Protein AF-0000000074608277 (afdb_homodimer)

Organism: Saponaria officinalis (NCBI:txid3572)

Secondary structure (DSSP, 8-state):
----------------------S----------------SS-----HHHHHT--SEEEEE---HHHHHHHTT-----HHHHHHHHHHHHHHHHTT--EEEEEEEEHHHHHHS-HHHHHHHHHHHHHHHHHTHHHHHHHTEEEEEEE-GGGS-HHHHHHHHHHHHHHTT--SEEEEEEEEE-HHHHHHHHHHHHHHHHHTTSS-GGG--HHHHHHHSSSTTSPPPSEEEE-TT--S-TTTTTTGGGG-EEEE-SS-GGG--HHHHHHHHHHHHHHHHHTT-/----------------------TT---------------SS--PPPHHHHHT--SEEEEE---HHHHHHHTT-----HHHHHHHHHHHHHHHHTT--EEEEEEEEHHHHHHS-HHHHHHHHHHHHHHHHHTHHHHHHTTEEEEEEE-GGGS-HHHHHHHHHHHHHHTT--SEEEEEEEEE-HHHHHHHHHHHHHHHHHTTSS-GGG--HHHHHHHSSSTTSPPPSEEEE-TT--S-TTTTTTGGGG-EEEE-SS-GGG--HHHHHHHHHHHHHHHHHTT-

InterPro domains:
  IPR001441 Decaprenyl diphosphate synthase-like [PF01255] (61-279)
  IPR001441 Decaprenyl diphosphate synthase-like [PTHR10291] (41-280)
  IPR001441 Decaprenyl diphosphate synthase-like [TIGR00055] (53-279)
  IPR001441 Decaprenyl diphosphate synthase-like [cd00475] (56-271)
  IPR036424 Decaprenyl diphosphate synthase-like superfamily [G3DSA:3.40.1180.10] (16-274)
  IPR036424 Decaprenyl diphosphate synthase-like superfamily [SSF64005] (49-272)

Radius of gyration: 26.89 Å; Cα contacts (8 Å, |Δi|>4): 845; chains: 2; bounding box: 104×68×68 Å

pLDDT: mean 82.02, std 25.39, range [19.72, 98.5]

Foldseek 3Di:
DPPPVPDPPPPVPDPDPPPPPPPPPVPPCPCPVQLDPVPDDDPDDDPVLLVVFWQEEEEEQACQCVVCVVVPHDRDCVLLLVLVVQVVVLCLVSQRAEYEYEQAELCCVVPPDPVVVVVSLVVVLVSLVVCLVVCLVSLEQEAEDAPCVVDDPSSVVSRVVSNVSNVPGGRHYYYYYHNDFLVVQLVQLVVVVVVCVVVVVDPPVPDDLLSSLCSGRCNPDDQTAEYEYEQQDDDPRRPNVPSPPHHHYHYGNHHSSRDHDSVVSSRSVVSSVVCVVVVD/DPPPVPPPPPPVPPPDPPPPPPPPPVPPCPCPVFLDPCDDDDLDDDPVLLVVFWQEEEEEQACQCVVCVVVPHDRDCVLLLVLVVQVVVLCLVSQHAEYEYEQAELCCVVPPDPVVVVVSLVVVLVSLQVCLVVCLVSLEQEAEDAPCVVDDPSSVVSRVVSNVSNVPGGRHYYYYYHNDFLVVQLVQLVVVVVVCVVVVVDPPVPDDLLSSLCSGRCNPDDQTQEYEYEQQDDDPRRPNVPSPPHHHYHYGNHHSSRDHDSVVSSRSVVSSVVCVVVVD

Structure (mmCIF, N/CA/C/O backbone):
data_AF-0000000074608277-model_v1
#
loop_
_entity.id
_entity.type
_entity.pdbx_description
1 polymer 'Alkyl transferase'
#
loop_
_atom_site.group_PDB
_atom_site.id
_atom_site.type_symbol
_atom_site.label_atom_id
_atom_site.label_alt_id
_atom_site.label_comp_id
_atom_site.label_asym_id
_atom_site.label_entity_id
_atom_site.label_seq_id
_atom_site.pdbx_PDB_ins_code
_atom_site.Cartn_x
_atom_site.Cartn_y
_atom_site.Cartn_z
_atom_site.occupancy
_atom_site.B_iso_or_equiv
_atom_site.auth_seq_id
_atom_site.auth_comp_id
_atom_site.auth_asym_id
_atom_site.auth_atom_id
_atom_site.pdbx_PDB_model_num
ATOM 1 N N . MET A 1 1 ? -42.337 -36.143 34.704 1 20.53 1 MET A N 1
ATOM 2 C CA . MET A 1 1 ? -42.827 -36.403 33.354 1 20.53 1 MET A CA 1
ATOM 3 C C . MET A 1 1 ? -43.555 -35.184 32.796 1 20.53 1 MET A C 1
ATOM 5 O O . MET A 1 1 ? -44.3 -35.294 31.821 1 20.53 1 MET A O 1
ATOM 9 N N . ALA A 1 2 ? -43.805 -34.119 33.683 1 24.61 2 ALA A N 1
ATOM 10 C CA . ALA A 1 2 ? -44.648 -32.985 33.311 1 24.61 2 ALA A CA 1
ATOM 11 C C . ALA A 1 2 ? -44.171 -32.351 32.008 1 24.61 2 ALA A C 1
ATOM 13 O O . ALA A 1 2 ? -42.983 -32.058 31.852 1 24.61 2 ALA A O 1
ATOM 14 N N . THR A 1 3 ? -44.953 -32.537 30.835 1 21.9 3 THR A N 1
ATOM 15 C CA . THR A 1 3 ? -44.918 -32.357 29.387 1 21.9 3 THR A CA 1
ATOM 16 C C . THR A 1 3 ? -44.964 -30.876 29.025 1 21.9 3 THR A C 1
ATOM 18 O O . THR A 1 3 ? -45.952 -30.193 29.304 1 21.9 3 THR A O 1
ATOM 21 N N . ILE A 1 4 ? -43.953 -30.031 29.395 1 23.68 4 ILE A N 1
ATOM 22 C CA . ILE A 1 4 ? -43.826 -28.593 29.186 1 23.68 4 ILE A CA 1
ATOM 23 C C . ILE A 1 4 ? -44.114 -28.256 27.725 1 23.68 4 ILE A C 1
ATOM 25 O O . ILE A 1 4 ? -43.37 -28.663 26.829 1 23.68 4 ILE A O 1
ATOM 29 N N . SER A 1 5 ? -45.414 -28.371 27.291 1 21.38 5 SER A N 1
ATOM 30 C CA . SER A 1 5 ? -46.019 -28.096 25.992 1 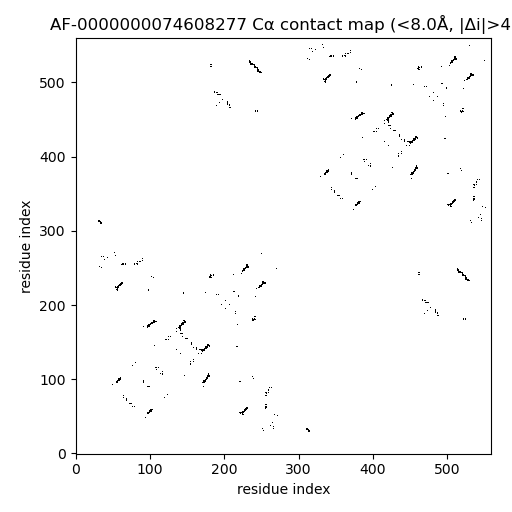21.38 5 SER A CA 1
ATOM 31 C C . SER A 1 5 ? -45.693 -26.684 25.517 1 21.38 5 SER A C 1
ATOM 33 O O . SER A 1 5 ? -46.2 -25.705 26.069 1 21.38 5 SER A O 1
ATOM 35 N N . LEU A 1 6 ? -44.396 -26.31 25.436 1 23.07 6 LEU A N 1
ATOM 36 C CA . LEU A 1 6 ? -43.928 -24.973 25.083 1 23.07 6 LEU A CA 1
ATOM 37 C C . LEU A 1 6 ? -44.537 -24.515 23.762 1 23.07 6 LEU A C 1
ATOM 39 O O . LEU A 1 6 ? -44.505 -25.249 22.772 1 23.07 6 LEU A O 1
ATOM 43 N N . PHE A 1 7 ? -45.589 -23.665 23.806 1 21.96 7 PHE A N 1
ATOM 44 C CA . PHE A 1 7 ? -46.431 -22.979 22.833 1 21.96 7 PHE A CA 1
ATOM 45 C C . PHE A 1 7 ? -45.588 -22.392 21.707 1 21.96 7 PHE A C 1
ATOM 47 O O . PHE A 1 7 ? -44.679 -21.598 21.955 1 21.96 7 PHE A O 1
ATOM 54 N N . ARG A 1 8 ? -45.415 -23.039 20.441 1 20.64 8 ARG A N 1
ATOM 55 C CA . ARG A 1 8 ? -44.862 -22.852 19.103 1 20.64 8 ARG A CA 1
ATOM 56 C C . ARG A 1 8 ? -45.544 -21.692 18.386 1 20.64 8 ARG A C 1
ATOM 58 O O . ARG A 1 8 ? -46.539 -21.888 17.685 1 20.64 8 ARG A O 1
ATOM 65 N N . ARG A 1 9 ? -46.024 -20.619 19.144 1 20.16 9 ARG A N 1
ATOM 66 C CA . ARG A 1 9 ? -46.784 -19.716 18.287 1 20.16 9 ARG A CA 1
ATOM 67 C C . ARG A 1 9 ? -46.002 -19.372 17.024 1 20.16 9 ARG A C 1
ATOM 69 O O . ARG A 1 9 ? -44.812 -19.056 17.091 1 20.16 9 ARG A O 1
ATOM 76 N N . GLN A 1 10 ? -46.471 -19.793 15.801 1 20.85 10 GLN A N 1
ATOM 77 C CA . GLN A 1 10 ? -46.241 -19.734 14.361 1 20.85 10 GLN A CA 1
ATOM 78 C C . GLN A 1 10 ? -46.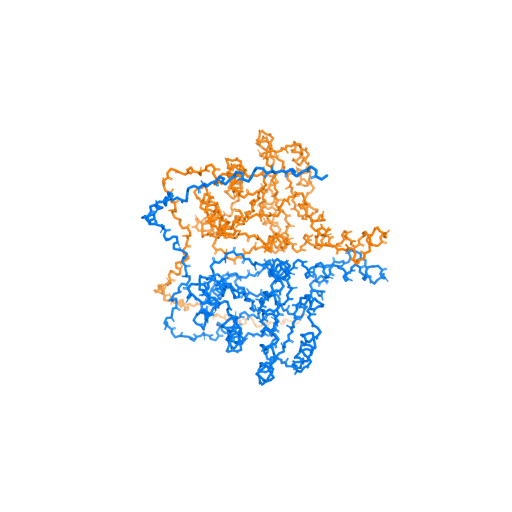27 -18.294 13.858 1 20.85 10 GLN A C 1
ATOM 80 O O . GLN A 1 10 ? -47.341 -17.696 13.732 1 20.85 10 GLN A O 1
ATOM 85 N N . LEU A 1 11 ? -45.629 -17.271 14.525 1 21.14 11 LEU A N 1
ATOM 86 C CA . LEU A 1 11 ? -45.808 -15.955 13.921 1 21.14 11 LEU A CA 1
ATOM 87 C C . LEU A 1 11 ? -45.547 -16.006 12.42 1 21.14 11 LEU A C 1
ATOM 89 O O . LEU A 1 11 ? -44.45 -16.37 11.988 1 21.14 11 LEU A O 1
ATOM 93 N N . VAL A 1 12 ? -46.532 -16.305 11.612 1 21.81 12 VAL A N 1
ATOM 94 C CA . VAL A 1 12 ? -46.642 -16.29 10.157 1 21.81 12 VAL A CA 1
ATOM 95 C C . VAL A 1 12 ? -46.289 -14.902 9.626 1 21.81 12 VAL A C 1
ATOM 97 O O . VAL A 1 12 ? -47.016 -13.935 9.865 1 21.81 12 VAL A O 1
ATOM 100 N N . PHE A 1 13 ? -45.147 -14.293 9.949 1 22.43 13 PHE A N 1
ATOM 101 C CA . PHE A 1 13 ? -44.858 -12.995 9.351 1 22.43 13 PHE A CA 1
ATOM 102 C C . PHE A 1 13 ? -45.06 -13.037 7.841 1 22.43 13 PHE A C 1
ATOM 104 O O . PHE A 1 13 ? -44.546 -13.931 7.165 1 22.43 13 PHE A O 1
ATOM 111 N N . SER A 1 14 ? -46.221 -12.592 7.373 1 21.67 14 SER A N 1
ATOM 112 C CA . SER A 1 14 ? -46.646 -12.386 5.992 1 21.67 14 SER A CA 1
ATOM 113 C C . SER A 1 14 ? -45.558 -11.697 5.175 1 21.67 14 SER A C 1
ATOM 115 O O . SER A 1 14 ? -44.95 -10.728 5.634 1 21.67 14 SER A O 1
ATOM 117 N N . SER A 1 15 ? -44.996 -12.322 4.134 1 22.03 15 SER A N 1
ATOM 118 C CA . SER A 1 15 ? -43.913 -12.264 3.158 1 22.03 15 SER A CA 1
ATOM 119 C C . SER A 1 15 ? -44.045 -11.041 2.257 1 22.03 15 SER A C 1
ATOM 121 O O . SER A 1 15 ? -43.07 -10.614 1.635 1 22.03 15 SER A O 1
ATOM 123 N N . ASN A 1 16 ? -45.281 -10.558 1.953 1 20.9 16 ASN A N 1
ATOM 124 C CA . ASN A 1 16 ? -45.432 -10.22 0.541 1 20.9 16 ASN A CA 1
ATOM 125 C C . ASN A 1 16 ? -44.795 -8.873 0.216 1 20.9 16 ASN A C 1
ATOM 127 O O . ASN A 1 16 ? -44.797 -8.443 -0.939 1 20.9 16 ASN A O 1
ATOM 131 N N . ASN A 1 17 ? -44.992 -7.899 1.082 1 22.54 17 ASN A N 1
ATOM 132 C CA . ASN A 1 17 ? -45.011 -6.611 0.397 1 22.54 17 ASN A CA 1
ATOM 133 C C . ASN A 1 17 ? -43.697 -6.344 -0.331 1 22.54 17 ASN A C 1
ATOM 135 O O . ASN A 1 17 ? -42.65 -6.195 0.303 1 22.54 17 ASN A O 1
ATOM 139 N N . LEU A 1 18 ? -43.555 -6.872 -1.561 1 22.46 18 LEU A N 1
ATOM 140 C CA . LEU A 1 18 ? -42.539 -6.695 -2.592 1 22.46 18 LEU A CA 1
ATOM 141 C C . LEU A 1 18 ? -42.234 -5.216 -2.806 1 22.46 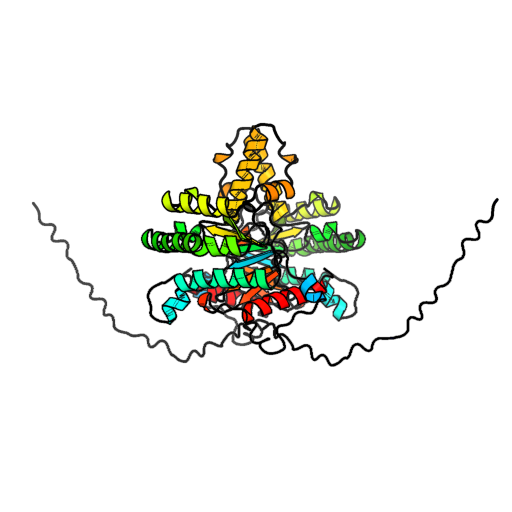18 LEU A C 1
ATOM 143 O O . LEU A 1 18 ? -43.096 -4.459 -3.26 1 22.46 18 LEU A O 1
ATOM 147 N N . LEU A 1 19 ? -41.736 -4.57 -1.775 1 24.28 19 LEU A N 1
ATOM 148 C CA . LEU A 1 19 ? -41.364 -3.176 -1.995 1 24.28 19 LEU A CA 1
ATOM 149 C C . LEU A 1 19 ? -40.697 -3 -3.356 1 24.28 19 LEU A C 1
ATOM 151 O O . LEU A 1 19 ? -39.725 -3.691 -3.669 1 24.28 19 LEU A O 1
ATOM 155 N N . THR A 1 20 ? -41.479 -2.675 -4.368 1 22.79 20 THR A N 1
ATOM 156 C CA . THR A 1 20 ? -41.119 -2.277 -5.724 1 22.79 20 THR A CA 1
ATOM 157 C C . THR A 1 20 ? -39.977 -1.265 -5.706 1 22.79 20 THR A C 1
ATOM 159 O O . THR A 1 20 ? -40.119 -0.171 -5.155 1 22.79 20 THR A O 1
ATOM 162 N N . CYS A 1 21 ? -38.882 -1.718 -5.381 1 23.66 21 CYS A N 1
ATOM 163 C CA . CYS A 1 21 ? -37.697 -0.871 -5.457 1 23.66 21 CYS A CA 1
ATOM 164 C C . CYS A 1 21 ? -37.669 -0.088 -6.764 1 23.66 21 CYS A C 1
ATOM 166 O O . CYS A 1 21 ? -37.775 -0.671 -7.844 1 23.66 21 CYS A O 1
ATOM 168 N N . PRO A 1 22 ? -38.218 1.123 -6.687 1 24.96 22 PRO A N 1
ATOM 169 C CA . PRO A 1 22 ? -38.295 1.857 -7.953 1 24.96 22 PRO A CA 1
ATOM 170 C C . PRO A 1 22 ? -37.048 1.677 -8.815 1 24.96 22 PRO A C 1
ATOM 172 O O . PRO A 1 22 ? -35.934 1.605 -8.289 1 24.96 22 PRO A O 1
ATOM 175 N N . LYS A 1 23 ? -37.19 1.094 -9.994 1 27.45 23 LYS A N 1
ATOM 176 C CA . LYS A 1 23 ? -36.333 0.748 -11.124 1 27.45 23 LYS A CA 1
ATOM 177 C C . LYS A 1 23 ? -35.401 1.902 -11.481 1 27.45 23 LYS A C 1
ATOM 179 O O . LYS A 1 23 ? -34.317 1.686 -12.027 1 27.45 23 LYS A O 1
ATOM 184 N N . ASN A 1 24 ? -35.993 3.061 -11.522 1 23.14 24 ASN A N 1
ATOM 185 C CA . ASN A 1 24 ? -35.418 4.088 -12.385 1 23.14 24 ASN A CA 1
ATOM 186 C C . ASN A 1 24 ? -34.186 4.728 -11.75 1 23.14 24 ASN A C 1
ATOM 188 O O . ASN A 1 24 ? -33.832 5.862 -12.077 1 23.14 24 ASN A O 1
ATOM 192 N N . LEU A 1 25 ? -33.926 4.291 -10.557 1 25.29 25 LEU A N 1
ATOM 193 C CA . LEU A 1 25 ? -32.784 5.087 -10.12 1 25.29 25 LEU A CA 1
ATOM 194 C C . LEU A 1 25 ? -31.609 4.923 -11.077 1 25.29 25 LEU A C 1
ATOM 196 O O . LEU A 1 25 ? -31.023 3.842 -11.169 1 25.29 25 LEU A O 1
ATOM 200 N N . SER A 1 26 ? -31.767 5.524 -12.231 1 23.22 26 SER A N 1
ATOM 201 C CA . SER A 1 26 ? -30.684 5.716 -13.189 1 23.22 26 SER A CA 1
ATOM 202 C C . SER A 1 26 ? -29.354 5.949 -12.481 1 23.22 26 SER A C 1
ATOM 204 O O . SER A 1 26 ? -29.186 6.947 -11.777 1 23.22 26 SER A O 1
ATOM 206 N N . LEU A 1 27 ? -28.938 4.996 -11.854 1 25.5 27 LEU A N 1
ATOM 207 C CA . LEU A 1 27 ? -27.606 4.902 -11.267 1 25.5 27 LEU A CA 1
ATOM 208 C C . LEU A 1 27 ? -26.58 5.631 -12.128 1 25.5 27 LEU A C 1
ATOM 210 O O . LEU A 1 27 ? -26.425 5.321 -13.312 1 25.5 27 LEU A O 1
ATOM 214 N N . THR A 1 28 ? -26.61 6.86 -11.913 1 25.7 28 THR A N 1
ATOM 215 C CA . THR A 1 28 ? -25.575 7.668 -12.548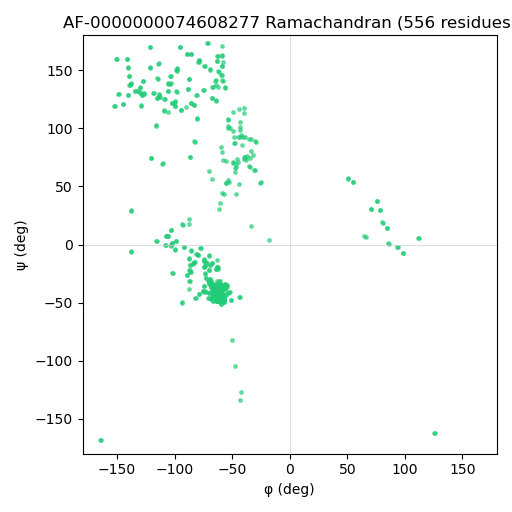 1 25.7 28 THR A CA 1
ATOM 216 C C . THR A 1 28 ? -24.254 6.906 -12.608 1 25.7 28 THR A C 1
ATOM 218 O O . THR A 1 28 ? -23.754 6.438 -11.582 1 25.7 28 THR A O 1
ATOM 221 N N . LYS A 1 29 ? -24.071 6.187 -13.726 1 26.4 29 LYS A N 1
ATOM 222 C CA . LYS A 1 29 ? -22.847 5.573 -14.232 1 26.4 29 LYS A CA 1
ATOM 223 C C . LYS A 1 29 ? -21.616 6.369 -13.808 1 26.4 29 LYS A C 1
ATOM 225 O O . LYS A 1 29 ? -21.384 7.474 -14.303 1 26.4 29 LYS A O 1
ATOM 230 N N . GLN A 1 30 ? -21.399 6.426 -12.676 1 23.85 30 GLN A N 1
ATOM 231 C CA . GLN A 1 30 ? -20.065 6.839 -12.254 1 23.85 30 GLN A CA 1
ATOM 232 C C . GLN A 1 30 ? -18.994 6.284 -13.189 1 23.85 30 GLN A C 1
ATOM 234 O O . GLN A 1 30 ? -18.798 5.07 -13.265 1 23.85 30 GLN A O 1
ATOM 239 N N . ARG A 1 31 ? -18.886 6.88 -14.326 1 26.25 31 ARG A N 1
ATOM 240 C CA . ARG A 1 31 ? -17.91 6.575 -15.367 1 26.25 31 ARG A CA 1
ATOM 241 C C . ARG A 1 31 ? -16.511 6.423 -14.778 1 26.25 31 ARG A C 1
ATOM 243 O O . ARG A 1 31 ? -15.895 7.407 -14.366 1 26.25 31 ARG A O 1
ATOM 250 N N . TRP A 1 32 ? -16.359 5.407 -13.999 1 26.6 32 TRP A N 1
ATOM 251 C CA . TRP A 1 32 ? -15.032 4.822 -13.841 1 26.6 32 TRP A CA 1
ATOM 252 C C . TRP A 1 32 ? -14.284 4.801 -15.17 1 26.6 32 TRP A C 1
ATOM 254 O O . TRP A 1 32 ? -14.773 4.242 -16.155 1 26.6 32 TRP A O 1
ATOM 264 N N . THR A 1 33 ? -13.822 5.933 -15.573 1 28.44 33 THR A N 1
ATOM 265 C CA . THR A 1 33 ? -13.066 5.827 -16.816 1 28.44 33 THR A CA 1
ATOM 266 C C . THR A 1 33 ? -12.202 4.569 -16.817 1 28.44 33 THR A C 1
ATOM 268 O O . THR A 1 33 ? -11.295 4.432 -15.994 1 28.44 33 THR A O 1
ATOM 271 N N . THR A 1 34 ? -12.841 3.39 -16.991 1 26.87 34 THR A N 1
ATOM 272 C CA . THR A 1 34 ? -12.097 2.279 -17.574 1 26.87 34 THR A CA 1
ATOM 273 C C . THR A 1 34 ? -11.009 2.791 -18.514 1 26.87 34 THR A C 1
ATOM 275 O O . THR A 1 34 ? -11.283 3.585 -19.416 1 26.87 34 THR A O 1
ATOM 278 N N . ILE A 1 35 ? -9.846 3.066 -18.015 1 29.96 35 ILE A N 1
ATOM 279 C CA . ILE A 1 35 ? -8.762 3.15 -18.988 1 29.96 35 ILE A CA 1
ATOM 280 C C . ILE A 1 35 ? -9.096 2.293 -20.208 1 29.96 35 ILE A C 1
ATOM 282 O O . ILE A 1 35 ? -9.02 1.064 -20.15 1 29.96 35 ILE A O 1
ATOM 286 N N . ARG A 1 36 ? -10.324 2.52 -20.831 1 28.78 36 ARG A N 1
ATOM 287 C CA . ARG A 1 36 ? -10.637 1.775 -22.046 1 28.78 36 ARG A CA 1
ATOM 288 C C . ARG A 1 36 ? -9.427 1.706 -22.973 1 28.78 36 ARG A C 1
ATOM 290 O O . ARG A 1 36 ? -8.418 2.372 -22.734 1 28.78 36 ARG A O 1
ATOM 297 N N . ASN A 1 37 ? -9.789 2.189 -24.331 1 27.53 37 ASN A N 1
ATOM 298 C CA . ASN A 1 37 ? -9.541 1.714 -25.688 1 27.53 37 ASN A CA 1
ATOM 299 C C . ASN A 1 37 ? -8.215 2.237 -26.232 1 27.53 37 ASN A C 1
ATOM 301 O O . ASN A 1 37 ? -8.188 3.22 -26.974 1 27.53 37 ASN A O 1
ATOM 305 N N . VAL A 1 38 ? -7.268 2.725 -25.414 1 33.41 38 VAL A N 1
ATOM 306 C CA . VAL A 1 38 ? -6.109 2.893 -26.284 1 33.41 38 VAL A CA 1
ATOM 307 C C . VAL A 1 38 ? -5.913 1.638 -27.132 1 33.41 38 VAL A C 1
ATOM 309 O O . VAL A 1 38 ? -5.276 0.678 -26.693 1 33.41 38 VAL A O 1
ATOM 312 N N . CYS A 1 39 ? -7.037 1.138 -27.646 1 31.42 39 CYS A N 1
ATOM 313 C CA . CYS A 1 39 ? -7.025 -0.07 -28.463 1 31.42 39 CYS A CA 1
ATOM 314 C C . CYS A 1 39 ? -5.976 0.027 -29.565 1 31.42 39 CYS A C 1
ATOM 316 O O . CYS A 1 39 ? -5.192 -0.902 -29.765 1 31.42 39 CYS A O 1
ATOM 318 N N . SER A 1 40 ? -6.362 0.743 -30.76 1 34.04 40 SER A N 1
ATOM 319 C CA . SER A 1 40 ? -6.092 0.187 -32.081 1 34.04 40 SER A CA 1
ATOM 320 C C . SER A 1 40 ? -4.633 0.387 -32.478 1 34.04 40 SER A C 1
ATOM 322 O O . SER A 1 40 ? -4.233 0.038 -33.591 1 34.04 40 SER A O 1
ATOM 324 N N . LYS A 1 41 ? -4.08 1.729 -32.164 1 38.23 41 LYS A N 1
ATOM 325 C CA . LYS A 1 41 ? -2.914 1.88 -33.03 1 38.23 41 LYS A CA 1
ATOM 326 C C . LYS A 1 41 ? -1.891 0.779 -32.77 1 38.23 41 LYS A C 1
ATOM 328 O O . LYS A 1 41 ? -1.843 0.214 -31.675 1 38.23 41 LYS A O 1
ATOM 333 N N . SER A 1 42 ? -0.869 0.663 -33.588 1 44.55 42 SER A N 1
ATOM 334 C CA . SER A 1 42 ? 0.163 -0.357 -33.745 1 44.55 42 SER A CA 1
ATOM 335 C C . SER A 1 42 ? 0.841 -0.668 -32.415 1 44.55 42 SER A C 1
ATOM 337 O O . SER A 1 42 ? 1.235 0.245 -31.686 1 44.55 42 SER A O 1
ATOM 339 N N . GLU A 1 43 ? 0.49 -1.818 -31.639 1 60.64 43 GLU A N 1
ATOM 340 C CA . GLU A 1 43 ? 0.958 -2.718 -30.589 1 60.64 43 GLU A CA 1
ATOM 341 C C . GLU A 1 43 ? 2.47 -2.619 -30.411 1 60.64 43 GLU A C 1
ATOM 343 O O . GLU A 1 43 ? 3.059 -3.372 -29.633 1 60.64 43 GLU A O 1
ATOM 348 N N . LYS A 1 44 ? 3.141 -1.711 -31.147 1 76.63 44 LYS A N 1
ATOM 349 C CA . LYS A 1 44 ? 4.59 -1.857 -31.049 1 76.63 44 LYS A CA 1
ATOM 350 C C . LYS A 1 44 ? 5.197 -0.758 -30.18 1 76.63 44 LYS A C 1
ATOM 352 O O . LYS A 1 44 ? 4.843 0.415 -30.318 1 76.63 44 LYS A O 1
ATOM 357 N N . PHE A 1 45 ? 5.752 -1.061 -29.064 1 88.46 45 PHE A N 1
ATOM 358 C CA . PHE A 1 45 ? 6.557 -0.166 -28.24 1 88.46 45 PHE A CA 1
ATOM 359 C C . PHE A 1 45 ? 7.828 0.247 -28.972 1 88.46 45 PHE A C 1
ATOM 361 O O . PHE A 1 45 ? 8.408 -0.547 -29.716 1 88.46 45 PHE A O 1
ATOM 368 N N . THR A 1 46 ? 8.173 1.49 -28.9 1 88.26 46 THR A N 1
ATOM 369 C CA . THR A 1 46 ? 9.456 1.947 -29.422 1 88.26 46 THR A CA 1
ATOM 370 C C . THR A 1 46 ? 10.61 1.297 -28.664 1 88.26 46 THR A C 1
ATOM 372 O O . THR A 1 46 ? 10.403 0.68 -27.617 1 88.26 46 THR A O 1
ATOM 375 N N . LYS A 1 47 ? 11.781 1.369 -29.306 1 87.74 47 LYS A N 1
ATOM 376 C CA . LYS A 1 47 ? 12.968 0.831 -28.647 1 87.74 47 LYS A CA 1
ATOM 377 C C . LYS A 1 47 ? 13.179 1.479 -27.281 1 87.74 47 LYS A C 1
ATOM 379 O O . LYS A 1 47 ? 13.526 0.799 -26.313 1 87.74 47 LYS A O 1
ATOM 384 N N . VAL A 1 48 ? 12.907 2.744 -27.204 1 86.11 48 VAL A N 1
ATOM 385 C CA . VAL A 1 48 ? 13.077 3.5 -25.968 1 86.11 48 VAL A CA 1
ATOM 386 C C . VAL A 1 48 ? 12.078 3.011 -24.922 1 86.11 48 VAL A C 1
ATOM 388 O O . VAL A 1 48 ? 12.425 2.85 -23.75 1 86.11 48 VAL A O 1
ATOM 391 N N . GLU A 1 49 ? 10.904 2.805 -25.331 1 87.6 49 GLU A N 1
ATOM 392 C CA . GLU A 1 49 ? 9.871 2.295 -24.435 1 87.6 49 GLU A CA 1
ATOM 393 C C . GLU A 1 49 ? 10.215 0.894 -23.937 1 87.6 49 GLU A C 1
ATOM 395 O O . GLU A 1 49 ? 9.985 0.57 -22.77 1 87.6 49 GLU A O 1
ATOM 400 N N . MET A 1 50 ? 10.738 0.099 -24.814 1 89.6 50 MET A N 1
ATOM 401 C CA . MET A 1 50 ? 11.114 -1.263 -24.442 1 89.6 50 MET A CA 1
ATOM 402 C C . MET A 1 50 ? 12.207 -1.255 -23.379 1 89.6 50 MET A C 1
ATOM 404 O O . MET A 1 50 ? 12.206 -2.092 -22.475 1 89.6 50 MET A O 1
ATOM 408 N N . GLU A 1 51 ? 13.074 -0.312 -23.457 1 89.64 51 GLU A N 1
ATOM 409 C CA . GLU A 1 51 ? 14.17 -0.194 -22.5 1 89.64 51 GLU A CA 1
ATOM 410 C C . GLU A 1 51 ? 13.674 0.322 -21.153 1 89.64 51 GLU A C 1
ATOM 412 O O . GLU A 1 51 ? 14.331 0.131 -20.128 1 89.64 51 GLU A O 1
ATOM 417 N N . ALA A 1 52 ? 12.479 0.943 -21.218 1 91.49 52 ALA A N 1
ATOM 418 C CA . ALA A 1 52 ? 11.941 1.569 -20.013 1 91.49 52 ALA A CA 1
ATOM 419 C C . ALA A 1 52 ? 10.845 0.71 -19.39 1 91.49 52 ALA A C 1
ATOM 421 O O . ALA A 1 52 ? 10.16 1.144 -18.461 1 91.49 52 ALA A O 1
ATOM 422 N N . MET A 1 53 ? 10.77 -0.482 -19.859 1 93.96 53 MET A N 1
ATOM 423 C CA . MET A 1 53 ? 9.754 -1.388 -19.331 1 93.96 53 MET A CA 1
ATOM 424 C C . MET A 1 53 ? 9.972 -1.642 -17.843 1 93.96 53 MET A C 1
ATOM 426 O O . MET A 1 53 ? 11.104 -1.587 -17.359 1 93.96 53 MET A O 1
ATOM 430 N N . PRO A 1 54 ? 8.836 -1.872 -17.144 1 95.12 54 PRO A N 1
ATOM 431 C CA . PRO A 1 54 ? 9.029 -2.251 -15.742 1 95.12 54 PRO A CA 1
ATOM 432 C C . PRO A 1 54 ? 9.85 -3.528 -15.584 1 95.12 54 PRO A C 1
ATOM 434 O O . PRO A 1 54 ? 9.732 -4.448 -16.398 1 95.12 54 PRO A O 1
ATOM 437 N N . LYS A 1 55 ? 10.609 -3.56 -14.54 1 94.69 55 LYS A N 1
ATOM 438 C CA . LYS A 1 55 ? 11.429 -4.737 -14.27 1 94.69 55 LYS A CA 1
ATOM 439 C C . LYS A 1 55 ? 10.64 -5.791 -13.497 1 94.69 55 LYS A C 1
ATOM 441 O O . LYS A 1 55 ? 10.973 -6.977 -13.539 1 94.69 55 LYS A O 1
ATOM 446 N N . HIS A 1 56 ? 9.644 -5.356 -12.825 1 95.6 56 HIS A N 1
ATOM 447 C CA . HIS A 1 56 ? 8.806 -6.235 -12.017 1 95.6 56 HIS A CA 1
ATOM 448 C C . HIS A 1 56 ? 7.349 -5.788 -12.048 1 95.6 56 HIS A C 1
ATOM 450 O O . HIS A 1 56 ? 7.036 -4.65 -11.69 1 95.6 56 HIS A O 1
ATOM 456 N N . VAL A 1 57 ? 6.505 -6.645 -12.483 1 96.31 57 VAL A N 1
ATOM 457 C CA . VAL A 1 57 ? 5.074 -6.362 -12.524 1 96.31 57 VAL A CA 1
ATOM 458 C C . VAL A 1 57 ? 4.333 -7.3 -11.574 1 96.31 57 VAL A C 1
ATOM 460 O O . VAL A 1 57 ? 4.543 -8.515 -11.602 1 96.31 57 VAL A O 1
ATOM 463 N N . ALA A 1 58 ? 3.569 -6.718 -10.698 1 95.33 58 ALA A N 1
ATOM 464 C CA . ALA A 1 58 ? 2.668 -7.484 -9.84 1 95.33 58 ALA A CA 1
ATOM 465 C C . ALA A 1 58 ? 1.225 -7.372 -10.321 1 95.33 58 ALA A C 1
ATOM 467 O O . ALA A 1 58 ? 0.803 -6.315 -10.798 1 95.33 58 ALA A O 1
ATOM 468 N N . ILE A 1 59 ? 0.456 -8.49 -10.169 1 96.48 59 ILE A N 1
ATOM 469 C CA . ILE A 1 59 ? -0.916 -8.462 -10.662 1 96.48 59 ILE A CA 1
ATOM 470 C C . ILE A 1 59 ? -1.843 -9.127 -9.647 1 96.48 59 ILE A C 1
ATOM 472 O O . ILE A 1 59 ? -1.452 -10.085 -8.975 1 96.48 59 ILE A O 1
ATOM 476 N N . CYS A 1 60 ? -2.955 -8.572 -9.438 1 95.12 60 CYS A N 1
ATOM 477 C CA . CYS A 1 60 ? -4.087 -9.157 -8.729 1 95.12 60 CYS A CA 1
ATOM 478 C C . CYS A 1 60 ? -5.283 -9.328 -9.657 1 95.12 60 CYS A C 1
ATOM 480 O O . CYS A 1 60 ? -5.957 -8.353 -9.994 1 95.12 60 CYS A O 1
ATOM 482 N N . LEU A 1 61 ? -5.525 -10.535 -10.107 1 96.25 61 LEU A N 1
ATOM 483 C CA . LEU A 1 61 ? -6.648 -10.845 -10.985 1 96.25 61 LEU A CA 1
ATOM 484 C C . LEU A 1 61 ? -7.925 -11.057 -10.179 1 96.25 61 LEU A C 1
ATOM 486 O O . LEU A 1 61 ? -8.252 -12.188 -9.812 1 96.25 61 LEU A O 1
ATOM 490 N N . ASP A 1 62 ? -8.565 -9.988 -9.992 1 93.71 62 ASP A N 1
ATOM 491 C CA . ASP A 1 62 ? -9.773 -9.974 -9.173 1 93.71 62 ASP A CA 1
ATOM 492 C C . ASP A 1 62 ? -11.027 -10.019 -10.042 1 93.71 62 ASP A C 1
ATOM 494 O O . ASP A 1 62 ? -10.992 -9.633 -11.212 1 93.71 62 ASP A O 1
ATOM 498 N N . GLY A 1 63 ? -12.051 -10.591 -9.496 1 94.35 63 GLY A N 1
ATOM 499 C CA . GLY A 1 63 ? -13.349 -10.499 -10.147 1 94.35 63 GLY A CA 1
ATOM 500 C C . GLY A 1 63 ? -13.835 -11.825 -10.699 1 94.35 63 GLY A C 1
ATOM 501 O O . GLY A 1 63 ? -14.88 -11.887 -11.349 1 94.35 63 GLY A O 1
ATOM 502 N N . ASN A 1 64 ? -13.1 -12.908 -10.428 1 94.9 64 ASN A N 1
ATOM 503 C CA . ASN A 1 64 ? -13.469 -14.198 -10.999 1 94.9 64 ASN A CA 1
ATOM 504 C C . ASN A 1 64 ? -14.836 -14.661 -10.502 1 94.9 64 ASN A C 1
ATOM 506 O O . ASN A 1 64 ? -15.673 -15.101 -11.292 1 94.9 64 ASN A O 1
ATOM 510 N N . ARG A 1 65 ? -15.105 -14.612 -9.211 1 91.18 65 ARG A N 1
ATOM 511 C CA . ARG A 1 65 ? -16.375 -15.055 -8.646 1 91.18 65 ARG A CA 1
ATOM 512 C C . ARG A 1 65 ? -17.535 -14.229 -9.193 1 91.18 65 ARG A C 1
ATOM 514 O O . ARG A 1 65 ? -18.559 -14.781 -9.6 1 91.18 65 ARG A O 1
ATOM 521 N N . ARG A 1 66 ? -17.348 -12.954 -9.158 1 93.22 66 ARG A N 1
ATOM 522 C CA . ARG A 1 66 ? -18.382 -12.068 -9.683 1 93.22 66 ARG A CA 1
ATOM 523 C C . ARG A 1 66 ? -18.655 -12.357 -11.155 1 93.22 66 ARG A C 1
ATOM 525 O O . ARG A 1 66 ? -19.802 -12.297 -11.603 1 93.22 66 ARG A O 1
ATOM 532 N N . TRP A 1 67 ? -17.573 -12.621 -11.88 1 94.63 67 TRP A N 1
ATOM 533 C CA . TRP A 1 67 ? -17.667 -12.964 -13.295 1 94.63 67 TRP A CA 1
ATOM 534 C C . TRP A 1 67 ? -18.496 -14.229 -13.495 1 94.63 67 TRP A C 1
ATOM 536 O O . TRP A 1 67 ? -19.368 -14.275 -14.365 1 94.63 67 TRP A O 1
ATOM 546 N N . CYS A 1 68 ? -18.225 -15.246 -12.695 1 94.2 68 CYS A N 1
ATOM 547 C CA . CYS A 1 68 ? -18.975 -16.495 -12.754 1 94.2 68 CYS A CA 1
ATOM 548 C C . CYS A 1 68 ? -20.443 -16.267 -12.41 1 94.2 68 CYS A C 1
ATOM 550 O O . CYS A 1 68 ? -21.332 -16.766 -13.102 1 94.2 68 CYS A O 1
ATOM 552 N N . GLU A 1 69 ? -20.647 -15.516 -11.366 1 92.27 69 GLU A N 1
ATOM 553 C CA . GLU A 1 69 ? -22.002 -15.227 -10.904 1 92.27 69 GLU A CA 1
ATOM 554 C C . GLU A 1 69 ? -22.809 -14.506 -11.98 1 92.27 69 GLU A C 1
ATOM 556 O O . GLU A 1 69 ? -23.974 -14.837 -12.215 1 92.27 69 GLU A O 1
ATOM 561 N N . ALA A 1 70 ? -22.233 -13.619 -12.591 1 92.2 70 ALA A N 1
ATOM 562 C CA . ALA A 1 70 ? -22.894 -12.835 -13.631 1 92.2 70 ALA A CA 1
ATOM 563 C C . ALA A 1 70 ? -23.311 -13.718 -14.803 1 92.2 70 ALA A C 1
ATOM 565 O O . ALA A 1 70 ? -24.241 -13.384 -15.541 1 92.2 70 ALA A O 1
ATOM 566 N N . ARG A 1 71 ? -22.75 -14.864 -14.949 1 92.47 71 ARG A N 1
ATOM 567 C CA . ARG A 1 71 ? -23.036 -15.748 -16.074 1 92.47 71 ARG A CA 1
ATOM 568 C C . ARG A 1 71 ? -23.862 -16.95 -15.63 1 92.47 71 ARG A C 1
ATOM 570 O O . ARG A 1 71 ? -24.182 -17.823 -16.439 1 92.47 71 ARG A O 1
ATOM 577 N N . GLY A 1 72 ? -24.143 -16.985 -14.372 1 89.53 72 GLY A N 1
ATOM 578 C CA . GLY A 1 72 ? -25.078 -17.962 -13.839 1 89.53 72 GLY A CA 1
ATOM 579 C C . GLY A 1 72 ? -24.454 -19.328 -13.62 1 89.53 72 GLY A C 1
ATOM 580 O O . GLY A 1 72 ? -25.147 -20.346 -13.66 1 89.53 72 GLY A O 1
ATOM 581 N N . HIS A 1 73 ? -23.229 -19.403 -13.56 1 83.71 73 HIS A N 1
ATOM 582 C CA . HIS A 1 73 ? -22.619 -20.705 -13.317 1 83.71 73 HIS A CA 1
ATOM 583 C C . HIS A 1 73 ? -21.913 -20.739 -11.965 1 83.71 73 HIS A C 1
ATOM 585 O O . HIS A 1 73 ? -21.674 -19.693 -11.358 1 83.71 73 HIS A O 1
ATOM 591 N N . GLY A 1 74 ? -21.785 -21.92 -11.475 1 88.96 74 GLY A N 1
ATOM 592 C CA . GLY A 1 74 ? -21.04 -22.095 -10.238 1 88.96 74 GLY A CA 1
ATOM 593 C C . GLY A 1 74 ? -19.609 -21.601 -10.327 1 88.96 74 GLY A C 1
ATOM 594 O O . GLY A 1 74 ? -19.097 -21.362 -11.423 1 88.96 74 GLY A O 1
ATOM 595 N N . ILE A 1 75 ? -19.031 -21.41 -9.267 1 90.16 75 ILE A N 1
ATOM 596 C CA . ILE A 1 75 ? -17.669 -20.89 -9.209 1 90.16 75 ILE A CA 1
ATOM 597 C C . ILE A 1 75 ? -16.709 -21.883 -9.86 1 90.16 75 ILE A C 1
ATOM 599 O O . ILE A 1 75 ? -16.744 -23.079 -9.559 1 90.16 75 ILE A O 1
ATOM 603 N N . ASP A 1 76 ? -16.008 -21.35 -10.823 1 92.14 76 ASP A N 1
ATOM 604 C CA . ASP A 1 76 ? -14.934 -22.067 -11.504 1 92.14 76 ASP A CA 1
ATOM 605 C C . ASP A 1 76 ? -13.672 -21.213 -11.591 1 92.14 76 ASP A C 1
ATOM 607 O O . ASP A 1 76 ? -13.74 -20.027 -11.923 1 92.14 76 ASP A O 1
ATOM 611 N N . TYR A 1 77 ? -12.52 -21.832 -11.223 1 94.44 77 TYR A N 1
ATOM 612 C CA . TYR A 1 77 ? -11.302 -21.031 -11.193 1 94.44 77 TYR A CA 1
ATOM 613 C C . TYR A 1 77 ? -10.44 -21.302 -12.421 1 94.44 77 TYR A C 1
ATOM 615 O O . TYR A 1 77 ? -9.367 -20.714 -12.576 1 94.44 77 TYR A O 1
ATOM 623 N N . LYS A 1 78 ? -10.864 -22.141 -13.334 1 93.69 78 LYS A N 1
ATOM 624 C CA . LYS A 1 78 ? -10.107 -22.436 -14.547 1 93.69 78 LYS A CA 1
ATOM 625 C C . LYS A 1 78 ? -9.825 -21.164 -15.342 1 93.69 78 LYS A C 1
ATOM 627 O O . LYS A 1 78 ? -8.692 -20.93 -15.768 1 93.69 78 LYS A O 1
ATOM 632 N N . PRO A 1 79 ? -10.821 -20.323 -15.553 1 94.86 79 PRO A N 1
ATOM 633 C CA . PRO A 1 79 ? -10.534 -19.077 -16.266 1 94.86 79 PRO A CA 1
ATOM 634 C C . PRO A 1 79 ? -9.505 -18.208 -15.547 1 94.86 79 PRO A C 1
ATOM 636 O O . PRO A 1 79 ? -8.657 -17.587 -16.192 1 94.86 79 PRO A O 1
ATOM 639 N N . PHE A 1 80 ? -9.615 -18.135 -14.268 1 96.05 80 PHE A N 1
ATOM 640 C CA . PHE A 1 80 ? -8.667 -17.388 -13.449 1 96.05 80 PHE A CA 1
ATOM 641 C C . PHE A 1 80 ? -7.248 -17.9 -13.662 1 96.05 80 PHE A C 1
ATOM 643 O O . PHE A 1 80 ? -6.329 -17.115 -13.906 1 96.05 80 PHE A O 1
ATOM 650 N N . PHE A 1 81 ? -7.025 -19.162 -13.597 1 97.36 81 PHE A N 1
ATOM 651 C CA . PHE A 1 81 ? -5.701 -19.757 -13.737 1 97.36 81 PHE A CA 1
ATOM 652 C C . PHE A 1 81 ? -5.187 -19.604 -15.163 1 97.36 81 PHE A C 1
ATOM 654 O O . PHE A 1 81 ? -3.991 -19.402 -15.379 1 97.36 81 PHE A O 1
ATOM 661 N N . HIS A 1 82 ? -6.089 -19.711 -16.146 1 96.87 82 HIS A N 1
ATOM 662 C CA . HIS A 1 82 ? -5.705 -19.477 -17.534 1 96.87 82 HIS A CA 1
ATOM 663 C C . HIS A 1 82 ? -5.155 -18.067 -17.723 1 96.87 82 HIS A C 1
ATOM 665 O O . HIS A 1 82 ? -4.16 -17.873 -18.424 1 96.87 82 HIS A O 1
ATOM 671 N N . LYS A 1 83 ? -5.747 -17.133 -17.062 1 97.86 83 LYS A N 1
ATOM 672 C CA . LYS A 1 83 ? -5.314 -15.748 -17.219 1 97.86 83 LYS A CA 1
ATOM 673 C C . LYS A 1 83 ? -3.986 -15.503 -16.509 1 97.86 83 LYS A C 1
ATOM 675 O O . LYS A 1 83 ? -3.229 -14.607 -16.888 1 97.86 83 LYS A O 1
ATOM 680 N N . ASN A 1 84 ? -3.69 -16.303 -15.508 1 97.65 84 ASN A N 1
ATOM 681 C CA . ASN A 1 84 ? -2.354 -16.234 -14.927 1 97.65 84 ASN A CA 1
ATOM 682 C C . ASN A 1 84 ? -1.289 -16.716 -15.908 1 97.65 84 ASN A C 1
ATOM 684 O O . ASN A 1 84 ? -0.18 -16.18 -15.94 1 97.65 84 ASN A O 1
ATOM 688 N N . VAL A 1 85 ? -1.635 -17.688 -16.735 1 98.04 85 VAL A N 1
ATOM 689 C CA . VAL A 1 85 ? -0.735 -18.132 -17.794 1 98.04 85 VAL A CA 1
ATOM 690 C C . VAL A 1 85 ? -0.561 -17.019 -18.824 1 98.04 85 VAL A C 1
ATOM 692 O O . VAL A 1 85 ? 0.562 -16.712 -19.232 1 98.04 85 VAL A O 1
ATOM 695 N N . VAL A 1 86 ? -1.642 -16.392 -19.197 1 98.13 86 VAL A N 1
ATOM 696 C CA . VAL A 1 86 ? -1.616 -15.3 -20.164 1 98.13 86 VAL A CA 1
ATOM 697 C C . VAL A 1 86 ? -0.737 -14.167 -19.641 1 98.13 86 VAL A C 1
ATOM 699 O O . VAL A 1 86 ? 0.11 -13.642 -20.368 1 98.13 86 VAL A O 1
ATOM 702 N N . PHE A 1 87 ? -0.917 -13.843 -18.395 1 98.46 87 PHE A N 1
ATOM 703 C CA . PHE A 1 87 ? -0.111 -12.81 -17.755 1 98.46 87 PHE A CA 1
ATOM 704 C C . PHE A 1 87 ? 1.372 -13.149 -17.843 1 98.46 87 PHE A C 1
ATOM 706 O O . PHE A 1 87 ? 2.188 -12.3 -18.206 1 98.46 87 PHE A O 1
ATOM 713 N N . THR A 1 88 ? 1.702 -14.39 -17.507 1 98.36 88 THR A N 1
ATOM 714 C CA . THR A 1 88 ? 3.084 -14.856 -17.54 1 98.36 88 THR A CA 1
ATOM 715 C C . THR A 1 88 ? 3.653 -14.762 -18.953 1 98.36 88 THR A C 1
ATOM 717 O O . THR A 1 88 ? 4.763 -14.264 -19.149 1 98.36 88 THR A O 1
ATOM 720 N N . GLN A 1 89 ? 2.867 -15.123 -19.912 1 98.48 89 GLN A N 1
ATOM 721 C CA . GLN A 1 89 ? 3.28 -15.069 -21.31 1 98.48 89 GLN A CA 1
ATOM 722 C C . GLN A 1 89 ? 3.504 -13.629 -21.763 1 98.48 89 GLN A C 1
ATOM 724 O O . GLN A 1 89 ? 4.428 -13.35 -22.53 1 98.48 89 GLN A O 1
ATOM 729 N N . LEU A 1 90 ? 2.673 -12.765 -21.335 1 98.06 90 LEU A N 1
ATOM 730 C CA . LEU A 1 90 ? 2.789 -11.36 -21.707 1 98.06 90 LEU A CA 1
ATOM 731 C C . LEU A 1 90 ? 4.038 -10.736 -21.093 1 98.06 90 LEU A C 1
ATOM 733 O O . LEU A 1 90 ? 4.697 -9.906 -21.723 1 98.06 90 LEU A O 1
ATOM 737 N N . CYS A 1 91 ? 4.353 -11.15 -19.847 1 98.11 91 CYS A N 1
ATOM 738 C CA . CYS A 1 91 ? 5.6 -10.69 -19.247 1 98.11 91 CYS A CA 1
ATOM 739 C C . CYS A 1 91 ? 6.801 -11.147 -20.067 1 98.11 91 CYS A C 1
ATOM 741 O O . CYS A 1 91 ? 7.714 -10.362 -20.328 1 98.11 91 CYS A O 1
ATOM 743 N N . LEU A 1 92 ? 6.767 -12.379 -20.517 1 97.66 92 LEU A N 1
ATOM 744 C CA . LEU A 1 92 ? 7.83 -12.909 -21.365 1 97.66 92 LEU A CA 1
ATOM 745 C C . LEU A 1 92 ? 7.906 -12.144 -22.682 1 97.66 92 LEU A C 1
ATOM 747 O O . LEU A 1 92 ? 8.991 -11.746 -23.112 1 97.66 92 LEU A O 1
ATOM 751 N N . LYS A 1 93 ? 6.779 -11.946 -23.248 1 96.3 93 LYS A N 1
ATOM 752 C CA . LYS A 1 93 ? 6.687 -11.298 -24.553 1 96.3 93 LYS A CA 1
ATOM 753 C C . LYS A 1 93 ? 7.315 -9.908 -24.522 1 96.3 93 LYS A C 1
ATOM 755 O O . LYS A 1 93 ? 7.989 -9.503 -25.471 1 96.3 93 LYS A O 1
ATOM 760 N N . TRP A 1 94 ? 7.141 -9.239 -23.394 1 95.86 94 TRP A N 1
ATOM 761 C CA . TRP A 1 94 ? 7.566 -7.844 -23.358 1 95.86 94 TRP A CA 1
ATOM 762 C C . TRP A 1 94 ? 8.848 -7.686 -22.548 1 95.86 94 TRP A C 1
ATOM 764 O O . TRP A 1 94 ? 9.228 -6.569 -22.187 1 95.86 94 TRP A O 1
ATOM 774 N N . GLY A 1 95 ? 9.424 -8.788 -22.166 1 95.46 95 GLY A N 1
ATOM 775 C CA . GLY A 1 95 ? 10.76 -8.788 -21.593 1 95.46 95 GLY A CA 1
ATOM 776 C C . GLY A 1 95 ? 10.785 -8.358 -20.138 1 95.46 95 GLY A C 1
ATOM 777 O O . GLY A 1 95 ? 11.733 -7.707 -19.694 1 95.46 95 GLY A O 1
ATOM 778 N N . ILE A 1 96 ? 9.776 -8.598 -19.426 1 96.62 96 ILE A N 1
ATOM 779 C CA . ILE A 1 96 ? 9.722 -8.304 -17.998 1 96.62 96 ILE A CA 1
ATOM 780 C C . ILE A 1 96 ? 10.324 -9.465 -17.21 1 96.62 96 ILE A C 1
ATOM 782 O O . ILE A 1 96 ? 9.798 -10.58 -17.235 1 96.62 96 ILE A O 1
ATOM 786 N N . PRO A 1 97 ? 11.325 -9.19 -16.453 1 96.76 97 PRO A N 1
ATOM 787 C CA . PRO A 1 97 ? 12.081 -10.31 -15.888 1 96.76 97 PRO A CA 1
ATOM 788 C C . PRO A 1 97 ? 11.491 -10.819 -14.575 1 96.76 97 PRO A C 1
ATOM 790 O O . PRO A 1 97 ? 11.852 -11.903 -14.11 1 96.76 97 PRO A O 1
ATOM 793 N N . HIS A 1 98 ? 10.638 -10.06 -13.895 1 96.56 98 HIS A N 1
ATOM 794 C CA . HIS A 1 98 ? 10.018 -10.472 -12.641 1 96.56 98 HIS A CA 1
ATOM 795 C C . HIS A 1 98 ? 8.508 -10.261 -12.677 1 96.56 98 HIS A C 1
ATOM 797 O O . HIS A 1 98 ? 8.033 -9.225 -13.149 1 96.56 98 HIS A O 1
ATOM 803 N N . ALA A 1 99 ? 7.845 -11.228 -12.223 1 97.02 99 ALA A N 1
ATOM 804 C CA . ALA A 1 99 ? 6.388 -11.164 -12.153 1 97.02 99 ALA A CA 1
ATOM 805 C C . ALA A 1 99 ? 5.875 -11.774 -10.851 1 97.02 99 ALA A C 1
ATOM 807 O O . ALA A 1 99 ? 6.394 -12.791 -10.387 1 97.02 99 ALA A O 1
ATOM 808 N N . THR A 1 100 ? 4.899 -11.115 -10.225 1 95.71 100 THR A N 1
ATOM 809 C CA . THR A 1 100 ? 4.249 -11.616 -9.02 1 95.71 100 THR A CA 1
ATOM 810 C C . THR A 1 100 ? 2.732 -11.61 -9.181 1 95.71 100 THR A C 1
ATOM 812 O O . THR A 1 100 ? 2.15 -10.604 -9.591 1 95.71 100 THR A O 1
ATOM 815 N N . SER A 1 101 ? 2.133 -12.7 -8.905 1 96.22 101 SER A N 1
ATOM 816 C CA . SER A 1 101 ? 0.679 -12.797 -8.99 1 96.22 101 SER A CA 1
ATOM 817 C C . SER A 1 101 ? 0.068 -13.138 -7.635 1 96.22 101 SER A C 1
ATOM 819 O O . SER A 1 101 ? 0.508 -14.077 -6.968 1 96.22 101 SER A O 1
ATOM 821 N N . LEU A 1 102 ? -0.915 -12.375 -7.277 1 92.77 102 LEU A N 1
ATOM 822 C CA . LEU A 1 102 ? -1.694 -12.708 -6.089 1 92.77 102 LEU A CA 1
ATOM 823 C C . LEU A 1 102 ? -2.728 -13.784 -6.401 1 92.77 102 LEU A C 1
ATOM 825 O O . LEU A 1 102 ? -3.758 -13.502 -7.017 1 92.77 102 LEU A O 1
ATOM 829 N N . MET A 1 103 ? -2.46 -14.943 -5.874 1 93.33 103 MET A N 1
ATOM 830 C CA . MET A 1 103 ? -3.322 -16.079 -6.19 1 93.33 103 MET A CA 1
ATOM 831 C C . MET A 1 103 ? -4.416 -16.239 -5.14 1 93.33 103 MET A C 1
ATOM 833 O O . MET A 1 103 ? -5.589 -16.404 -5.48 1 93.33 103 MET A O 1
ATOM 837 N N . TRP A 1 104 ? -3.934 -16.226 -3.914 1 92.41 104 TRP A N 1
ATOM 838 C CA . TRP A 1 104 ? -4.847 -16.513 -2.813 1 92.41 104 TRP A CA 1
ATOM 839 C C . TRP A 1 104 ? -4.386 -15.829 -1.53 1 92.41 104 TRP A C 1
ATOM 841 O O . TRP A 1 104 ? -3.332 -16.164 -0.985 1 92.41 104 TRP A O 1
ATOM 851 N N . GLY A 1 105 ? -5.25 -14.959 -1.028 1 90.63 105 GLY A N 1
ATOM 852 C CA . GLY A 1 105 ? -4.91 -14.257 0.2 1 90.63 105 GLY A CA 1
ATOM 853 C C . GLY A 1 105 ? -5.123 -15.096 1.445 1 90.63 105 GLY A C 1
ATOM 854 O O . GLY A 1 105 ? -5.933 -16.025 1.444 1 90.63 105 GLY A O 1
ATOM 855 N N . LEU A 1 106 ? -4.455 -14.708 2.485 1 89.06 106 LEU A N 1
ATOM 856 C CA . LEU A 1 106 ? -4.579 -15.412 3.757 1 89.06 106 LEU A CA 1
ATOM 857 C C . LEU A 1 106 ? -5.986 -15.261 4.326 1 89.06 106 LEU A C 1
ATOM 859 O O . LEU A 1 106 ? -6.521 -16.197 4.925 1 89.06 106 LEU A O 1
ATOM 863 N N . SER A 1 107 ? -6.582 -14.074 4.143 1 83.28 107 SER A N 1
ATOM 864 C CA . SER A 1 107 ? -7.936 -13.839 4.635 1 83.28 107 SER A CA 1
ATOM 865 C C . SER A 1 107 ? -8.934 -14.789 3.982 1 83.28 107 SER A C 1
ATOM 867 O O . SER A 1 107 ? -9.915 -15.194 4.608 1 83.28 107 SER A O 1
ATOM 869 N N . ASN A 1 108 ? -8.695 -15.105 2.72 1 82.37 108 ASN A N 1
ATOM 870 C CA . ASN A 1 108 ? -9.55 -16.073 2.042 1 82.37 108 ASN A CA 1
ATOM 871 C C . ASN A 1 108 ? -9.464 -17.451 2.693 1 82.37 108 ASN A C 1
ATOM 873 O O . ASN A 1 108 ? -10.466 -18.162 2.787 1 82.37 108 ASN A O 1
ATOM 877 N N . PHE A 1 109 ? -8.352 -17.771 3.086 1 81.47 109 PHE A N 1
ATOM 878 C CA . PHE A 1 109 ? -8.123 -19.059 3.73 1 81.47 109 PHE A CA 1
ATOM 879 C C . PHE A 1 109 ? -8.828 -19.124 5.079 1 81.47 109 PHE A C 1
ATOM 881 O O . PHE A 1 109 ? -9.401 -20.155 5.437 1 81.47 109 PHE A O 1
ATOM 888 N N . THR A 1 110 ? 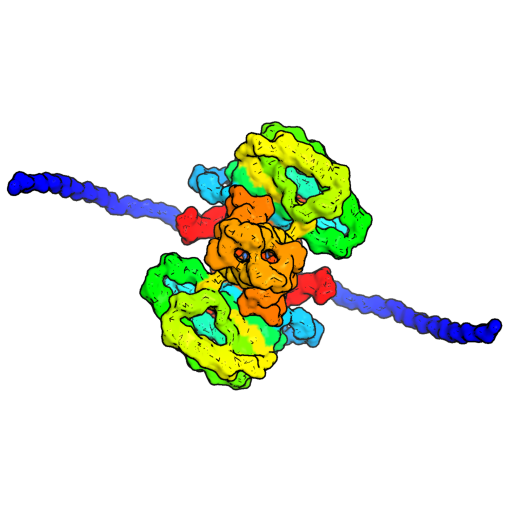-8.85 -18.001 5.774 1 81.21 110 THR A N 1
ATOM 889 C CA . THR A 1 110 ? -9.375 -17.997 7.135 1 81.21 110 THR A CA 1
ATOM 890 C C . THR A 1 110 ? -10.876 -17.72 7.134 1 81.21 110 THR A C 1
ATOM 892 O O . THR A 1 110 ? -11.596 -18.169 8.028 1 81.21 110 THR A O 1
ATOM 895 N N . LYS A 1 111 ? -11.391 -17.052 6.149 1 81.73 111 LYS A N 1
ATOM 896 C CA . LYS A 1 111 ? -12.773 -16.583 6.199 1 81.73 111 LYS A CA 1
ATOM 897 C C . LYS A 1 111 ? -13.685 -17.471 5.359 1 81.73 111 LYS A C 1
ATOM 899 O O . LYS A 1 111 ? -14.895 -17.524 5.591 1 81.73 111 LYS A O 1
ATOM 904 N N . ARG A 1 112 ? -13.134 -18.134 4.389 1 84.22 112 ARG A N 1
ATOM 905 C CA . ARG A 1 112 ? -13.962 -18.984 3.539 1 84.22 112 ARG A CA 1
ATOM 906 C C . ARG A 1 112 ? -14.135 -20.37 4.153 1 84.22 112 ARG A C 1
ATOM 908 O O . ARG A 1 112 ? -13.354 -20.774 5.017 1 84.22 112 ARG A O 1
ATOM 915 N N . THR A 1 113 ? -15.123 -21.056 3.625 1 84.76 113 THR A N 1
ATOM 916 C CA . THR A 1 113 ? -15.36 -22.414 4.1 1 84.76 113 THR A CA 1
ATOM 917 C C . THR A 1 113 ? -14.229 -23.343 3.67 1 84.76 113 THR A C 1
ATOM 919 O O . THR A 1 113 ? -13.592 -23.118 2.638 1 84.76 113 THR A O 1
ATOM 922 N N . PRO A 1 114 ? -14.042 -24.312 4.473 1 88.54 114 PRO A N 1
ATOM 923 C CA . PRO A 1 114 ? -13.017 -25.287 4.093 1 88.54 114 PRO A CA 1
ATOM 924 C C . PRO A 1 114 ? -13.254 -25.883 2.707 1 88.54 114 PRO A C 1
ATOM 926 O O . PRO A 1 114 ? -12.299 -26.127 1.965 1 88.54 114 PRO A O 1
ATOM 929 N N . GLU A 1 115 ? -14.491 -26.088 2.359 1 89.26 115 GLU A N 1
ATOM 930 C CA . GLU A 1 115 ? -14.828 -26.653 1.055 1 89.26 115 GLU A CA 1
ATOM 931 C C . GLU A 1 115 ? -14.391 -25.727 -0.077 1 89.26 115 GLU A C 1
ATOM 933 O O . GLU A 1 115 ? -13.796 -26.177 -1.059 1 89.26 115 GLU A O 1
ATOM 938 N N . ALA A 1 116 ? -14.643 -24.511 0.134 1 88.45 116 ALA A N 1
ATOM 939 C CA . ALA A 1 116 ? -14.279 -23.526 -0.881 1 88.45 116 ALA A CA 1
ATOM 940 C C . ALA A 1 116 ? -12.763 -23.393 -0.998 1 88.45 116 ALA A C 1
ATOM 942 O O . ALA A 1 116 ? -12.223 -23.328 -2.105 1 88.45 116 ALA A O 1
ATOM 943 N N . SER A 1 117 ? -12.142 -23.413 0.122 1 91.17 117 SER A N 1
ATOM 944 C CA . SER A 1 117 ? -10.687 -23.309 0.147 1 91.17 117 SER A CA 1
ATOM 945 C C . SER A 1 117 ? -10.035 -24.524 -0.506 1 91.17 117 SER A C 1
ATOM 947 O O . SER A 1 117 ? -9.118 -24.382 -1.318 1 91.17 117 SER A O 1
ATOM 949 N N . ASN A 1 118 ? -10.576 -25.657 -0.185 1 91.68 118 ASN A N 1
ATOM 950 C CA . ASN A 1 118 ? -10.034 -26.887 -0.754 1 91.68 118 ASN A CA 1
ATOM 951 C C . ASN A 1 118 ? -10.245 -26.947 -2.264 1 91.68 118 ASN A C 1
ATOM 953 O O . ASN A 1 118 ? -9.394 -27.458 -2.994 1 91.68 118 ASN A O 1
ATOM 957 N N . PHE A 1 119 ? -11.359 -26.474 -2.615 1 93.31 119 PHE A N 1
ATOM 958 C CA . PHE A 1 119 ? -11.659 -26.455 -4.042 1 93.31 119 PHE A CA 1
ATOM 959 C C . PHE A 1 119 ? -10.657 -25.588 -4.795 1 93.31 119 PHE A C 1
ATOM 961 O O . PHE A 1 119 ? -10.072 -26.025 -5.787 1 93.31 119 PHE A O 1
ATOM 968 N N . PHE A 1 120 ? -10.397 -24.445 -4.332 1 94.98 120 PHE A N 1
ATOM 969 C CA . PHE A 1 120 ? -9.439 -23.546 -4.964 1 94.98 120 PHE A CA 1
ATOM 970 C C . PHE A 1 120 ? -8.039 -24.148 -4.949 1 94.98 120 PHE A C 1
ATOM 972 O O . PHE A 1 120 ? -7.358 -24.174 -5.976 1 94.98 120 PHE A O 1
ATOM 979 N N . LEU A 1 121 ? -7.626 -24.612 -3.831 1 95.34 121 LEU A N 1
ATOM 980 C CA . LEU A 1 121 ? -6.266 -25.103 -3.637 1 95.34 121 LEU A CA 1
ATOM 981 C C . LEU A 1 121 ? -6.017 -26.356 -4.471 1 95.34 121 LEU A C 1
ATOM 983 O O . LEU A 1 121 ? -4.899 -26.582 -4.94 1 95.34 121 LEU A O 1
ATOM 987 N N . GLY A 1 122 ? -7.072 -27.142 -4.595 1 95.33 122 GLY A N 1
ATOM 988 C CA . GLY A 1 122 ? -6.965 -28.268 -5.509 1 95.33 122 GLY A CA 1
ATOM 989 C C . GLY A 1 122 ? -6.697 -27.85 -6.942 1 95.33 122 GLY A C 1
ATOM 990 O O . GLY A 1 122 ? -5.836 -28.425 -7.612 1 95.33 122 GLY A O 1
ATOM 991 N N . GLN A 1 123 ? -7.387 -26.875 -7.368 1 95.95 123 GLN A N 1
ATOM 992 C CA . GLN A 1 123 ? -7.188 -26.356 -8.717 1 95.95 123 GLN A CA 1
ATOM 993 C C . GLN A 1 123 ? -5.83 -25.671 -8.848 1 95.95 123 GLN A C 1
ATOM 995 O O . GLN A 1 123 ? -5.211 -25.709 -9.913 1 95.95 123 GLN A O 1
ATOM 1000 N N . PHE A 1 124 ? -5.413 -25.105 -7.77 1 97.16 124 PHE A N 1
ATOM 1001 C CA . PHE A 1 124 ? -4.089 -24.494 -7.745 1 97.16 124 PHE A CA 1
ATOM 1002 C C . PHE A 1 124 ? -3.004 -25.546 -7.946 1 97.16 124 PHE A C 1
ATOM 1004 O O . PHE A 1 124 ? -2.08 -25.348 -8.738 1 97.16 124 PHE A O 1
ATOM 1011 N N . GLN A 1 125 ? -3.124 -26.602 -7.246 1 97.42 125 GLN A N 1
ATOM 1012 C CA . GLN A 1 125 ? -2.174 -27.699 -7.398 1 97.42 125 GLN A CA 1
ATOM 1013 C C . GLN A 1 125 ? -2.138 -28.201 -8.839 1 97.42 125 GLN A C 1
ATOM 1015 O O . GLN A 1 125 ? -1.061 -28.392 -9.408 1 97.42 125 GLN A O 1
ATOM 1020 N N . GLU A 1 126 ? -3.307 -28.397 -9.385 1 97.06 126 GLU A N 1
ATOM 1021 C CA . GLU A 1 126 ? -3.416 -28.835 -10.774 1 97.06 126 GLU A CA 1
ATOM 1022 C C . GLU A 1 126 ? -2.762 -27.834 -11.721 1 97.06 126 GLU A C 1
ATOM 1024 O O . GLU A 1 126 ? -2.074 -28.224 -12.667 1 97.06 126 GLU A O 1
ATOM 1029 N N . PHE A 1 127 ? -2.981 -26.6 -11.448 1 97.34 127 PHE A N 1
ATOM 1030 C CA . PHE A 1 127 ? -2.463 -25.514 -12.273 1 97.34 127 PHE A CA 1
ATOM 1031 C C . PHE A 1 127 ? -0.941 -25.557 -12.331 1 97.34 127 PHE A C 1
ATOM 1033 O O . PHE A 1 127 ? -0.354 -25.498 -13.414 1 97.34 127 PHE A O 1
ATOM 1040 N N . ILE A 1 128 ? -0.245 -25.638 -11.13 1 97.36 128 ILE A N 1
ATOM 1041 C CA . ILE A 1 128 ? 1.213 -25.579 -11.135 1 97.36 128 ILE A CA 1
ATOM 1042 C C . ILE A 1 128 ? 1.781 -26.888 -11.678 1 97.36 128 ILE A C 1
ATOM 1044 O O . ILE A 1 128 ? 2.818 -26.893 -12.346 1 97.36 128 ILE A O 1
ATOM 1048 N N . GLU A 1 129 ? 1.055 -27.999 -11.504 1 97.06 129 GLU A N 1
ATOM 1049 C CA . GLU A 1 129 ? 1.479 -29.284 -12.05 1 97.06 129 GLU A CA 1
ATOM 1050 C C . GLU A 1 129 ? 1.355 -29.305 -13.571 1 97.06 129 GLU A C 1
ATOM 1052 O O . GLU A 1 129 ? 2.292 -29.699 -14.27 1 97.06 129 GLU A O 1
ATOM 1057 N N . ASP A 1 130 ? 0.298 -28.859 -14.042 1 97.3 130 ASP A N 1
ATOM 1058 C CA . ASP A 1 130 ? -0.013 -28.92 -15.466 1 97.3 130 ASP A CA 1
ATOM 1059 C C . ASP A 1 130 ? 0.877 -27.971 -16.265 1 97.3 130 ASP A C 1
ATOM 1061 O O . ASP A 1 130 ? 1.104 -28.18 -17.458 1 97.3 130 ASP A O 1
ATOM 1065 N N . ASN A 1 131 ? 1.407 -27 -15.618 1 97.85 131 ASN A N 1
ATOM 1066 C CA . ASN A 1 131 ? 2.167 -25.994 -16.352 1 97.85 131 ASN A CA 1
ATOM 1067 C C . ASN A 1 131 ? 3.666 -26.133 -16.103 1 97.85 131 ASN A C 1
ATOM 1069 O O . ASN A 1 131 ? 4.451 -25.279 -16.521 1 97.85 131 ASN A O 1
ATOM 1073 N N . LEU A 1 132 ? 4.062 -27.168 -15.43 1 98.15 132 LEU A N 1
ATOM 1074 C CA . LEU A 1 132 ? 5.473 -27.372 -15.12 1 98.15 132 LEU A CA 1
ATOM 1075 C C . LEU A 1 132 ? 6.31 -27.406 -16.394 1 98.15 132 LEU A C 1
ATOM 1077 O O . LEU A 1 132 ? 7.355 -26.755 -16.474 1 98.15 132 LEU A O 1
ATOM 1081 N N . GLU A 1 133 ? 5.864 -28.137 -17.388 1 97.95 133 GLU A N 1
ATOM 1082 C CA . GLU A 1 133 ? 6.622 -28.234 -18.632 1 97.95 133 GLU A CA 1
ATOM 1083 C C . GLU A 1 133 ? 6.691 -26.886 -19.344 1 97.95 133 GLU A C 1
ATOM 1085 O O . GLU A 1 133 ? 7.715 -26.543 -19.938 1 97.95 133 GLU A O 1
ATOM 1090 N N . PHE A 1 134 ? 5.621 -26.226 -19.33 1 97.71 134 PHE A N 1
ATOM 1091 C CA . PHE A 1 134 ? 5.587 -24.878 -19.885 1 97.71 134 PHE A CA 1
ATOM 1092 C C . PHE A 1 134 ? 6.602 -23.979 -19.188 1 97.71 134 PHE A C 1
ATOM 1094 O O . PHE A 1 134 ? 7.352 -23.255 -19.846 1 97.71 134 PHE A O 1
ATOM 1101 N N . PHE A 1 135 ? 6.674 -23.995 -17.797 1 98.41 135 PHE A N 1
ATOM 1102 C CA . PHE A 1 135 ? 7.63 -23.2 -17.035 1 98.41 135 PHE A CA 1
ATOM 1103 C C . PHE A 1 135 ? 9.06 -23.54 -17.437 1 98.41 135 PHE A C 1
ATOM 1105 O O . PHE A 1 135 ? 9.869 -22.645 -17.691 1 98.41 135 PHE A O 1
ATOM 1112 N N . LYS A 1 136 ? 9.323 -24.813 -17.617 1 98.3 136 LYS A N 1
ATOM 1113 C CA . LYS A 1 136 ? 10.662 -25.276 -17.969 1 98.3 136 LYS A CA 1
ATOM 1114 C C . LYS A 1 136 ? 11.045 -24.831 -19.377 1 98.3 136 LYS A C 1
ATOM 1116 O O . LYS A 1 136 ? 12.128 -24.282 -19.587 1 98.3 136 LYS A O 1
ATOM 1121 N N . ARG A 1 137 ? 10.169 -25.015 -20.259 1 97.9 137 ARG A N 1
ATOM 1122 C CA . ARG A 1 137 ? 10.423 -24.724 -21.666 1 97.9 137 ARG A CA 1
ATOM 1123 C C . ARG A 1 137 ? 10.658 -23.233 -21.882 1 97.9 137 ARG A C 1
ATOM 1125 O O . ARG A 1 137 ? 11.524 -22.843 -22.669 1 97.9 137 ARG A O 1
ATOM 1132 N N . GLU A 1 138 ? 9.938 -22.441 -21.117 1 98.11 138 GLU A N 1
ATOM 1133 C CA . GLU A 1 138 ? 9.999 -20.999 -21.334 1 98.11 138 GLU A CA 1
ATOM 1134 C C . GLU A 1 138 ? 11.065 -20.353 -20.454 1 98.11 138 GLU A C 1
ATOM 1136 O O . GLU A 1 138 ? 11.245 -19.133 -20.482 1 98.11 138 GLU A O 1
ATOM 1141 N N . GLY A 1 139 ? 11.724 -21.138 -19.623 1 98.28 139 GLY A N 1
ATOM 1142 C CA . GLY A 1 139 ? 12.802 -20.627 -18.791 1 98.28 139 GLY A CA 1
ATOM 1143 C C . GLY A 1 139 ? 12.308 -19.822 -17.604 1 98.28 139 GLY A C 1
ATOM 1144 O O . GLY A 1 139 ? 12.92 -18.819 -17.229 1 98.28 139 GLY A O 1
ATOM 1145 N N . ILE A 1 140 ? 11.191 -20.255 -17.016 1 98.4 140 ILE A N 1
ATOM 1146 C CA . ILE A 1 140 ? 10.553 -19.534 -15.921 1 98.4 140 ILE A CA 1
ATOM 1147 C C . ILE A 1 140 ? 10.936 -20.175 -14.589 1 98.4 140 ILE A C 1
ATOM 1149 O O . ILE A 1 140 ? 10.719 -21.371 -14.383 1 98.4 140 ILE A O 1
ATOM 1153 N N . LYS A 1 141 ? 11.559 -19.421 -13.751 1 97.89 141 LYS A N 1
ATOM 1154 C CA . LYS A 1 141 ? 11.776 -19.832 -12.367 1 97.89 141 LYS A CA 1
ATOM 1155 C C . LYS A 1 141 ? 10.55 -19.537 -11.508 1 97.89 141 LYS A C 1
ATOM 1157 O O . LYS A 1 141 ? 10.168 -18.377 -11.34 1 97.89 141 LYS A O 1
ATOM 1162 N N . VAL A 1 142 ? 9.948 -20.543 -10.907 1 97.86 142 VAL A N 1
ATOM 1163 C CA . VAL A 1 142 ? 8.702 -20.379 -10.165 1 97.86 142 VAL A CA 1
ATOM 1164 C C . VAL A 1 142 ? 8.981 -20.438 -8.665 1 97.86 142 VAL A C 1
ATOM 1166 O O . VAL A 1 142 ? 9.724 -21.305 -8.2 1 97.86 142 VAL A O 1
ATOM 1169 N N . ARG A 1 143 ? 8.429 -19.486 -7.971 1 96.38 143 ARG A N 1
ATOM 1170 C CA . ARG A 1 143 ? 8.453 -19.471 -6.512 1 96.38 143 ARG A CA 1
ATOM 1171 C C . ARG A 1 143 ? 7.047 -19.317 -5.943 1 96.38 143 ARG A C 1
ATOM 1173 O O . ARG A 1 143 ? 6.286 -18.45 -6.378 1 96.38 143 ARG A O 1
ATOM 1180 N N . ILE A 1 144 ? 6.728 -20.168 -5.039 1 96.96 144 ILE A N 1
ATOM 1181 C CA . ILE A 1 144 ? 5.456 -20.047 -4.335 1 96.96 144 ILE A CA 1
ATOM 1182 C C . ILE A 1 144 ? 5.688 -19.453 -2.948 1 96.96 144 ILE A C 1
ATOM 1184 O O . ILE A 1 144 ? 6.419 -20.024 -2.135 1 96.96 144 ILE A O 1
ATOM 1188 N N . ILE A 1 145 ? 5.004 -18.306 -2.707 1 94.14 145 ILE A N 1
ATOM 1189 C CA . ILE A 1 145 ? 5.289 -17.613 -1.455 1 94.14 145 ILE A CA 1
ATOM 1190 C C . ILE A 1 145 ? 4.008 -17.484 -0.634 1 94.14 145 ILE A C 1
ATOM 1192 O O . ILE A 1 145 ? 2.91 -17.42 -1.191 1 94.14 145 ILE A O 1
ATOM 1196 N N . GLY A 1 146 ? 4.18 -17.406 0.698 1 94.53 146 GLY A N 1
ATOM 1197 C CA . GLY A 1 146 ? 3.081 -17.361 1.649 1 94.53 146 GLY A CA 1
ATOM 1198 C C . GLY A 1 146 ? 3.171 -18.436 2.716 1 94.53 146 GLY A C 1
ATOM 1199 O O . GLY A 1 146 ? 4.246 -18.988 2.959 1 94.53 146 GLY A O 1
ATOM 1200 N N . GLU A 1 147 ? 2.062 -18.692 3.386 1 94.26 147 GLU A N 1
ATOM 1201 C CA . GLU A 1 147 ? 2.013 -19.711 4.43 1 94.26 147 GLU A CA 1
ATOM 1202 C C . GLU A 1 147 ? 1.723 -21.089 3.844 1 94.26 147 GLU A C 1
ATOM 1204 O O . GLU A 1 147 ? 0.67 -21.673 4.107 1 94.26 147 GLU A O 1
ATOM 1209 N N . THR A 1 148 ? 2.728 -21.649 3.227 1 95.32 148 THR A N 1
ATOM 1210 C CA . THR A 1 148 ? 2.549 -22.904 2.505 1 95.32 148 THR A CA 1
ATOM 1211 C C . THR A 1 148 ? 2.4 -24.07 3.478 1 95.32 148 THR A C 1
ATOM 1213 O O . THR A 1 148 ? 1.881 -25.128 3.113 1 95.32 148 THR A O 1
ATOM 1216 N N . THR A 1 149 ? 2.811 -23.868 4.714 1 94.04 149 THR A N 1
ATOM 1217 C CA . THR A 1 149 ? 2.709 -24.919 5.72 1 94.04 149 THR A CA 1
ATOM 1218 C C . THR A 1 149 ? 1.25 -25.184 6.079 1 94.04 149 THR A C 1
ATOM 1220 O O . THR A 1 149 ? 0.93 -26.21 6.684 1 94.04 149 THR A O 1
ATOM 1223 N N . LEU A 1 150 ? 0.38 -24.253 5.74 1 93.28 150 LEU A N 1
ATOM 1224 C CA . LEU A 1 150 ? -1.045 -24.402 6.017 1 93.28 150 LEU A CA 1
ATOM 1225 C C . LEU A 1 150 ? -1.708 -25.305 4.982 1 93.28 150 LEU A C 1
ATOM 1227 O O . LEU A 1 150 ? -2.845 -25.743 5.172 1 93.28 150 LEU A O 1
ATOM 1231 N N . LEU A 1 151 ? -1.007 -25.654 3.932 1 95.57 151 LEU A N 1
ATOM 1232 C CA . LEU A 1 151 ? -1.567 -26.431 2.832 1 95.57 151 LEU A CA 1
ATOM 1233 C C . LEU A 1 151 ? -1.415 -27.926 3.089 1 95.57 151 LEU A C 1
ATOM 1235 O O . LEU A 1 151 ? -0.666 -28.334 3.98 1 95.57 151 LEU A O 1
ATOM 1239 N N . SER A 1 152 ? -2.161 -28.73 2.331 1 95.52 152 SER A N 1
ATOM 1240 C CA . SER A 1 152 ? -2.038 -30.179 2.442 1 95.52 152 SER A CA 1
ATOM 1241 C C . SER A 1 152 ? -0.642 -30.648 2.045 1 95.52 152 SER A C 1
ATOM 1243 O O . SER A 1 152 ? 0.058 -29.965 1.295 1 95.52 152 SER A O 1
ATOM 1245 N N . LYS A 1 153 ? -0.24 -31.8 2.501 1 97.43 153 LYS A N 1
ATOM 1246 C CA . LYS A 1 153 ? 1.072 -32.357 2.186 1 97.43 153 LYS A CA 1
ATOM 1247 C C . LYS A 1 153 ? 1.24 -32.551 0.682 1 97.43 153 LYS A C 1
ATOM 1249 O O . LYS A 1 153 ? 2.325 -32.332 0.139 1 97.43 153 LYS A O 1
ATOM 1254 N N . SER A 1 154 ? 0.195 -32.953 0.066 1 97.68 154 SER A N 1
ATOM 1255 C CA . SER A 1 154 ? 0.239 -33.17 -1.376 1 97.68 154 SER A CA 1
ATOM 1256 C C . SER A 1 154 ? 0.586 -31.883 -2.118 1 97.68 154 SER A C 1
ATOM 1258 O O . SER A 1 154 ? 1.432 -31.887 -3.014 1 97.68 154 SER A O 1
ATOM 1260 N N . ILE A 1 155 ? 0.018 -30.803 -1.707 1 97.69 155 ILE A N 1
ATOM 1261 C CA . ILE A 1 155 ? 0.26 -29.513 -2.345 1 97.69 155 ILE A CA 1
ATOM 1262 C C . ILE A 1 155 ? 1.682 -29.046 -2.04 1 97.69 155 ILE A C 1
ATOM 1264 O O . ILE A 1 155 ? 2.382 -28.55 -2.926 1 97.69 155 ILE A O 1
ATOM 1268 N N . GLN A 1 156 ? 2.092 -29.236 -0.818 1 98.13 156 GLN A N 1
ATOM 1269 C CA . GLN A 1 156 ? 3.446 -28.858 -0.428 1 98.13 156 GLN A CA 1
ATOM 1270 C C . GLN A 1 156 ? 4.486 -29.604 -1.259 1 98.13 156 GLN A C 1
ATOM 1272 O O . GLN A 1 156 ? 5.483 -29.019 -1.686 1 98.13 156 GLN A O 1
ATOM 1277 N N . GLU A 1 157 ? 4.213 -30.851 -1.466 1 98.34 157 GLU A N 1
ATOM 1278 C CA . GLU A 1 157 ? 5.129 -31.663 -2.262 1 98.34 157 GLU A CA 1
ATOM 1279 C C . GLU A 1 157 ? 5.173 -31.186 -3.711 1 98.34 157 GLU A C 1
ATOM 1281 O O . GLU A 1 157 ? 6.245 -31.122 -4.316 1 98.34 157 GLU A O 1
ATOM 1286 N N . THR A 1 158 ? 4.037 -30.892 -4.252 1 98.3 158 THR A N 1
ATOM 1287 C CA . THR A 1 158 ? 3.967 -30.378 -5.615 1 98.3 158 THR A CA 1
ATOM 1288 C C . THR A 1 158 ? 4.722 -29.057 -5.735 1 98.3 158 THR A C 1
ATOM 1290 O O . THR A 1 158 ? 5.444 -28.835 -6.709 1 98.3 158 THR A O 1
ATOM 1293 N N . ILE A 1 159 ? 4.598 -28.191 -4.772 1 98.17 159 ILE A N 1
ATOM 1294 C CA . ILE A 1 159 ? 5.291 -26.908 -4.733 1 98.17 159 ILE A CA 1
ATOM 1295 C C . ILE A 1 159 ? 6.801 -27.136 -4.757 1 98.17 159 ILE A C 1
ATOM 1297 O O . ILE A 1 159 ? 7.514 -26.53 -5.561 1 98.17 159 ILE A O 1
ATOM 1301 N N . LYS A 1 160 ? 7.228 -28.001 -3.913 1 98.16 160 LYS A N 1
ATOM 1302 C CA . LYS A 1 160 ? 8.655 -28.303 -3.839 1 98.16 160 LYS A CA 1
ATOM 1303 C C . LYS A 1 160 ? 9.183 -28.797 -5.183 1 98.16 160 LYS A C 1
ATOM 1305 O O . LYS A 1 160 ? 10.263 -28.393 -5.618 1 98.16 160 LYS A O 1
ATOM 1310 N N . GLN A 1 161 ? 8.429 -29.644 -5.787 1 98.44 161 GLN A N 1
ATOM 1311 C CA . GLN A 1 161 ? 8.822 -30.195 -7.08 1 98.44 161 GLN A CA 1
ATOM 1312 C C . GLN A 1 161 ? 8.937 -29.098 -8.133 1 98.44 161 GLN A C 1
ATOM 1314 O O . GLN A 1 161 ? 9.945 -29.009 -8.838 1 98.44 161 GLN A O 1
ATOM 1319 N N . VAL A 1 162 ? 7.972 -28.26 -8.227 1 98.42 162 VAL A N 1
ATOM 1320 C CA . VAL A 1 162 ? 7.928 -27.208 -9.237 1 98.42 162 VAL A CA 1
ATOM 1321 C C . VAL A 1 162 ? 9.075 -26.226 -9.011 1 98.42 162 VAL A C 1
ATOM 1323 O O . VAL A 1 162 ? 9.759 -25.831 -9.959 1 98.42 162 VAL A O 1
ATOM 1326 N N . GLU A 1 163 ? 9.299 -25.842 -7.799 1 98.01 163 GLU A N 1
ATOM 1327 C CA . GLU A 1 163 ? 10.369 -24.903 -7.477 1 98.01 163 GLU A CA 1
ATOM 1328 C C . GLU A 1 163 ? 11.739 -25.5 -7.785 1 98.01 163 GLU A C 1
ATOM 1330 O O . GLU A 1 163 ? 12.609 -24.821 -8.336 1 98.01 163 GLU A O 1
ATOM 1335 N N . GLU A 1 164 ? 11.891 -26.754 -7.434 1 98.38 164 GLU A N 1
ATOM 1336 C CA . GLU A 1 164 ? 13.168 -27.421 -7.669 1 98.38 164 GLU A CA 1
ATOM 1337 C C . GLU A 1 164 ? 13.451 -27.561 -9.162 1 98.38 164 GLU A C 1
ATOM 1339 O O . GLU A 1 164 ? 14.564 -27.289 -9.616 1 98.38 164 GLU A O 1
ATOM 1344 N N . GLU A 1 165 ? 12.495 -27.924 -9.92 1 98.44 165 GLU A N 1
ATOM 1345 C CA . GLU A 1 165 ? 12.679 -28.21 -11.34 1 98.44 165 GLU A CA 1
ATOM 1346 C C . GLU A 1 165 ? 12.862 -26.924 -12.142 1 98.44 165 GLU A C 1
ATOM 1348 O O . GLU A 1 165 ? 13.321 -26.96 -13.286 1 98.44 165 GLU A O 1
ATOM 1353 N N . THR A 1 166 ? 12.532 -25.81 -11.516 1 98.19 166 THR A N 1
ATOM 1354 C CA . THR A 1 166 ? 12.61 -24.564 -12.271 1 98.19 166 THR A CA 1
ATOM 1355 C C . THR A 1 166 ? 13.668 -23.638 -11.677 1 98.19 166 THR A C 1
ATOM 1357 O O . THR A 1 166 ? 13.877 -22.529 -12.172 1 98.19 166 THR A O 1
ATOM 1360 N N . LYS A 1 167 ? 14.394 -24.04 -10.666 1 96.91 167 LYS A N 1
ATOM 1361 C CA . LYS A 1 167 ? 15.246 -23.194 -9.835 1 96.91 167 LYS A CA 1
ATOM 1362 C C . LYS A 1 167 ? 16.387 -22.593 -10.652 1 96.91 167 LYS A C 1
ATOM 1364 O O . LYS A 1 167 ? 16.916 -21.536 -10.303 1 96.91 167 LYS A O 1
ATOM 1369 N N . LYS A 1 168 ? 16.765 -23.141 -11.778 1 96.98 168 LYS A N 1
ATOM 1370 C CA . LYS A 1 168 ? 17.921 -22.692 -12.551 1 96.98 168 LYS A CA 1
ATOM 1371 C C . LYS A 1 168 ? 17.487 -21.871 -13.761 1 96.98 168 LYS A C 1
ATOM 1373 O O . LYS A 1 168 ? 18.327 -21.401 -14.532 1 96.98 168 LYS A O 1
ATOM 1378 N N . LYS A 1 169 ? 16.211 -21.717 -13.932 1 96.69 169 LYS A N 1
ATOM 1379 C CA . LYS A 1 169 ? 15.708 -20.935 -15.059 1 96.69 169 LYS A CA 1
ATOM 1380 C C . LYS A 1 169 ? 15.924 -19.442 -14.831 1 96.69 169 LYS A C 1
ATOM 1382 O O . LYS A 1 169 ? 15.945 -18.979 -13.689 1 96.69 169 LYS A O 1
ATOM 1387 N N . LYS A 1 170 ? 16.04 -18.658 -15.936 1 95.39 170 LYS A N 1
ATOM 1388 C CA . LYS A 1 170 ? 16.54 -17.301 -15.736 1 95.39 170 LYS A CA 1
ATOM 1389 C C . LYS A 1 170 ? 15.758 -16.298 -16.579 1 95.39 170 LYS A C 1
ATOM 1391 O O . LYS A 1 170 ? 15.954 -15.087 -16.453 1 95.39 170 LYS A O 1
ATOM 1396 N N . ARG A 1 171 ? 14.891 -16.738 -17.395 1 97.37 171 ARG A N 1
ATOM 1397 C CA . ARG A 1 171 ? 14.233 -15.817 -18.316 1 97.37 171 ARG A CA 1
ATOM 1398 C C . ARG A 1 171 ? 13.213 -14.949 -17.586 1 97.37 171 ARG A C 1
ATOM 1400 O O . ARG A 1 171 ? 13.073 -13.761 -17.886 1 97.37 171 ARG A O 1
ATOM 1407 N N . LEU A 1 172 ? 12.48 -15.547 -16.666 1 97.61 172 LEU A N 1
ATOM 1408 C CA . LEU A 1 172 ? 11.465 -14.875 -15.862 1 97.61 172 LEU A CA 1
ATOM 1409 C C . LEU A 1 172 ? 11.352 -15.514 -14.482 1 97.61 172 LEU A C 1
ATOM 1411 O O . LEU A 1 172 ? 11.312 -16.741 -14.363 1 97.61 172 LEU A O 1
ATOM 1415 N N . GLU A 1 173 ? 11.401 -14.711 -13.466 1 97.54 173 GLU A N 1
ATOM 1416 C CA . GLU A 1 173 ? 11.063 -15.182 -12.126 1 97.54 173 GLU A CA 1
ATOM 1417 C C . GLU A 1 173 ? 9.599 -14.906 -11.797 1 97.54 173 GLU A C 1
ATOM 1419 O O . GLU A 1 173 ? 9.173 -13.749 -11.759 1 97.54 173 GLU A O 1
ATOM 1424 N N . LEU A 1 174 ? 8.869 -15.933 -11.61 1 97.53 174 LEU A N 1
ATOM 1425 C CA . LEU A 1 174 ? 7.438 -15.848 -11.34 1 97.53 174 LEU A CA 1
ATOM 1426 C C . LEU A 1 174 ? 7.135 -16.216 -9.891 1 97.53 174 LEU A C 1
ATOM 1428 O O . LEU A 1 174 ? 7.379 -17.349 -9.471 1 97.53 174 LEU A O 1
ATOM 1432 N N . ALA A 1 175 ? 6.654 -15.247 -9.178 1 96.47 175 ALA A N 1
ATOM 1433 C CA . ALA A 1 175 ? 6.202 -15.503 -7.813 1 96.47 175 ALA A CA 1
ATOM 1434 C C . ALA A 1 175 ? 4.683 -15.646 -7.756 1 96.47 175 ALA A C 1
ATOM 1436 O O . ALA A 1 175 ? 3.953 -14.75 -8.187 1 96.47 175 ALA A O 1
ATOM 1437 N N . LEU A 1 176 ? 4.22 -16.758 -7.26 1 96.91 176 LEU A N 1
ATOM 1438 C CA . LEU A 1 176 ? 2.805 -17.012 -7.015 1 96.91 176 LEU A CA 1
ATOM 1439 C C . LEU A 1 176 ? 2.505 -17.022 -5.52 1 96.91 176 LEU A C 1
ATOM 1441 O O . LEU A 1 176 ? 3.137 -17.76 -4.761 1 96.91 176 LEU A O 1
ATOM 1445 N N . THR A 1 177 ? 1.56 -16.199 -5.13 1 95.3 177 THR A N 1
ATOM 1446 C CA . THR A 1 177 ? 1.302 -16.071 -3.7 1 95.3 177 THR A CA 1
ATOM 1447 C C . THR A 1 177 ? 0.119 -16.94 -3.285 1 95.3 177 THR A C 1
ATOM 1449 O O . THR A 1 177 ? -0.927 -16.928 -3.937 1 95.3 177 THR A O 1
ATOM 1452 N N . VAL A 1 178 ? 0.303 -17.716 -2.212 1 95 178 VAL A N 1
ATOM 1453 C CA . VAL A 1 178 ? -0.771 -18.531 -1.654 1 95 178 VAL A CA 1
ATOM 1454 C C . VAL A 1 178 ? -0.804 -18.375 -0.136 1 95 178 VAL A C 1
ATOM 1456 O O . VAL A 1 178 ? 0.234 -18.459 0.526 1 95 178 VAL A O 1
ATOM 1459 N N . CYS A 1 179 ? -2.022 -18.137 0.411 1 93.77 179 CYS A N 1
ATOM 1460 C CA . CYS A 1 179 ? -2.156 -17.856 1.837 1 93.77 179 CYS A CA 1
ATOM 1461 C C . CYS A 1 179 ? -1.186 -16.765 2.272 1 93.77 179 CYS A C 1
ATOM 1463 O O . CYS A 1 179 ? -0.413 -16.955 3.212 1 93.77 179 CYS A O 1
ATOM 1465 N N . TYR A 1 180 ? -1.374 -15.656 1.57 1 93.27 180 TYR A N 1
ATOM 1466 C CA . TYR A 1 180 ? -0.364 -14.612 1.697 1 93.27 180 TYR A CA 1
ATOM 1467 C C . TYR A 1 180 ? -1.005 -13.274 2.047 1 93.27 180 TYR A C 1
ATOM 1469 O O . TYR A 1 180 ? -2.074 -12.937 1.532 1 93.27 180 TYR A O 1
ATOM 1477 N N . THR A 1 181 ? -0.371 -12.541 2.901 1 91.6 181 THR A N 1
ATOM 1478 C CA . THR A 1 181 ? -0.575 -11.108 3.077 1 91.6 181 THR A CA 1
ATOM 1479 C C . THR A 1 181 ? 0.756 -10.396 3.303 1 91.6 181 THR A C 1
ATOM 1481 O O . THR A 1 181 ? 1.691 -10.977 3.857 1 91.6 181 THR A O 1
ATOM 1484 N N . GLY A 1 182 ? 0.815 -9.194 2.78 1 90.78 182 GLY A N 1
ATOM 1485 C CA . GLY A 1 182 ? 2.013 -8.406 3.022 1 90.78 182 GLY A CA 1
ATOM 1486 C C . GLY A 1 182 ? 2.337 -8.249 4.496 1 90.78 182 GLY A C 1
ATOM 1487 O O . GLY A 1 182 ? 3.507 -8.261 4.885 1 90.78 182 GLY A O 1
ATOM 1488 N N . GLN A 1 183 ? 1.351 -8.152 5.348 1 92.05 183 GLN A N 1
ATOM 1489 C CA . GLN A 1 183 ? 1.544 -7.991 6.785 1 92.05 183 GLN A CA 1
ATOM 1490 C C . GLN A 1 183 ? 2.166 -9.242 7.4 1 92.05 183 GLN A C 1
ATOM 1492 O O . GLN A 1 183 ? 3.066 -9.147 8.237 1 92.05 183 GLN A O 1
ATOM 1497 N N . ARG A 1 184 ? 1.635 -10.376 6.992 1 93.47 184 ARG A N 1
ATOM 1498 C CA . ARG A 1 184 ? 2.208 -11.625 7.482 1 93.47 184 ARG A CA 1
ATOM 1499 C C . ARG A 1 184 ? 3.654 -11.782 7.023 1 93.47 184 ARG A C 1
ATOM 1501 O O . ARG A 1 184 ? 4.501 -12.267 7.776 1 93.47 184 ARG A O 1
ATOM 1508 N N . ASP A 1 185 ? 3.905 -11.399 5.811 1 93.95 185 ASP A N 1
ATOM 1509 C CA . ASP A 1 185 ? 5.261 -11.455 5.273 1 93.95 185 ASP A CA 1
ATOM 1510 C C . ASP A 1 185 ? 6.217 -10.602 6.105 1 93.95 185 ASP A C 1
ATOM 1512 O O . ASP A 1 185 ? 7.308 -11.053 6.463 1 93.95 185 ASP A O 1
ATOM 1516 N N . ILE A 1 186 ? 5.811 -9.443 6.443 1 94.36 186 ILE A N 1
ATOM 1517 C CA . ILE A 1 186 ? 6.6 -8.543 7.276 1 94.36 186 ILE A CA 1
ATOM 1518 C C . ILE A 1 186 ? 6.77 -9.145 8.669 1 94.36 186 ILE A C 1
ATOM 1520 O O . ILE A 1 186 ? 7.849 -9.063 9.261 1 94.36 186 ILE A O 1
ATOM 1524 N N . THR A 1 187 ? 5.73 -9.692 9.185 1 96.53 187 THR A N 1
ATOM 1525 C CA . THR A 1 187 ? 5.776 -10.31 10.506 1 96.53 187 THR A CA 1
ATOM 1526 C C . THR A 1 187 ? 6.815 -11.428 10.545 1 96.53 187 THR A C 1
ATOM 1528 O O . THR A 1 187 ? 7.626 -11.496 11.47 1 96.53 187 THR A O 1
ATOM 1531 N N . ASN A 1 188 ? 6.755 -12.26 9.551 1 96.4 188 ASN A N 1
ATOM 1532 C CA . ASN A 1 188 ? 7.732 -13.341 9.47 1 96.4 188 ASN A CA 1
ATOM 1533 C C . ASN A 1 188 ? 9.155 -12.804 9.353 1 96.4 188 ASN A C 1
ATOM 1535 O O . ASN A 1 188 ? 10.078 -13.339 9.97 1 96.4 188 ASN A O 1
ATOM 1539 N N . ALA A 1 189 ? 9.332 -11.77 8.548 1 96.28 189 ALA A N 1
ATOM 1540 C CA . ALA A 1 189 ? 10.64 -11.133 8.423 1 96.28 189 ALA A CA 1
ATOM 1541 C C . ALA A 1 189 ? 11.114 -10.587 9.767 1 96.28 189 ALA A C 1
ATOM 1543 O O . ALA A 1 189 ? 12.286 -10.731 10.124 1 96.28 189 ALA A O 1
ATOM 1544 N N . THR A 1 190 ? 10.228 -9.994 10.471 1 97.82 190 THR A N 1
ATOM 1545 C CA . THR A 1 190 ? 10.534 -9.452 11.79 1 97.82 190 THR A CA 1
ATOM 1546 C C . THR A 1 190 ? 10.959 -10.562 12.746 1 97.82 190 THR A C 1
ATOM 1548 O O . THR A 1 190 ? 11.933 -10.411 13.487 1 97.82 190 THR A O 1
ATOM 1551 N N . ARG A 1 191 ? 10.255 -11.668 12.743 1 98.07 191 ARG A N 1
ATOM 1552 C CA . ARG A 1 191 ? 10.602 -12.806 13.589 1 98.07 191 ARG A CA 1
ATOM 1553 C C . ARG A 1 191 ? 12.019 -13.29 13.301 1 98.07 191 ARG A C 1
ATOM 1555 O O . ARG A 1 191 ? 12.789 -13.558 14.226 1 98.07 191 ARG A O 1
ATOM 1562 N N . LYS A 1 192 ? 12.327 -13.376 12.079 1 97.45 192 LYS A N 1
ATOM 1563 C CA . LYS A 1 192 ? 13.66 -13.825 11.687 1 97.45 192 LYS A CA 1
ATOM 1564 C C . LYS A 1 192 ? 14.736 -12.876 12.206 1 97.45 192 LYS A C 1
ATOM 1566 O O . LYS A 1 192 ? 15.779 -13.318 12.692 1 97.45 192 LYS A O 1
ATOM 1571 N N . LEU A 1 193 ? 14.497 -11.597 12.061 1 97.87 193 LEU A N 1
ATOM 1572 C CA . LEU A 1 193 ? 15.452 -10.608 12.548 1 97.87 193 LEU A CA 1
ATOM 1573 C C . LEU A 1 193 ? 15.573 -10.67 14.067 1 97.87 193 LEU A C 1
ATOM 1575 O O . LEU A 1 193 ? 16.672 -10.546 14.612 1 97.87 193 LEU A O 1
ATOM 1579 N N . CYS A 1 194 ? 14.452 -10.885 14.706 1 98.06 194 CYS A N 1
ATOM 1580 C CA . CYS A 1 194 ? 14.455 -11.029 16.158 1 98.06 194 CYS A CA 1
ATOM 1581 C C . CYS A 1 194 ? 15.271 -12.243 16.585 1 98.06 194 CYS A C 1
ATOM 1583 O O . CYS A 1 194 ? 15.95 -12.21 17.613 1 98.06 194 CYS A O 1
ATOM 1585 N N . GLU A 1 195 ? 15.153 -13.307 15.86 1 98 195 GLU A N 1
ATOM 1586 C CA . GLU A 1 195 ? 15.953 -14.495 16.139 1 98 195 GLU A CA 1
ATOM 1587 C C . GLU A 1 195 ? 17.446 -14.189 16.047 1 98 195 GLU A C 1
ATOM 1589 O O . GLU A 1 195 ? 18.226 -14.617 16.901 1 98 195 GLU A O 1
ATOM 1594 N N . LYS A 1 196 ? 17.815 -13.437 15.037 1 97.59 196 LYS A N 1
ATOM 1595 C CA . LYS A 1 196 ? 19.213 -13.054 14.865 1 97.59 196 LYS A CA 1
ATOM 1596 C C . LYS A 1 196 ? 19.695 -12.193 16.03 1 97.59 196 LYS A C 1
ATOM 1598 O O . LYS A 1 196 ? 20.849 -12.298 16.451 1 97.59 196 LYS A O 1
ATOM 1603 N N . VAL A 1 197 ? 18.86 -11.335 16.468 1 97.7 197 VAL A N 1
ATOM 1604 C CA . VAL A 1 197 ? 19.19 -10.486 17.608 1 97.7 197 VAL A CA 1
ATOM 1605 C C . VAL A 1 197 ? 19.35 -11.344 18.862 1 97.7 197 VAL A C 1
ATOM 1607 O O . VAL A 1 197 ? 20.301 -11.166 19.626 1 97.7 197 VAL A O 1
ATOM 1610 N N . LYS A 1 198 ? 18.42 -12.233 19.057 1 96.68 198 LYS A N 1
ATOM 1611 C CA . LYS A 1 198 ? 18.468 -13.128 20.21 1 96.68 198 LYS A CA 1
ATOM 1612 C C . LYS A 1 198 ? 19.757 -13.945 20.218 1 96.68 198 LYS A C 1
ATOM 1614 O O . LYS A 1 198 ? 20.349 -14.17 21.276 1 96.68 198 LYS A O 1
ATOM 1619 N N . GLU A 1 199 ? 20.196 -14.333 19.078 1 96.71 199 GLU A N 1
ATOM 1620 C CA . GLU A 1 199 ? 21.401 -15.145 18.933 1 96.71 199 GLU A CA 1
ATOM 1621 C C . GLU A 1 199 ? 22.659 -14.284 19.006 1 96.71 199 GLU A C 1
ATOM 1623 O O . GLU A 1 199 ? 23.776 -14.805 18.989 1 96.71 199 GLU A O 1
ATOM 1628 N N . GLY A 1 200 ? 22.52 -12.965 19.011 1 95.47 200 GLY A N 1
ATOM 1629 C CA . GLY A 1 200 ? 23.65 -12.059 19.141 1 95.47 200 GLY A CA 1
ATOM 1630 C C . GLY A 1 200 ? 24.343 -11.776 17.821 1 95.47 200 GLY A C 1
ATOM 1631 O O . GLY A 1 200 ? 25.464 -11.264 17.8 1 95.47 200 GLY A O 1
ATOM 1632 N N . VAL A 1 201 ? 23.68 -12.14 16.718 1 96.05 201 VAL A N 1
ATOM 1633 C CA . VAL A 1 201 ? 24.254 -11.949 15.39 1 96.05 201 VAL A CA 1
ATOM 1634 C C . VAL A 1 201 ? 24.206 -10.47 15.013 1 96.05 201 VAL A C 1
ATOM 1636 O O . VAL A 1 201 ? 25.117 -9.96 14.358 1 96.05 201 VAL A O 1
ATOM 1639 N N . ILE A 1 202 ? 23.153 -9.792 15.436 1 96.7 202 ILE A N 1
ATOM 1640 C CA . ILE A 1 202 ? 22.993 -8.37 15.155 1 96.7 202 ILE A CA 1
ATOM 1641 C C . ILE A 1 202 ? 22.388 -7.669 16.37 1 96.7 202 ILE A C 1
ATOM 1643 O O . ILE A 1 202 ? 21.836 -8.321 17.26 1 96.7 202 ILE A O 1
ATOM 1647 N N . GLU A 1 203 ? 22.614 -6.365 16.351 1 97.59 203 GLU A N 1
ATOM 1648 C CA . GLU A 1 203 ? 21.983 -5.537 17.375 1 97.59 203 GLU A CA 1
ATOM 1649 C C . GLU A 1 203 ? 20.707 -4.886 16.849 1 97.59 203 GLU A C 1
ATOM 1651 O O . GLU A 1 203 ? 20.58 -4.637 15.649 1 97.59 203 GLU A O 1
ATOM 1656 N N . PRO A 1 204 ? 19.793 -4.623 17.737 1 96.99 204 PRO A N 1
ATOM 1657 C CA . PRO A 1 204 ? 18.545 -3.989 17.306 1 96.99 204 PRO A CA 1
ATOM 1658 C C . PRO A 1 204 ? 18.779 -2.697 16.525 1 96.99 204 PRO A C 1
ATOM 1660 O O . PRO A 1 204 ? 18.113 -2.453 15.516 1 96.99 204 PRO A O 1
ATOM 1663 N N . TYR A 1 205 ? 19.665 -1.862 16.903 1 94.64 205 TYR A N 1
ATOM 1664 C CA . TYR A 1 205 ? 19.904 -0.567 16.277 1 94.64 205 TYR A CA 1
ATOM 1665 C C . TYR A 1 205 ? 20.529 -0.736 14.897 1 94.64 205 TYR A C 1
ATOM 1667 O O . TYR A 1 205 ? 20.584 0.215 14.113 1 94.64 205 TYR A O 1
ATOM 1675 N N . ASP A 1 206 ? 20.95 -2.009 14.537 1 94.77 206 ASP A N 1
ATOM 1676 C CA . ASP A 1 206 ? 21.561 -2.294 13.243 1 94.77 206 ASP A CA 1
ATOM 1677 C C . ASP A 1 206 ? 20.497 -2.5 12.167 1 94.77 206 ASP A C 1
ATOM 1679 O O . ASP A 1 206 ? 20.804 -2.485 10.973 1 94.77 206 ASP A O 1
ATOM 1683 N N . ILE A 1 207 ? 19.345 -2.688 12.653 1 97.19 207 ILE A N 1
ATOM 1684 C CA . ILE A 1 207 ? 18.295 -3.084 11.721 1 97.19 207 ILE A CA 1
ATOM 1685 C C . ILE A 1 207 ? 17.993 -1.932 10.765 1 97.19 207 ILE A C 1
ATOM 1687 O O . ILE A 1 207 ? 17.694 -0.818 11.2 1 97.19 207 ILE A O 1
ATOM 1691 N N . THR A 1 208 ? 18.068 -2.249 9.501 1 96.04 208 THR A N 1
ATOM 1692 C CA . THR A 1 208 ? 17.803 -1.276 8.447 1 96.04 208 THR A CA 1
ATOM 1693 C C . THR A 1 208 ? 16.657 -1.743 7.555 1 96.04 208 THR A C 1
ATOM 1695 O O . THR A 1 208 ? 16.21 -2.887 7.658 1 96.04 208 THR A O 1
ATOM 1698 N N . GLU A 1 209 ? 16.203 -0.86 6.717 1 93.37 209 GLU A N 1
ATOM 1699 C CA . GLU A 1 209 ? 15.179 -1.208 5.735 1 93.37 209 GLU A CA 1
ATOM 1700 C C . GLU A 1 209 ? 15.657 -2.326 4.813 1 93.37 209 GLU A C 1
ATOM 1702 O O . GLU A 1 209 ? 14.889 -3.23 4.476 1 93.37 209 GLU A O 1
ATOM 1707 N N . ASP A 1 210 ? 16.936 -2.309 4.493 1 93.45 210 ASP A N 1
ATOM 1708 C CA . ASP A 1 210 ? 17.5 -3.339 3.626 1 93.45 210 ASP A CA 1
ATOM 1709 C C . ASP A 1 210 ? 17.465 -4.707 4.303 1 93.45 210 ASP A C 1
ATOM 1711 O O . ASP A 1 210 ? 17.216 -5.723 3.651 1 93.45 210 ASP A O 1
ATOM 1715 N N . MET A 1 211 ? 17.734 -4.725 5.571 1 95.47 211 MET A N 1
ATOM 1716 C CA . MET A 1 211 ? 17.719 -5.982 6.314 1 95.47 211 MET A CA 1
ATOM 1717 C C . MET A 1 211 ? 16.322 -6.591 6.325 1 95.47 211 MET A C 1
ATOM 1719 O O . MET A 1 211 ? 16.168 -7.806 6.187 1 95.47 211 MET A O 1
ATOM 1723 N N . ILE A 1 212 ? 15.347 -5.729 6.481 1 94.82 212 ILE A N 1
ATOM 1724 C CA . ILE A 1 212 ? 13.971 -6.215 6.464 1 94.82 212 ILE A CA 1
ATOM 1725 C C . ILE A 1 212 ? 13.624 -6.732 5.07 1 94.82 212 ILE A C 1
ATOM 1727 O O . ILE A 1 212 ? 13.091 -7.835 4.925 1 94.82 212 ILE A O 1
ATOM 1731 N N . GLN A 1 213 ? 13.927 -5.941 4.091 1 92.29 213 GLN A N 1
ATOM 1732 C CA . GLN A 1 213 ? 13.667 -6.327 2.708 1 92.29 213 GLN A CA 1
ATOM 1733 C C . GLN A 1 213 ? 14.261 -7.698 2.398 1 92.29 213 GLN A C 1
ATOM 1735 O O . GLN A 1 213 ? 13.63 -8.517 1.727 1 92.29 213 GLN A O 1
ATOM 1740 N N . ASN A 1 214 ? 15.463 -7.969 2.894 1 93.79 214 ASN A N 1
ATOM 1741 C CA . ASN A 1 214 ? 16.194 -9.197 2.598 1 93.79 214 ASN A CA 1
ATOM 1742 C C . ASN A 1 214 ? 15.577 -10.401 3.303 1 93.79 214 ASN A C 1
ATOM 1744 O O . ASN A 1 214 ? 15.894 -11.546 2.977 1 93.79 214 ASN A O 1
ATOM 1748 N N . GLU A 1 215 ? 14.727 -10.131 4.28 1 94.58 215 GLU A N 1
ATOM 1749 C CA . GLU A 1 215 ? 14.118 -11.238 5.012 1 94.58 215 GLU A CA 1
ATOM 1750 C C . GLU A 1 215 ? 12.703 -11.516 4.513 1 94.58 215 GLU A C 1
ATOM 1752 O O . GLU A 1 215 ? 12.059 -12.468 4.959 1 94.58 215 GLU A O 1
ATOM 1757 N N . LEU A 1 216 ? 12.198 -10.707 3.585 1 93.42 216 LEU A N 1
ATOM 1758 C CA . LEU A 1 216 ? 10.871 -10.935 3.022 1 93.42 216 LEU A CA 1
ATOM 1759 C C . LEU A 1 216 ? 10.871 -12.154 2.107 1 93.42 216 LEU A C 1
ATOM 1761 O O . LEU A 1 216 ? 11.923 -12.745 1.852 1 93.42 216 LEU A O 1
ATOM 1765 N N . SER A 1 217 ? 9.674 -12.54 1.645 1 88.58 217 SER A N 1
ATOM 1766 C CA . SER A 1 217 ? 9.482 -13.789 0.916 1 88.58 217 SER A CA 1
ATOM 1767 C C . SER A 1 217 ? 10.144 -13.736 -0.456 1 88.58 217 SER A C 1
ATOM 1769 O O . SER A 1 217 ? 10.475 -14.774 -1.033 1 88.58 217 SER A O 1
ATOM 1771 N N . ILE A 1 218 ? 10.246 -12.561 -1.059 1 78.41 218 ILE A N 1
ATOM 1772 C CA . ILE A 1 218 ? 10.918 -12.45 -2.349 1 78.41 218 ILE A CA 1
ATOM 1773 C C . ILE A 1 218 ? 12.105 -11.496 -2.233 1 78.41 218 ILE A C 1
ATOM 1775 O O . ILE A 1 218 ? 12.108 -10.421 -2.837 1 78.41 218 ILE A O 1
ATOM 1779 N N . PRO A 1 219 ? 13.123 -11.935 -1.643 1 72.97 219 PRO A N 1
ATOM 1780 C CA . PRO A 1 219 ? 14.228 -11.022 -1.34 1 72.97 219 PRO A CA 1
ATOM 1781 C C . PRO A 1 219 ? 14.994 -10.588 -2.587 1 72.97 219 PRO A C 1
ATOM 1783 O O . PRO A 1 219 ? 15.533 -9.479 -2.63 1 72.97 219 PRO A O 1
ATOM 1786 N N . SER A 1 220 ? 15.034 -11.399 -3.468 1 69.79 220 SER A N 1
ATOM 1787 C CA . SER A 1 220 ? 15.881 -11.147 -4.63 1 69.79 220 SER A CA 1
ATOM 1788 C C . SER A 1 220 ? 15.134 -10.354 -5.697 1 69.79 220 SER A C 1
ATOM 1790 O O . SER A 1 220 ? 15.75 -9.791 -6.605 1 69.79 220 SER A O 1
ATOM 1792 N N . SER A 1 221 ? 13.916 -10.292 -5.47 1 73.76 221 SER A N 1
ATOM 1793 C CA . SER A 1 221 ? 13.162 -9.594 -6.506 1 73.76 221 SER A CA 1
ATOM 1794 C C . SER A 1 221 ? 13.095 -8.097 -6.228 1 73.76 221 SER A C 1
ATOM 1796 O O . SER A 1 221 ? 12.933 -7.68 -5.079 1 73.76 221 SER A O 1
ATOM 1798 N N . PRO A 1 222 ? 13.363 -7.416 -7.317 1 81.85 222 PRO A N 1
ATOM 1799 C CA . PRO A 1 222 ? 13.172 -5.976 -7.132 1 81.85 222 PRO A CA 1
ATOM 1800 C C . PRO A 1 222 ? 11.748 -5.62 -6.71 1 81.85 222 PRO A C 1
ATOM 1802 O O . PRO A 1 222 ? 10.824 -6.412 -6.911 1 81.85 222 PRO A O 1
ATOM 1805 N N . ILE A 1 223 ? 11.642 -4.569 -6.067 1 86.09 223 ILE A N 1
ATOM 1806 C CA . ILE A 1 223 ? 10.321 -4.03 -5.764 1 86.09 223 ILE A CA 1
ATOM 1807 C C . ILE A 1 223 ? 9.54 -3.819 -7.06 1 86.09 223 ILE A C 1
ATOM 1809 O O . ILE A 1 223 ? 10.092 -3.34 -8.053 1 86.09 223 ILE A O 1
ATOM 1813 N N . PRO A 1 224 ? 8.309 -4.2 -7.087 1 91.36 224 PRO A N 1
ATOM 1814 C CA . PRO A 1 224 ? 7.526 -4.007 -8.31 1 91.36 224 PRO A CA 1
ATOM 1815 C C . PRO A 1 224 ? 7.449 -2.543 -8.736 1 91.36 224 PRO A C 1
ATOM 1817 O O . PRO A 1 224 ? 7.335 -1.654 -7.888 1 91.36 224 PRO A O 1
ATOM 1820 N N . ASP A 1 225 ? 7.513 -2.395 -10.019 1 93.19 225 ASP A N 1
ATOM 1821 C CA . ASP A 1 225 ? 7.362 -1.073 -10.62 1 93.19 225 ASP A CA 1
ATOM 1822 C C . ASP A 1 225 ? 5.891 -0.751 -10.875 1 93.19 225 ASP A C 1
ATOM 1824 O O . ASP A 1 225 ? 5.488 0.413 -10.831 1 93.19 225 ASP A O 1
ATOM 1828 N N . LEU A 1 226 ? 5.196 -1.786 -11.136 1 94.83 226 LEU A N 1
ATOM 1829 C CA . LEU A 1 226 ? 3.814 -1.645 -11.581 1 94.83 226 LEU A CA 1
ATOM 1830 C C . LEU A 1 226 ? 2.926 -2.71 -10.945 1 94.83 226 LEU A C 1
ATOM 1832 O O . LEU A 1 226 ? 3.302 -3.883 -10.887 1 94.83 226 LEU A O 1
ATOM 1836 N N . PHE A 1 227 ? 1.869 -2.272 -10.384 1 94.48 227 PHE A N 1
ATOM 1837 C CA . PHE A 1 227 ? 0.833 -3.145 -9.844 1 94.48 227 PHE A CA 1
ATOM 1838 C C . PHE A 1 227 ? -0.457 -3.014 -10.645 1 94.48 227 PHE A C 1
ATOM 1840 O O . PHE A 1 227 ? -0.959 -1.906 -10.846 1 94.48 227 PHE A O 1
ATOM 1847 N N . ILE A 1 228 ? -0.986 -4.154 -11.105 1 96.46 228 ILE A N 1
ATOM 1848 C CA . ILE A 1 228 ? -2.22 -4.191 -11.883 1 96.46 228 ILE A CA 1
ATOM 1849 C C . ILE A 1 228 ? -3.309 -4.909 -11.089 1 96.46 228 ILE A C 1
ATOM 1851 O O . ILE A 1 228 ? -3.094 -6.016 -10.59 1 96.46 228 ILE A O 1
ATOM 1855 N N . ARG A 1 229 ? -4.424 -4.299 -10.984 1 95.22 229 ARG A N 1
ATOM 1856 C CA . ARG A 1 229 ? -5.557 -4.981 -10.368 1 95.22 229 ARG A CA 1
ATOM 1857 C C . ARG A 1 229 ? -6.8 -4.881 -11.246 1 95.22 229 ARG A C 1
ATOM 1859 O O . ARG A 1 229 ? -7.173 -3.79 -11.681 1 95.22 229 ARG A O 1
ATOM 1866 N N . THR A 1 230 ? -7.418 -6.011 -11.467 1 96.63 230 THR A N 1
ATOM 1867 C CA . THR A 1 230 ? -8.668 -6.079 -12.217 1 96.63 230 THR A CA 1
ATOM 1868 C C . THR A 1 230 ? -9.866 -6.072 -11.273 1 96.63 230 THR A C 1
ATOM 1870 O O . THR A 1 230 ? -9.701 -6.033 -10.052 1 96.63 230 THR A O 1
ATOM 1873 N N . GLY A 1 231 ? -11.065 -5.923 -11.835 1 94.03 231 GLY A N 1
ATOM 1874 C CA . GLY A 1 231 ? -12.281 -6.18 -11.079 1 94.03 231 GLY A CA 1
ATOM 1875 C C . GLY A 1 231 ? -12.922 -4.917 -10.534 1 94.03 231 GLY A C 1
ATOM 1876 O O . GLY A 1 231 ? -13.95 -4.98 -9.857 1 94.03 231 GLY A O 1
ATOM 1877 N N . GLY A 1 232 ? -12.231 -3.811 -10.675 1 90.55 232 GLY A N 1
ATOM 1878 C CA . GLY A 1 232 ? -12.891 -2.55 -10.38 1 90.55 232 GLY A CA 1
ATOM 1879 C C . GLY A 1 232 ? -12.67 -2.08 -8.954 1 90.55 232 GLY A C 1
ATOM 1880 O O . GLY A 1 232 ? -13.194 -1.041 -8.549 1 90.55 232 GLY A O 1
ATOM 1881 N N . GLU A 1 233 ? -12.013 -2.79 -8.196 1 88.32 233 GLU A N 1
ATOM 1882 C CA . GLU A 1 233 ? -11.732 -2.394 -6.82 1 88.32 233 GLU A CA 1
ATOM 1883 C C . GLU A 1 233 ? -10.465 -1.546 -6.738 1 88.32 233 GLU A C 1
ATOM 1885 O O . GLU A 1 233 ? -9.491 -1.807 -7.446 1 88.32 233 GLU A O 1
ATOM 1890 N N . PHE A 1 234 ? -10.525 -0.572 -5.858 1 89.65 234 PHE A N 1
ATOM 1891 C CA . PHE A 1 234 ? -9.386 0.322 -5.688 1 89.65 234 PHE A CA 1
ATOM 1892 C C . PHE A 1 234 ? -8.715 0.092 -4.339 1 89.65 234 PHE A C 1
ATOM 1894 O O . PHE A 1 234 ? -8.776 0.949 -3.455 1 89.65 234 PHE A O 1
ATOM 1901 N N . ARG A 1 235 ? -8.131 -0.968 -4.252 1 89.22 235 ARG A N 1
ATOM 1902 C CA . ARG A 1 235 ? -7.352 -1.355 -3.08 1 89.22 235 ARG A CA 1
ATOM 1903 C C . ARG A 1 235 ? -6.213 -2.293 -3.465 1 89.22 235 ARG A C 1
ATOM 1905 O O . ARG A 1 235 ? -6.257 -2.931 -4.519 1 89.22 235 ARG A O 1
ATOM 1912 N N . VAL A 1 236 ? -5.242 -2.398 -2.666 1 84.14 236 VAL A N 1
ATOM 1913 C CA . VAL A 1 236 ? -4.098 -3.25 -2.977 1 84.14 236 VAL A CA 1
ATOM 1914 C C . VAL A 1 236 ? -4.374 -4.677 -2.51 1 84.14 236 VAL A C 1
ATOM 1916 O O . VAL A 1 236 ? -3.768 -5.628 -3.008 1 84.14 236 VAL A O 1
ATOM 1919 N N . GLY A 1 237 ? -5.243 -4.904 -1.599 1 77.34 237 GLY A N 1
ATOM 1920 C CA . GLY A 1 237 ? -5.711 -6.221 -1.197 1 77.34 237 GLY A CA 1
ATOM 1921 C C . GLY A 1 237 ? -4.664 -7.025 -0.45 1 77.34 237 GLY A C 1
ATOM 1922 O O . GLY A 1 237 ? -4.55 -8.237 -0.642 1 77.34 237 GLY A O 1
ATOM 1923 N N . GLY A 1 238 ? -3.821 -6.342 0.247 1 77.14 238 GLY A N 1
ATOM 1924 C CA . GLY A 1 238 ? -2.878 -7.043 1.104 1 77.14 238 GLY A CA 1
ATOM 1925 C C . GLY A 1 238 ? -1.619 -7.476 0.377 1 77.14 238 GLY A C 1
ATOM 1926 O O . GLY A 1 238 ? -0.749 -8.124 0.963 1 77.14 238 GLY A O 1
ATOM 1927 N N . LEU A 1 239 ? -1.633 -7.125 -0.851 1 73.41 239 LEU A N 1
ATOM 1928 C CA . LEU A 1 239 ? -0.459 -7.552 -1.604 1 73.41 239 LEU A CA 1
ATOM 1929 C C . LEU A 1 239 ? 0.716 -6.61 -1.36 1 73.41 239 LEU A C 1
ATOM 1931 O O . LEU A 1 239 ? 0.566 -5.389 -1.445 1 73.41 239 LEU A O 1
ATOM 1935 N N . LEU A 1 240 ? 1.888 -7.163 -0.99 1 80.77 240 LEU A N 1
ATOM 1936 C CA . LEU A 1 240 ? 3.195 -6.516 -0.998 1 80.77 240 LEU A CA 1
ATOM 1937 C C . LEU A 1 240 ? 3.17 -5.228 -0.182 1 80.77 240 LEU A C 1
ATOM 1939 O O . LEU A 1 240 ? 3.58 -4.171 -0.668 1 80.77 240 LEU A O 1
ATOM 1943 N N . SER A 1 241 ? 2.74 -5.298 1.069 1 84.94 241 SER A N 1
ATOM 1944 C CA . SER A 1 241 ? 2.583 -4.146 1.951 1 84.94 241 SER A CA 1
ATOM 1945 C C . SER A 1 241 ? 3.889 -3.372 2.088 1 84.94 241 SER A C 1
ATOM 1947 O O . SER A 1 241 ? 3.882 -2.142 2.177 1 84.94 241 SER A O 1
ATOM 1949 N N . TRP A 1 242 ? 4.991 -4.046 2.057 1 87.57 242 TRP A N 1
ATOM 1950 C CA . TRP A 1 242 ? 6.294 -3.393 2.136 1 87.57 242 TRP A CA 1
ATOM 1951 C C . TRP A 1 242 ? 6.65 -2.725 0.813 1 87.57 242 TRP A C 1
ATOM 1953 O O . TRP A 1 242 ? 7.106 -1.579 0.792 1 87.57 242 TRP A O 1
ATOM 1963 N N . GLN A 1 243 ? 6.339 -3.38 -0.259 1 83.92 243 GLN A N 1
ATOM 1964 C CA . GLN A 1 243 ? 6.787 -2.955 -1.581 1 83.92 243 GLN A CA 1
ATOM 1965 C C . GLN A 1 243 ? 5.856 -1.895 -2.163 1 83.92 243 GLN A C 1
ATOM 1967 O O . GLN A 1 243 ? 6.234 -1.167 -3.083 1 83.92 243 GLN A O 1
ATOM 1972 N N . VAL A 1 244 ? 4.699 -1.727 -1.647 1 77.6 244 VAL A N 1
ATOM 1973 C CA . VAL A 1 244 ? 3.657 -0.919 -2.272 1 77.6 244 VAL A CA 1
ATOM 1974 C C . VAL A 1 244 ? 3.992 0.563 -2.121 1 77.6 244 VAL A C 1
ATOM 1976 O O . VAL A 1 244 ? 3.456 1.404 -2.847 1 77.6 244 VAL A O 1
ATOM 1979 N N . SER A 1 245 ? 4.896 0.981 -1.335 1 74.21 245 SER A N 1
ATOM 1980 C CA . SER A 1 245 ? 5.22 2.376 -1.057 1 74.21 245 SER A CA 1
ATOM 1981 C C . SER A 1 245 ? 5.692 3.095 -2.316 1 74.21 245 SER A C 1
ATOM 1983 O O . SER A 1 245 ? 5.523 4.31 -2.444 1 74.21 245 SER A O 1
ATOM 1985 N N . HIS A 1 246 ? 6.127 2.362 -3.327 1 73.65 246 HIS A N 1
ATOM 1986 C CA . HIS A 1 246 ? 6.713 3.059 -4.467 1 73.65 246 HIS A CA 1
ATOM 1987 C C . HIS A 1 246 ? 6.245 2.451 -5.784 1 73.65 246 HIS A C 1
ATOM 1989 O O . HIS A 1 246 ? 6.921 2.581 -6.808 1 73.65 246 HIS A O 1
ATOM 1995 N N . ILE A 1 247 ? 5.102 1.944 -5.676 1 85.95 247 ILE A N 1
ATOM 1996 C CA . ILE A 1 247 ? 4.643 1.219 -6.856 1 85.95 247 ILE A CA 1
ATOM 1997 C C . ILE A 1 247 ? 3.609 2.056 -7.606 1 85.95 247 ILE A C 1
ATOM 1999 O O . ILE A 1 247 ? 2.792 2.743 -6.989 1 85.95 247 ILE A O 1
ATOM 2003 N N . GLU A 1 248 ? 3.732 2.046 -8.954 1 92.26 248 GLU A N 1
ATOM 2004 C CA . GLU A 1 248 ? 2.659 2.597 -9.777 1 92.26 248 GLU A CA 1
ATOM 2005 C C . GLU A 1 248 ? 1.459 1.655 -9.823 1 92.26 248 GLU A C 1
ATOM 2007 O O . GLU A 1 248 ? 1.621 0.441 -9.963 1 92.26 248 GLU A O 1
ATOM 2012 N N . LEU A 1 249 ? 0.344 2.267 -9.618 1 92.73 249 LEU A N 1
ATOM 2013 C CA . LEU A 1 249 ? -0.861 1.448 -9.546 1 92.73 249 LEU A CA 1
ATOM 2014 C C . LEU A 1 249 ? -1.7 1.603 -10.81 1 92.73 249 LEU A C 1
ATOM 2016 O O . LEU A 1 249 ? -1.813 2.704 -11.354 1 92.73 249 LEU A O 1
ATOM 2020 N N . PHE A 1 250 ? -2.241 0.487 -11.301 1 95.27 250 PHE A N 1
ATOM 2021 C CA . PHE A 1 250 ? -3.162 0.447 -12.431 1 95.27 250 PHE A CA 1
ATOM 2022 C C . PHE A 1 250 ? -4.406 -0.363 -12.087 1 95.27 250 PHE A C 1
ATOM 2024 O O . PHE A 1 250 ? -4.311 -1.545 -11.751 1 95.27 250 PHE A O 1
ATOM 2031 N N . PHE A 1 251 ? -5.506 0.307 -12.161 1 94.5 251 PHE A N 1
ATOM 2032 C CA . PHE A 1 251 ? -6.777 -0.334 -11.847 1 94.5 251 PHE A CA 1
ATOM 2033 C C . PHE A 1 251 ? -7.671 -0.395 -13.08 1 94.5 251 PHE A C 1
ATOM 2035 O O . PHE A 1 251 ? -7.677 0.529 -13.896 1 94.5 251 PHE A O 1
ATOM 2042 N N . THR A 1 252 ? -8.405 -1.502 -13.194 1 95.48 252 THR A N 1
ATOM 2043 C CA . THR A 1 252 ? -9.352 -1.652 -14.294 1 95.48 252 THR A CA 1
ATOM 2044 C C . THR A 1 252 ? -10.632 -2.331 -13.816 1 95.48 252 THR A C 1
ATOM 2046 O O . THR A 1 252 ? -10.601 -3.145 -12.89 1 95.48 252 THR A O 1
ATOM 2049 N N . ASP A 1 253 ? -11.713 -2.03 -14.5 1 94.4 253 ASP A N 1
ATOM 2050 C CA . ASP A 1 253 ? -12.993 -2.638 -14.149 1 94.4 253 ASP A CA 1
ATOM 2051 C C . ASP A 1 253 ? -13.166 -3.99 -14.839 1 94.4 253 ASP A C 1
ATOM 2053 O O . ASP A 1 253 ? -14.135 -4.706 -14.579 1 94.4 253 ASP A O 1
ATOM 2057 N N . VAL A 1 254 ? -12.221 -4.297 -15.678 1 96.52 254 VAL A N 1
ATOM 2058 C CA . VAL A 1 254 ? -12.278 -5.581 -16.368 1 96.52 254 VAL A CA 1
ATOM 2059 C C . VAL A 1 254 ? -12.088 -6.716 -15.364 1 96.52 254 VAL A C 1
ATOM 2061 O O . VAL A 1 254 ? -11.226 -6.638 -14.485 1 96.52 254 VAL A O 1
ATOM 2064 N N . MET A 1 255 ? -12.936 -7.713 -15.547 1 96.87 255 MET A N 1
ATOM 2065 C CA . MET A 1 255 ? -12.852 -8.847 -14.63 1 96.87 255 MET A CA 1
ATOM 2066 C C . MET A 1 255 ? -11.704 -9.774 -15.016 1 96.87 255 MET A C 1
ATOM 2068 O O . MET A 1 255 ? -11.322 -9.842 -16.185 1 96.87 255 MET A O 1
ATOM 2072 N N . ALA A 1 256 ? -11.225 -10.53 -14.071 1 96.62 256 ALA A N 1
ATOM 2073 C CA . ALA A 1 256 ? -10.035 -11.364 -14.217 1 96.62 256 ALA A CA 1
ATOM 2074 C C . ALA A 1 256 ? -10.121 -12.229 -15.471 1 96.62 256 ALA A C 1
ATOM 2076 O O . ALA A 1 256 ? -9.196 -12.246 -16.286 1 96.62 256 ALA A O 1
ATOM 2077 N N . PRO A 1 257 ? -11.225 -12.922 -15.744 1 96.9 257 PRO A N 1
ATOM 2078 C CA . PRO A 1 257 ? -11.274 -13.81 -16.908 1 96.9 257 PRO A CA 1
ATOM 2079 C C . PRO A 1 257 ? -11.216 -13.051 -18.232 1 96.9 257 PRO A C 1
ATOM 2081 O O . PRO A 1 257 ? -10.971 -13.651 -19.281 1 96.9 257 PRO A O 1
ATOM 2084 N N . ASP A 1 258 ? -11.446 -11.776 -18.207 1 96.76 258 ASP A N 1
ATOM 2085 C CA . ASP A 1 258 ? -11.443 -10.97 -19.424 1 96.76 258 ASP A CA 1
ATOM 2086 C C . ASP A 1 258 ? -10.11 -10.246 -19.6 1 96.76 258 ASP A C 1
ATOM 2088 O O . ASP A 1 258 ? -9.944 -9.46 -20.535 1 96.76 258 ASP A O 1
ATOM 2092 N N . PHE A 1 259 ? -9.224 -10.493 -18.747 1 97.41 259 PHE A N 1
ATOM 2093 C CA . PHE A 1 259 ? -7.888 -9.919 -18.855 1 97.41 259 PHE A CA 1
ATOM 2094 C C . PHE A 1 259 ? -7.176 -10.435 -20.1 1 97.41 259 PHE A C 1
ATOM 2096 O O . PHE A 1 259 ? -7.268 -11.62 -20.428 1 97.41 259 PHE A O 1
ATOM 2103 N N . GLY A 1 260 ? -6.418 -9.562 -20.806 1 96.5 260 GLY A N 1
ATOM 2104 C CA . GLY A 1 260 ? -5.678 -9.949 -21.997 1 96.5 260 GLY A CA 1
ATOM 2105 C C . GLY A 1 260 ? -4.622 -8.936 -22.398 1 96.5 260 GLY A C 1
ATOM 2106 O O . GLY A 1 260 ? -4.278 -8.048 -21.616 1 96.5 260 GLY A O 1
ATOM 2107 N N . GLU A 1 261 ? -4.125 -9.123 -23.547 1 96.47 261 GLU A N 1
ATOM 2108 C CA . GLU A 1 261 ? -2.974 -8.366 -24.03 1 96.47 261 GLU A CA 1
ATOM 2109 C C . GLU A 1 261 ? -3.287 -6.875 -24.108 1 96.47 261 GLU A C 1
ATOM 2111 O O . GLU A 1 261 ? -2.456 -6.04 -23.741 1 96.47 261 GLU A O 1
ATOM 2116 N N . HIS A 1 262 ? -4.439 -6.546 -24.557 1 95.58 262 HIS A N 1
ATOM 2117 C CA . HIS A 1 262 ? -4.799 -5.14 -24.697 1 95.58 262 HIS A CA 1
ATOM 2118 C C . HIS A 1 262 ? -4.732 -4.418 -23.355 1 95.58 262 HIS A C 1
ATOM 2120 O O . HIS A 1 262 ? -4.205 -3.306 -23.269 1 95.58 262 HIS A O 1
ATOM 2126 N N . LEU A 1 263 ? -5.271 -5.085 -22.399 1 96.66 263 LEU A N 1
ATOM 2127 C CA . LEU A 1 263 ? -5.264 -4.484 -21.07 1 96.66 263 LEU A CA 1
ATOM 2128 C C . LEU A 1 263 ? -3.843 -4.378 -20.528 1 96.66 263 LEU A C 1
ATOM 2130 O O . LEU A 1 263 ? -3.484 -3.376 -19.905 1 96.66 263 LEU A O 1
ATOM 2134 N N . PHE A 1 264 ? -3.062 -5.371 -20.74 1 97.67 264 PHE A N 1
ATOM 2135 C CA . PHE A 1 264 ? -1.676 -5.363 -20.288 1 97.67 264 PHE A CA 1
ATOM 2136 C C . PHE A 1 264 ? -0.898 -4.231 -20.946 1 97.67 264 PHE A C 1
ATOM 2138 O O . PHE A 1 264 ? -0.122 -3.537 -20.286 1 97.67 264 PHE A O 1
ATOM 2145 N N . ILE A 1 265 ? -1.11 -4.032 -22.22 1 96.44 265 ILE A N 1
ATOM 2146 C CA . ILE A 1 265 ? -0.448 -2.96 -22.955 1 96.44 265 ILE A CA 1
ATOM 2147 C C . ILE A 1 265 ? -0.865 -1.607 -22.382 1 96.44 265 ILE A C 1
ATOM 2149 O O . ILE A 1 265 ? -0.031 -0.716 -22.208 1 96.44 265 ILE A O 1
ATOM 2153 N N . ASP A 1 266 ? -2.133 -1.485 -22.078 1 95.78 266 ASP A N 1
ATOM 2154 C CA . ASP A 1 266 ? -2.611 -0.252 -21.46 1 95.78 266 ASP A CA 1
ATOM 2155 C C . ASP A 1 266 ? -1.887 0.02 -20.143 1 95.78 266 ASP A C 1
ATOM 2157 O O . ASP A 1 266 ? -1.517 1.16 -19.856 1 95.78 266 ASP A O 1
ATOM 2161 N N . ALA A 1 267 ? -1.75 -1.009 -19.376 1 96.8 267 ALA A N 1
ATOM 2162 C CA . ALA A 1 267 ? -1.063 -0.872 -18.094 1 96.8 267 ALA A CA 1
ATOM 2163 C C . ALA A 1 267 ? 0.391 -0.454 -18.292 1 96.8 267 ALA A C 1
ATOM 2165 O O . ALA A 1 267 ? 0.89 0.431 -17.593 1 96.8 267 ALA A O 1
ATOM 2166 N N . LEU A 1 268 ? 1.07 -1.048 -19.235 1 96.56 268 LEU A N 1
ATOM 2167 C CA . LEU A 1 268 ? 2.461 -0.711 -19.519 1 96.56 268 LEU A CA 1
ATOM 2168 C C . LEU A 1 268 ? 2.586 0.735 -19.988 1 96.56 268 LEU A C 1
ATOM 2170 O O . LEU A 1 268 ? 3.496 1.452 -19.567 1 96.56 268 LEU A O 1
ATOM 2174 N N . ARG A 1 269 ? 1.706 1.151 -20.797 1 94 269 ARG A N 1
ATOM 2175 C CA . ARG A 1 269 ? 1.738 2.521 -21.299 1 94 269 ARG A CA 1
ATOM 2176 C C . ARG A 1 269 ? 1.518 3.523 -20.171 1 94 269 ARG A C 1
ATOM 2178 O O . ARG A 1 269 ? 2.172 4.567 -20.125 1 94 269 ARG A O 1
ATOM 2185 N N . SER A 1 270 ? 0.575 3.167 -19.374 1 92.64 270 SER A N 1
ATOM 2186 C CA . SER A 1 270 ? 0.333 4.029 -18.222 1 92.64 270 SER A CA 1
ATOM 2187 C C . SER A 1 270 ? 1.599 4.212 -17.393 1 92.64 270 SER A C 1
ATOM 2189 O O . SER A 1 270 ? 1.913 5.326 -16.968 1 92.64 270 SER A O 1
ATOM 2191 N N . TYR A 1 271 ? 2.287 3.173 -17.186 1 93.41 271 TYR A N 1
ATOM 2192 C CA . TYR A 1 271 ? 3.542 3.203 -16.444 1 93.41 271 TYR A CA 1
ATOM 2193 C C . TYR A 1 271 ? 4.585 4.043 -17.171 1 93.41 271 TYR A C 1
ATOM 2195 O O . TYR A 1 271 ? 5.25 4.883 -16.561 1 93.41 271 TYR A O 1
ATOM 2203 N N . LEU A 1 272 ? 4.734 3.801 -18.396 1 91.29 272 LEU A N 1
ATOM 2204 C CA . LEU A 1 272 ? 5.753 4.473 -19.194 1 91.29 272 LEU A CA 1
ATOM 2205 C C . LEU A 1 272 ? 5.486 5.973 -19.266 1 91.29 272 LEU A C 1
ATOM 2207 O O . LEU A 1 272 ? 6.422 6.774 -19.307 1 91.29 272 LEU A O 1
ATOM 2211 N N . LEU A 1 273 ? 4.275 6.384 -19.29 1 84.98 273 LEU A N 1
ATOM 2212 C CA . LEU A 1 273 ? 3.915 7.797 -19.334 1 84.98 273 LEU A CA 1
ATOM 2213 C C . LEU A 1 273 ? 4.256 8.486 -18.017 1 84.98 273 LEU A C 1
ATOM 2215 O O . LEU A 1 273 ? 4.635 9.659 -18.005 1 84.98 273 LEU A O 1
ATOM 2219 N N . ARG A 1 274 ? 4.17 7.823 -16.974 1 81.39 274 ARG A N 1
ATOM 2220 C CA . ARG A 1 274 ? 4.418 8.403 -15.658 1 81.39 274 ARG A CA 1
ATOM 2221 C C . ARG A 1 274 ? 5.911 8.458 -15.356 1 81.39 274 ARG A C 1
ATOM 2223 O O . ARG A 1 274 ? 6.383 9.388 -14.698 1 81.39 274 ARG A O 1
ATOM 2230 N N . SER A 1 275 ? 6.625 7.372 -15.608 1 66.02 275 SER A N 1
ATOM 2231 C CA . SER A 1 275 ? 8.065 7.328 -15.38 1 66.02 275 SER A CA 1
ATOM 2232 C C . SER A 1 275 ? 8.786 8.398 -16.193 1 66.02 275 SER A C 1
ATOM 2234 O O . SER A 1 275 ? 9.823 8.914 -15.77 1 66.02 275 SER A O 1
ATOM 2236 N N . ARG A 1 276 ? 8.363 8.688 -17.295 1 51.91 276 ARG A N 1
ATOM 2237 C CA . ARG A 1 276 ? 8.943 9.759 -18.099 1 51.91 276 ARG A CA 1
ATOM 2238 C C . ARG A 1 276 ? 8.836 11.1 -17.383 1 51.91 276 ARG A C 1
ATOM 2240 O O . ARG A 1 276 ? 9.725 11.946 -17.503 1 51.91 276 ARG A O 1
ATOM 2247 N N . LYS A 1 277 ? 7.827 11.231 -16.628 1 49.89 277 LYS A N 1
ATOM 2248 C CA . LYS A 1 277 ? 7.676 12.497 -15.916 1 49.89 277 LYS A CA 1
ATOM 2249 C C . LYS A 1 277 ? 8.732 12.643 -14.824 1 49.89 277 LYS A C 1
ATOM 2251 O O . LYS A 1 277 ? 9.145 13.757 -14.497 1 49.89 277 LYS A O 1
ATOM 2256 N N . PHE A 1 278 ? 9.055 11.505 -14.259 1 48.27 278 PHE A N 1
ATOM 2257 C CA . PHE A 1 278 ? 10.02 11.641 -13.175 1 48.27 278 PHE A CA 1
ATOM 2258 C C . PHE A 1 278 ? 11.443 11.455 -13.69 1 48.27 278 PHE A C 1
ATOM 2260 O O . PHE A 1 278 ? 12.4 11.496 -12.915 1 48.27 278 PHE A O 1
ATOM 2267 N N . GLY A 1 279 ? 11.619 11.547 -14.962 1 41.31 279 GLY A N 1
ATOM 2268 C CA . GLY A 1 279 ? 12.967 11.401 -15.487 1 41.31 279 GLY A CA 1
ATOM 2269 C C . GLY A 1 279 ? 13.533 10.006 -15.297 1 41.31 279 GLY A C 1
ATOM 2270 O O . GLY A 1 279 ? 14.748 9.835 -15.175 1 41.31 279 GLY A O 1
ATOM 2271 N N . LYS A 1 280 ? 12.873 9.043 -14.848 1 39.82 280 LYS A N 1
ATOM 2272 C CA . LYS A 1 280 ? 13.467 7.715 -14.73 1 39.82 280 LYS A CA 1
ATOM 2273 C C . LYS A 1 280 ? 13.418 6.97 -16.061 1 39.82 280 LYS A C 1
ATOM 2275 O O . LYS A 1 280 ? 12.507 7.184 -16.865 1 39.82 280 LYS A O 1
ATOM 2280 N N . MET B 1 1 ? 57.92 25.463 -15.595 1 20.72 1 MET B N 1
ATOM 2281 C CA . MET B 1 1 ? 57.235 26.555 -16.281 1 20.72 1 MET B CA 1
ATOM 2282 C C . MET B 1 1 ? 56.589 26.064 -17.573 1 20.72 1 MET B C 1
ATOM 2284 O O . MET B 1 1 ? 56.251 26.866 -18.446 1 20.72 1 MET B O 1
ATOM 2288 N N . ALA B 1 2 ? 56.888 24.755 -17.969 1 24.52 2 ALA B N 1
ATOM 2289 C CA . ALA B 1 2 ? 56.441 24.252 -19.265 1 24.52 2 ALA B CA 1
ATOM 2290 C C . ALA B 1 2 ? 54.936 24.431 -19.435 1 24.52 2 ALA B C 1
ATOM 2292 O O . ALA B 1 2 ? 54.157 24.062 -18.552 1 24.52 2 ALA B O 1
ATOM 2293 N N . THR B 1 3 ? 54.486 25.425 -20.307 1 21.4 3 THR B N 1
ATOM 2294 C CA . THR B 1 3 ? 53.262 26.117 -20.695 1 21.4 3 THR B CA 1
ATOM 2295 C C . THR B 1 3 ? 52.299 25.163 -21.395 1 21.4 3 THR B C 1
ATOM 2297 O O . THR B 1 3 ? 52.581 24.684 -22.495 1 21.4 3 THR B O 1
ATOM 2300 N N . ILE B 1 4 ? 51.902 24.031 -20.782 1 23.47 4 ILE B N 1
ATOM 2301 C CA . ILE B 1 4 ? 51.021 23.011 -21.342 1 23.47 4 ILE B CA 1
ATOM 2302 C C . ILE B 1 4 ? 49.775 23.671 -21.927 1 23.47 4 ILE B C 1
ATOM 2304 O O . ILE B 1 4 ? 48.974 24.257 -21.196 1 23.47 4 ILE B O 1
ATOM 2308 N N . SER B 1 5 ? 49.958 24.398 -23.061 1 21.29 5 SER B N 1
ATOM 2309 C CA . SER B 1 5 ? 48.99 25.114 -23.885 1 21.29 5 SER B CA 1
ATOM 2310 C C . SER B 1 5 ? 47.832 24.208 -24.29 1 21.29 5 SER B C 1
ATOM 2312 O O . SER B 1 5 ? 47.999 23.312 -25.12 1 21.29 5 SER B O 1
ATOM 2314 N N . LEU B 1 6 ? 47.176 23.569 -23.339 1 23 6 LEU B N 1
ATOM 2315 C CA . LEU B 1 6 ? 46.114 22.604 -23.602 1 23 6 LEU B CA 1
ATOM 2316 C C . LEU B 1 6 ? 45.04 23.208 -24.5 1 23 6 LEU B C 1
ATOM 2318 O O . LEU B 1 6 ? 44.592 24.333 -24.268 1 23 6 LEU B O 1
ATOM 2322 N N . PHE B 1 7 ? 45.036 22.87 -25.8 1 21.73 7 PHE B N 1
ATOM 2323 C CA . PHE B 1 7 ? 44.212 23.156 -26.969 1 21.73 7 PHE B CA 1
ATOM 2324 C C . PHE B 1 7 ? 42.731 23.106 -26.613 1 21.73 7 PHE B C 1
ATOM 2326 O O . PHE B 1 7 ? 42.241 22.089 -26.118 1 21.73 7 PHE B O 1
ATOM 2333 N N . ARG B 1 8 ? 42.003 24.256 -26.258 1 19.72 8 ARG B N 1
ATOM 2334 C CA . ARG B 1 8 ? 40.618 24.642 -26.008 1 19.72 8 ARG B CA 1
ATOM 2335 C C . ARG B 1 8 ? 39.756 24.422 -27.247 1 19.72 8 ARG B C 1
ATOM 2337 O O . ARG B 1 8 ? 39.691 25.285 -28.126 1 19.72 8 ARG B O 1
ATOM 2344 N N . ARG B 1 9 ? 40.052 23.306 -28.048 1 20.3 9 ARG B N 1
ATOM 2345 C CA . ARG B 1 9 ? 39.191 23.275 -29.226 1 20.3 9 ARG B CA 1
ATOM 2346 C C . ARG B 1 9 ? 37.749 23.611 -28.861 1 20.3 9 ARG B C 1
ATOM 2348 O O . ARG B 1 9 ? 37.193 23.04 -27.92 1 20.3 9 ARG B O 1
ATOM 2355 N N . GLN B 1 10 ? 37.239 24.786 -29.169 1 20.15 10 GLN B N 1
ATOM 2356 C CA . GLN B 1 10 ? 35.969 25.504 -29.123 1 20.15 10 GLN B CA 1
ATOM 2357 C C . GLN B 1 10 ? 34.883 24.749 -29.885 1 20.15 10 GLN B C 1
ATOM 2359 O O . GLN B 1 10 ? 34.87 24.745 -31.117 1 20.15 10 GLN B O 1
ATOM 2364 N N . LEU B 1 11 ? 34.716 23.388 -29.77 1 21.21 11 LEU B N 1
ATOM 2365 C CA . LEU B 1 11 ? 33.65 22.824 -30.589 1 21.21 11 LEU B CA 1
ATOM 2366 C C . LEU B 1 11 ? 32.368 23.639 -30.45 1 21.21 11 LEU B C 1
ATOM 2368 O O . LEU B 1 11 ? 31.842 23.793 -29.346 1 21.21 11 LEU B O 1
ATOM 2372 N N . VAL B 1 12 ? 32.198 24.658 -31.233 1 21.95 12 VAL B N 1
ATOM 2373 C CA . VAL B 1 12 ? 31.022 25.496 -31.44 1 21.95 12 VAL B CA 1
ATOM 2374 C C . VAL B 1 12 ? 29.829 24.627 -31.832 1 21.95 12 VAL B C 1
ATOM 2376 O O . VAL B 1 12 ? 29.815 24.032 -32.912 1 21.95 12 VAL B O 1
ATOM 2379 N N . PHE B 1 13 ? 29.459 23.585 -31.106 1 21.99 13 PHE B N 1
ATOM 2380 C CA . PHE B 1 13 ? 28.267 22.844 -31.5 1 21.99 13 PHE B CA 1
ATOM 2381 C C . PHE B 1 13 ? 27.102 23.791 -31.762 1 21.99 13 PHE B C 1
ATOM 2383 O O . PHE B 1 13 ? 26.806 24.661 -30.94 1 21.99 13 PHE B O 1
ATOM 2390 N N . SER B 1 14 ? 26.969 24.185 -33.021 1 22.23 14 SER B N 1
ATOM 2391 C CA . SER B 1 14 ? 25.839 24.932 -33.563 1 22.23 14 SER B CA 1
ATOM 2392 C C . SER B 1 14 ? 24.514 24.385 -33.041 1 22.23 14 SER B C 1
ATOM 2394 O O . SER B 1 14 ? 24.255 23.183 -33.129 1 22.23 14 SER B O 1
ATOM 2396 N N . SER B 1 15 ? 23.892 24.964 -32.095 1 22.36 15 SER B N 1
ATOM 2397 C CA . SER B 1 15 ? 22.753 24.773 -31.202 1 22.36 15 SER B CA 1
ATOM 2398 C C . SER B 1 15 ? 21.446 24.692 -31.984 1 22.36 15 SER B C 1
ATOM 2400 O O . SER B 1 15 ? 20.378 24.503 -31.398 1 22.36 15 SER B O 1
ATOM 2402 N N . ASN B 1 16 ? 21.449 25.069 -33.273 1 21.25 16 ASN B N 1
ATOM 2403 C CA . ASN B 1 16 ? 20.173 25.683 -33.625 1 21.25 16 ASN B CA 1
ATOM 2404 C C . ASN B 1 16 ? 19.067 24.64 -33.76 1 21.25 16 ASN B C 1
ATOM 2406 O O . ASN B 1 16 ? 17.911 24.984 -34.013 1 21.25 16 ASN B O 1
ATOM 2410 N N . ASN B 1 17 ? 19.421 23.517 -34.363 1 22.55 17 ASN B N 1
ATOM 2411 C CA . ASN B 1 17 ? 18.256 22.956 -35.04 1 22.55 17 ASN B CA 1
ATOM 2412 C C . ASN B 1 17 ? 17.123 22.67 -34.059 1 22.55 17 ASN B C 1
ATOM 2414 O O . ASN B 1 17 ? 17.249 21.802 -33.194 1 22.55 17 ASN B O 1
ATOM 2418 N N . LEU B 1 18 ? 16.379 23.672 -33.67 1 22.55 18 LEU B N 1
ATOM 2419 C CA . LEU B 1 18 ? 15.145 23.683 -32.893 1 22.55 18 LEU B CA 1
ATOM 2420 C C . LEU B 1 18 ? 14.158 22.649 -33.427 1 22.55 18 LEU B C 1
ATOM 2422 O O . LEU B 1 18 ? 13.721 22.738 -34.576 1 22.55 18 LEU B O 1
ATOM 2426 N N . LEU B 1 19 ? 14.54 21.423 -33.296 1 23.9 19 LEU B N 1
ATOM 2427 C CA . LEU B 1 19 ? 13.593 20.391 -33.704 1 23.9 19 LEU B CA 1
ATOM 2428 C C . LEU B 1 19 ? 12.17 20.773 -33.31 1 23.9 19 LEU B C 1
ATOM 2430 O O . LEU B 1 19 ? 11.905 21.084 -32.147 1 23.9 19 LEU B O 1
ATOM 2434 N N . THR B 1 20 ? 11.494 21.407 -34.199 1 23.05 20 THR B N 1
ATOM 2435 C CA . THR B 1 20 ? 10.075 21.741 -34.153 1 23.05 20 THR B CA 1
ATOM 2436 C C . THR B 1 20 ? 9.25 20.537 -33.707 1 23.05 20 THR B C 1
ATOM 2438 O O . THR B 1 20 ? 9.279 19.485 -34.35 1 23.05 20 THR B O 1
ATOM 2441 N N . CYS B 1 21 ? 9.352 20.274 -32.487 1 23.92 21 CYS B N 1
ATOM 2442 C CA . CYS B 1 21 ? 8.518 19.227 -31.909 1 23.92 21 CYS B CA 1
ATOM 2443 C C . CYS B 1 21 ? 7.084 19.331 -32.415 1 23.92 21 CYS B C 1
ATOM 2445 O O . CYS B 1 21 ? 6.466 20.393 -32.328 1 23.92 21 CYS B O 1
ATOM 2447 N N . PRO B 1 22 ? 6.835 18.602 -33.476 1 24.79 22 PRO B N 1
ATOM 2448 C CA . PRO B 1 22 ? 5.485 18.749 -34.023 1 24.79 22 PRO B CA 1
ATOM 2449 C C . PRO B 1 22 ? 4.416 18.852 -32.937 1 24.79 22 PRO B C 1
ATOM 2451 O O . PRO B 1 22 ? 4.495 18.157 -31.92 1 24.79 22 PRO B O 1
ATOM 2454 N N . LYS B 1 23 ? 3.768 20 -32.804 1 26.21 23 LYS B N 1
ATOM 2455 C CA . LYS B 1 23 ? 2.69 20.514 -31.964 1 26.21 23 LYS B CA 1
ATOM 2456 C C . LYS B 1 23 ? 1.564 19.493 -31.827 1 26.21 23 LYS B C 1
ATOM 2458 O O . LYS B 1 23 ? 0.862 19.467 -30.814 1 26.21 23 LYS B O 1
ATOM 2463 N N . ASN B 1 24 ? 1.24 18.939 -32.979 1 23.09 24 ASN B N 1
ATOM 2464 C CA . ASN B 1 24 ? -0.135 18.46 -33.073 1 23.09 24 ASN B CA 1
ATOM 2465 C C . ASN B 1 24 ? -0.314 17.125 -32.356 1 23.09 24 ASN B C 1
ATOM 2467 O O . ASN B 1 24 ? -1.199 16.341 -32.706 1 23.09 24 ASN B O 1
ATOM 2471 N N . LEU B 1 25 ? 0.79 16.644 -31.852 1 25.44 25 LEU B N 1
ATOM 2472 C CA . LEU B 1 25 ? 0.418 15.353 -31.283 1 25.44 25 LEU B CA 1
ATOM 2473 C C . LEU B 1 25 ? -0.721 15.509 -30.281 1 25.44 25 LEU B C 1
ATOM 2475 O O . LEU B 1 25 ? -0.537 16.096 -29.212 1 25.44 25 LEU B O 1
ATOM 2479 N N . SER B 1 26 ? -1.861 15.774 -30.823 1 23.4 26 SER B N 1
ATOM 2480 C CA . SER B 1 26 ? -3.112 15.722 -30.073 1 23.4 26 SER B CA 1
ATOM 2481 C C . SER B 1 26 ? -3.087 14.607 -29.033 1 23.4 26 SER B C 1
ATOM 2483 O O . SER B 1 26 ? -2.999 13.427 -29.382 1 23.4 26 SER B O 1
ATOM 2485 N N . LEU B 1 27 ? -2.286 14.803 -28.105 1 25.48 27 LEU B N 1
ATOM 2486 C CA . LEU B 1 27 ? -2.22 14.005 -26.886 1 25.48 27 LEU B CA 1
ATOM 2487 C C . LEU B 1 27 ? -3.601 13.486 -26.5 1 25.48 27 LEU B C 1
ATOM 2489 O O . LEU B 1 27 ? -4.529 14.272 -26.295 1 25.48 27 LEU B O 1
ATOM 2493 N N . THR B 1 28 ? -3.942 12.505 -27.21 1 25.61 28 THR B N 1
ATOM 2494 C CA . THR B 1 28 ? -5.155 11.804 -26.804 1 25.61 28 THR B CA 1
ATOM 2495 C C . THR B 1 28 ? -5.305 11.816 -25.285 1 25.61 28 THR B C 1
ATOM 2497 O O . THR B 1 28 ? -4.401 11.39 -24.564 1 25.61 28 THR B O 1
ATOM 2500 N N . LYS B 1 29 ? -6.005 12.863 -24.799 1 26.33 29 LYS B N 1
ATOM 2501 C CA . LYS B 1 29 ? -6.548 13.063 -23.458 1 26.33 29 LYS B CA 1
ATOM 2502 C C . LYS B 1 29 ? -6.929 11.732 -22.815 1 26.33 29 LYS B C 1
ATOM 2504 O O . LYS B 1 29 ? -7.888 11.084 -23.24 1 26.33 29 LYS B O 1
ATOM 2509 N N . GLN B 1 30 ? -6.072 10.985 -22.606 1 24.46 30 GLN B N 1
ATOM 2510 C CA . GLN B 1 30 ? -6.31 9.904 -21.656 1 24.46 30 GLN B CA 1
ATOM 2511 C C . GLN B 1 30 ? -7.22 10.36 -20.519 1 24.46 30 GLN B C 1
ATOM 2513 O O . GLN B 1 30 ? -6.837 11.213 -19.715 1 24.46 30 GLN B O 1
ATOM 2518 N N . ARG B 1 31 ? -8.448 10.487 -20.849 1 26.32 31 ARG B N 1
ATOM 2519 C CA . ARG B 1 31 ? -9.496 10.857 -19.904 1 26.32 31 ARG B CA 1
ATOM 2520 C C . ARG B 1 31 ? -9.385 10.047 -18.617 1 26.32 31 ARG B C 1
ATOM 2522 O O . ARG B 1 31 ? -9.661 8.846 -18.608 1 26.32 31 ARG B O 1
ATOM 2529 N N . TRP B 1 32 ? -8.371 10.326 -17.879 1 26.56 32 TRP B N 1
ATOM 2530 C CA . TRP B 1 32 ? -8.428 10.114 -16.437 1 26.56 32 TRP B CA 1
ATOM 2531 C C . TRP B 1 32 ? -9.804 10.476 -15.888 1 26.56 32 TRP B C 1
ATOM 2533 O O . TRP B 1 32 ? -10.268 11.607 -16.054 1 26.56 32 TRP B O 1
ATOM 2543 N N . THR B 1 33 ? -10.761 9.65 -16.168 1 28.31 33 THR B N 1
ATOM 2544 C CA . THR B 1 33 ? -12.025 10.028 -15.546 1 28.31 33 THR B CA 1
ATOM 2545 C C . THR B 1 33 ? -11.798 10.544 -14.128 1 28.31 33 THR B C 1
ATOM 2547 O O . THR B 1 33 ? -11.334 9.802 -13.259 1 28.31 33 THR B O 1
ATOM 2550 N N . THR B 1 34 ? -11.288 11.774 -14.016 1 26.94 34 THR B N 1
ATOM 2551 C CA . THR B 1 34 ? -11.552 12.563 -12.818 1 26.94 34 THR B CA 1
ATOM 2552 C C . THR B 1 34 ? -12.908 12.199 -12.219 1 26.94 34 THR B C 1
ATOM 2554 O O . THR B 1 34 ? -13.924 12.212 -12.917 1 26.94 34 THR B O 1
ATOM 2557 N N . ILE B 1 35 ? -12.983 11.222 -11.343 1 30.04 35 ILE B N 1
ATOM 2558 C CA . ILE B 1 35 ? -14.173 11.205 -10.499 1 30.04 35 ILE B CA 1
ATOM 2559 C C . ILE B 1 35 ? -14.747 12.616 -10.387 1 30.04 35 ILE B C 1
ATOM 2561 O O . ILE B 1 35 ? -14.198 13.46 -9.674 1 30.04 35 ILE B O 1
ATOM 2565 N N . ARG B 1 36 ? -15.014 13.298 -11.557 1 28.4 36 ARG B N 1
ATOM 2566 C CA . ARG B 1 36 ? -15.635 14.617 -11.488 1 28.4 36 ARG B CA 1
ATOM 2567 C C . ARG B 1 36 ? -16.762 14.639 -10.461 1 28.4 36 ARG B C 1
ATOM 2569 O O . ARG B 1 36 ? -17.177 13.59 -9.965 1 28.4 36 ARG B O 1
ATOM 2576 N N . ASN B 1 37 ? -17.977 15.295 -11.021 1 26.94 37 ASN B N 1
ATOM 2577 C CA . ASN B 1 37 ? -18.958 16.285 -10.591 1 26.94 37 ASN B CA 1
ATOM 2578 C C . ASN B 1 37 ? -20.111 15.638 -9.829 1 26.94 37 ASN B C 1
ATOM 2580 O O . ASN B 1 37 ? -21.172 15.383 -10.4 1 26.94 37 ASN B O 1
ATOM 2584 N N . VAL B 1 38 ? -20.002 14.442 -9.225 1 33.17 38 VAL B N 1
ATOM 2585 C CA . VAL B 1 38 ? -21.217 14.321 -8.427 1 33.17 38 VAL B CA 1
ATOM 2586 C C . VAL B 1 38 ? -21.498 15.639 -7.71 1 33.17 38 VAL B C 1
ATOM 2588 O O . VAL B 1 38 ? -20.915 15.918 -6.659 1 33.17 38 VAL B O 1
ATOM 2591 N N . CYS B 1 39 ? -21.523 16.735 -8.473 1 30.28 39 CYS B N 1
ATOM 2592 C CA . CYS B 1 39 ? -21.727 18.098 -7.996 1 30.28 39 CYS B CA 1
ATOM 2593 C C . CYS B 1 39 ? -22.914 18.17 -7.044 1 30.28 39 CYS B C 1
ATOM 2595 O O . CYS B 1 39 ? -22.786 18.666 -5.923 1 30.28 39 CYS B O 1
ATOM 2597 N N . SER B 1 40 ? -24.145 18.75 -7.555 1 33.73 40 SER B N 1
ATOM 2598 C CA . SER B 1 40 ? -24.945 19.841 -7.008 1 33.73 40 SER B CA 1
ATOM 2599 C C . SER B 1 40 ? -25.961 19.326 -5.994 1 33.73 40 SER B C 1
ATOM 2601 O O . SER B 1 40 ? -26.804 20.086 -5.511 1 33.73 40 SER B O 1
ATOM 2603 N N . LYS B 1 41 ? -26.588 18.022 -6.347 1 37.48 41 LYS B N 1
ATOM 2604 C CA . LYS B 1 41 ? -27.783 18.013 -5.509 1 37.48 41 LYS B CA 1
ATOM 2605 C C . LYS B 1 41 ? -27.419 18.138 -4.032 1 37.48 41 LYS B C 1
ATOM 2607 O O . LYS B 1 41 ? -26.321 17.755 -3.623 1 37.48 41 LYS B O 1
ATOM 2612 N N . SER B 1 42 ? -28.286 18.573 -3.231 1 43.39 42 SER B N 1
ATOM 2613 C CA . SER B 1 42 ? -28.292 18.838 -1.796 1 43.39 42 SER B CA 1
ATOM 2614 C C . SER B 1 42 ? -27.57 17.736 -1.027 1 43.39 42 SER B C 1
ATOM 2616 O O . SER B 1 42 ? -27.923 16.56 -1.139 1 43.39 42 SER B O 1
ATOM 2618 N N . GLU B 1 43 ? -26.21 17.718 -0.811 1 57.71 43 GLU B N 1
ATOM 2619 C CA . GLU B 1 43 ? -24.988 17.13 -0.271 1 57.71 43 GLU B CA 1
ATOM 2620 C C . GLU B 1 43 ? -25.256 16.415 1.05 1 57.71 43 GLU B C 1
ATOM 2622 O O . GLU B 1 43 ? -24.363 16.299 1.891 1 57.71 43 GLU B O 1
ATOM 2627 N N . LYS B 1 44 ? -26.486 16.157 1.335 1 75.01 44 LYS B N 1
ATOM 2628 C CA . LYS B 1 44 ? -26.682 15.608 2.674 1 75.01 44 LYS B CA 1
ATOM 2629 C C . LYS B 1 44 ? -26.599 14.085 2.66 1 75.01 44 LYS B C 1
ATOM 2631 O O . LYS B 1 44 ? -27.106 13.438 1.741 1 75.01 44 LYS B O 1
ATOM 2636 N N . PHE B 1 45 ? -25.675 13.518 3.338 1 88.24 45 PHE B N 1
ATOM 2637 C CA . PHE B 1 45 ? -25.611 12.087 3.609 1 88.24 45 PHE B CA 1
ATOM 2638 C C . PHE B 1 45 ? -26.818 11.636 4.423 1 88.24 45 PHE B C 1
ATOM 2640 O O . PHE B 1 45 ? -27.305 12.374 5.282 1 88.24 45 PHE B O 1
ATOM 2647 N N . THR B 1 46 ? -27.402 10.554 4.073 1 88.3 46 THR B N 1
ATOM 2648 C CA . THR B 1 46 ? -28.452 9.951 4.887 1 88.3 46 THR B CA 1
ATOM 2649 C C . THR B 1 46 ? -27.91 9.543 6.253 1 88.3 46 THR B C 1
ATOM 2651 O O . THR B 1 46 ? -26.695 9.526 6.466 1 88.3 46 THR B O 1
ATOM 2654 N N . LYS B 1 47 ? -28.87 9.345 7.157 1 87.7 47 LYS B N 1
ATOM 2655 C CA . LYS B 1 47 ? -28.469 8.892 8.486 1 87.7 47 LYS B CA 1
ATOM 2656 C C . LYS B 1 47 ? -27.653 7.605 8.407 1 87.7 47 LYS B C 1
ATOM 2658 O O . LYS B 1 47 ? -26.659 7.449 9.118 1 87.7 47 LYS B O 1
ATOM 2663 N N . VAL B 1 48 ? -28.035 6.745 7.524 1 86.09 48 VAL B N 1
ATOM 2664 C CA . VAL B 1 48 ? -27.361 5.463 7.344 1 86.09 48 VAL B CA 1
ATOM 2665 C C . VAL B 1 48 ? -25.945 5.694 6.819 1 86.09 48 VAL B C 1
ATOM 2667 O O . VAL B 1 48 ? -24.997 5.046 7.269 1 86.09 48 VAL B O 1
ATOM 2670 N N . GLU B 1 49 ? -25.831 6.563 5.906 1 87.7 49 GLU B N 1
ATOM 2671 C CA . GLU B 1 49 ? -24.522 6.9 5.355 1 87.7 49 GLU B CA 1
ATOM 2672 C C . GLU B 1 49 ? -23.621 7.527 6.416 1 87.7 49 GLU B C 1
ATOM 2674 O O . GLU B 1 49 ? -22.422 7.246 6.464 1 87.7 49 GLU B O 1
ATOM 2679 N N . MET B 1 50 ? -24.198 8.349 7.227 1 89.61 50 MET B N 1
ATOM 2680 C CA . MET B 1 50 ? -23.432 9 8.286 1 89.61 50 MET B CA 1
ATOM 2681 C C . MET B 1 50 ? -22.887 7.973 9.273 1 89.61 50 MET B C 1
ATOM 2683 O O . MET B 1 50 ? -21.77 8.118 9.773 1 89.61 50 MET B O 1
ATOM 2687 N N . GLU B 1 51 ? -23.626 6.959 9.508 1 89.58 51 GLU B N 1
ATOM 2688 C CA . GLU B 1 51 ? -23.217 5.907 10.433 1 89.58 51 GLU B CA 1
ATOM 2689 C C . GLU B 1 51 ? -22.132 5.025 9.822 1 89.58 51 GLU B C 1
ATOM 2691 O O . GLU B 1 51 ? -21.391 4.354 10.543 1 89.58 51 GLU B O 1
ATOM 2696 N N . ALA B 1 52 ? -22.06 5.105 8.479 1 91.45 52 ALA B N 1
ATOM 2697 C CA . ALA B 1 52 ? -21.128 4.235 7.767 1 91.45 52 ALA B CA 1
ATOM 2698 C C . ALA B 1 52 ? -19.885 5.005 7.329 1 91.45 52 ALA B C 1
ATOM 2700 O O . ALA B 1 52 ? -19.059 4.485 6.575 1 91.45 52 ALA B O 1
ATOM 2701 N N . MET B 1 53 ? -19.763 6.161 7.861 1 94.01 53 MET B N 1
ATOM 2702 C CA . MET B 1 53 ? -18.606 6.982 7.512 1 94.01 53 MET B CA 1
ATOM 2703 C C . MET B 1 53 ? -17.308 6.292 7.918 1 94.01 53 MET B C 1
ATOM 2705 O O . MET B 1 53 ? -17.284 5.519 8.877 1 94.01 53 MET B O 1
ATOM 2709 N N . PRO B 1 54 ? -16.25 6.564 7.119 1 95.15 54 PRO B N 1
ATOM 2710 C CA . PRO B 1 54 ? -14.964 6.022 7.563 1 95.15 54 PRO B CA 1
ATOM 2711 C C . PRO B 1 54 ? -14.555 6.529 8.945 1 95.15 54 PRO B C 1
ATOM 2713 O O . PRO B 1 54 ? -14.819 7.685 9.285 1 95.15 54 PRO B O 1
ATOM 2716 N N . LYS B 1 55 ? -13.9 5.687 9.667 1 94.7 55 LYS B N 1
ATOM 2717 C CA . LYS B 1 55 ? -13.438 6.062 11 1 94.7 55 LYS B CA 1
ATOM 2718 C C . LYS B 1 55 ? -12.083 6.76 10.936 1 94.7 55 LYS B C 1
ATOM 2720 O O . LYS B 1 55 ? -11.719 7.506 11.848 1 94.7 55 LYS B O 1
ATOM 2725 N N . HIS B 1 56 ? -11.382 6.506 9.9 1 95.54 56 HIS B N 1
ATOM 2726 C CA . HIS B 1 56 ? -10.056 7.081 9.703 1 95.54 56 HIS B CA 1
ATOM 2727 C C . HIS B 1 56 ? -9.8 7.386 8.231 1 95.54 56 HIS B C 1
ATOM 2729 O O . HIS B 1 56 ? -9.878 6.492 7.385 1 95.54 56 HIS B O 1
ATOM 2735 N N . VAL B 1 57 ? -9.537 8.602 7.941 1 96.31 57 VAL B N 1
ATOM 2736 C CA . VAL B 1 57 ? -9.231 9.021 6.577 1 96.31 57 VAL B CA 1
ATOM 2737 C C . VAL B 1 57 ? -7.791 9.525 6.502 1 96.31 57 VAL B C 1
ATOM 2739 O O . VAL B 1 57 ? -7.37 10.346 7.32 1 96.31 57 VAL B O 1
ATOM 2742 N N . ALA B 1 58 ? -7.041 8.955 5.601 1 95.28 58 ALA B N 1
ATOM 2743 C CA . ALA B 1 58 ? -5.7 9.447 5.295 1 95.28 58 ALA B CA 1
ATOM 2744 C C . ALA B 1 58 ? -5.689 10.23 3.985 1 95.28 58 ALA B C 1
ATOM 2746 O O . ALA B 1 58 ? -6.406 9.885 3.043 1 95.28 58 ALA B O 1
ATOM 2747 N N . ILE B 1 59 ? -4.84 11.301 3.929 1 96.41 59 ILE B N 1
ATOM 2748 C CA . ILE B 1 59 ? -4.827 12.121 2.723 1 96.41 59 ILE B CA 1
ATOM 2749 C C . ILE B 1 59 ? -3.387 12.468 2.35 1 96.41 59 ILE B C 1
ATOM 2751 O O . ILE B 1 59 ? -2.539 12.65 3.227 1 96.41 59 ILE B O 1
ATOM 2755 N N . CYS B 1 60 ? -3.08 12.415 1.135 1 95.06 60 CYS B N 1
ATOM 2756 C CA . CYS B 1 60 ? -1.865 12.95 0.53 1 95.06 60 CYS B CA 1
ATOM 2757 C C . CYS B 1 60 ? -2.192 14.071 -0.45 1 95.06 60 CYS B C 1
ATOM 2759 O O . CYS B 1 60 ? -2.665 13.814 -1.559 1 95.06 60 CYS B O 1
ATOM 2761 N N . LEU B 1 61 ? -1.999 15.3 -0.045 1 96.17 61 LEU B N 1
ATOM 2762 C CA . LEU B 1 61 ? -2.252 16.467 -0.882 1 96.17 61 LEU B CA 1
ATOM 2763 C C . LEU B 1 61 ? -1.069 16.742 -1.804 1 96.17 61 LEU B C 1
ATOM 2765 O O . LEU B 1 61 ? -0.183 17.531 -1.467 1 96.17 61 LEU B O 1
ATOM 2769 N N . ASP B 1 62 ? -1.145 16.112 -2.895 1 93.67 62 ASP B N 1
ATOM 2770 C CA . ASP B 1 62 ? -0.068 16.183 -3.878 1 93.67 62 ASP B CA 1
ATOM 2771 C C . ASP B 1 62 ? -0.384 17.205 -4.967 1 93.67 62 ASP B C 1
ATOM 2773 O O . ASP B 1 62 ? -1.551 17.511 -5.218 1 93.67 62 ASP B O 1
ATOM 2777 N N . GLY B 1 63 ? 0.657 17.791 -5.493 1 94.33 63 GLY B N 1
ATOM 2778 C CA . GLY B 1 63 ? 0.481 18.615 -6.678 1 94.33 63 GLY B CA 1
ATOM 2779 C C . GLY B 1 63 ? 0.73 20.089 -6.422 1 94.33 63 GLY B C 1
ATOM 2780 O O . GLY B 1 63 ? 0.545 20.919 -7.315 1 94.33 63 GLY B O 1
ATOM 2781 N N . ASN B 1 64 ? 1.177 20.432 -5.215 1 94.83 64 ASN B N 1
ATOM 2782 C CA . ASN B 1 64 ? 1.358 21.841 -4.881 1 94.83 64 ASN B CA 1
ATOM 2783 C C . ASN B 1 64 ? 2.414 22.496 -5.766 1 94.83 64 ASN B C 1
ATOM 2785 O O . ASN B 1 64 ? 2.199 23.59 -6.291 1 94.83 64 ASN B O 1
ATOM 2789 N N . ARG B 1 65 ? 3.564 21.886 -5.945 1 91.17 65 ARG B N 1
ATOM 2790 C CA . ARG B 1 65 ? 4.639 22.452 -6.753 1 91.17 65 ARG B CA 1
ATOM 2791 C C . ARG B 1 65 ? 4.201 22.622 -8.204 1 91.17 65 ARG B C 1
ATOM 2793 O O . ARG B 1 65 ? 4.419 23.677 -8.804 1 91.17 65 ARG B O 1
ATOM 2800 N N . ARG B 1 66 ? 3.641 21.587 -8.713 1 93.18 66 ARG B N 1
ATOM 2801 C CA . ARG B 1 66 ? 3.156 21.647 -10.087 1 93.18 66 ARG B CA 1
ATOM 2802 C C . ARG B 1 66 ? 2.118 22.752 -10.254 1 93.18 66 ARG B C 1
ATOM 2804 O O . ARG B 1 66 ? 2.086 23.432 -11.282 1 93.18 66 ARG B O 1
ATOM 2811 N N . TRP B 1 67 ? 1.269 22.88 -9.244 1 94.61 67 TRP B N 1
ATOM 2812 C CA . TRP B 1 67 ? 0.244 23.919 -9.227 1 94.61 67 TRP B CA 1
ATOM 2813 C C . TRP B 1 67 ? 0.875 25.306 -9.271 1 94.61 67 TRP B C 1
ATOM 2815 O O . TRP B 1 67 ? 0.44 26.17 -10.036 1 94.61 67 TRP B O 1
ATOM 2825 N N . CYS B 1 68 ? 1.889 25.505 -8.457 1 94.23 68 CYS B N 1
ATOM 2826 C CA . CYS B 1 68 ? 2.607 26.775 -8.434 1 94.23 68 CYS B CA 1
ATOM 2827 C C . CYS B 1 68 ? 3.273 27.049 -9.776 1 94.23 68 CYS B C 1
ATOM 2829 O O . CYS B 1 68 ? 3.181 28.159 -10.304 1 94.23 68 CYS B O 1
ATOM 2831 N N . GLU B 1 69 ? 3.905 26.041 -10.289 1 92.22 69 GLU B N 1
ATOM 2832 C CA . GLU B 1 69 ? 4.609 26.159 -11.562 1 92.22 69 GLU B CA 1
ATOM 2833 C C . GLU B 1 69 ? 3.652 26.536 -12.69 1 92.22 69 GLU B C 1
ATOM 2835 O O . GLU B 1 69 ? 3.965 27.398 -13.514 1 92.22 69 GLU B O 1
ATOM 2840 N N . ALA B 1 70 ? 2.578 25.962 -12.706 1 92.21 70 ALA B N 1
ATOM 2841 C CA . ALA B 1 70 ? 1.578 26.211 -13.741 1 92.21 70 ALA B CA 1
ATOM 2842 C C . ALA B 1 70 ? 1.089 27.656 -13.695 1 92.21 70 ALA B C 1
ATOM 2844 O O . ALA B 1 70 ? 0.622 28.192 -14.702 1 92.21 70 ALA B O 1
ATOM 2845 N N . ARG B 1 71 ? 1.268 28.337 -12.631 1 92.51 71 ARG B N 1
ATOM 2846 C CA . ARG B 1 71 ? 0.779 29.703 -12.471 1 92.51 71 ARG B CA 1
ATOM 2847 C C . ARG B 1 71 ? 1.929 30.704 -12.507 1 92.51 71 ARG B C 1
ATOM 2849 O O . ARG B 1 71 ? 1.715 31.909 -12.361 1 92.51 71 ARG B O 1
ATOM 2856 N N . GLY B 1 72 ? 3.086 30.193 -12.654 1 89.53 72 GLY B N 1
ATOM 2857 C CA . GLY B 1 72 ? 4.25 31.031 -12.893 1 89.53 72 GLY B CA 1
ATOM 2858 C C . GLY B 1 72 ? 4.807 31.655 -11.627 1 89.53 72 GLY B C 1
ATOM 2859 O O . GLY B 1 72 ? 5.428 32.718 -11.675 1 89.53 72 GLY B O 1
ATOM 2860 N N . HIS B 1 73 ? 4.496 31.14 -10.553 1 84.01 73 HIS B N 1
ATOM 2861 C CA . HIS B 1 73 ? 5.043 31.711 -9.328 1 84.01 73 HIS B CA 1
ATOM 2862 C C . HIS B 1 73 ? 5.989 30.733 -8.639 1 84.01 73 HIS B C 1
ATOM 2864 O O . HIS B 1 73 ? 5.989 29.539 -8.95 1 84.01 73 HIS B O 1
ATOM 2870 N N . GLY B 1 74 ? 6.86 31.292 -7.877 1 88.93 74 GLY B N 1
ATOM 2871 C CA . GLY B 1 74 ? 7.749 30.459 -7.082 1 88.93 74 GLY B CA 1
ATOM 2872 C C . GLY B 1 74 ? 7.009 29.532 -6.136 1 88.93 74 GLY B C 1
ATOM 2873 O O . GLY B 1 74 ? 5.813 29.708 -5.894 1 88.93 74 GLY B O 1
ATOM 2874 N N . ILE B 1 75 ? 7.657 28.589 -5.686 1 90.12 75 ILE B N 1
ATOM 2875 C CA . ILE B 1 75 ? 7.055 27.596 -4.804 1 90.12 75 ILE B CA 1
ATOM 2876 C C . ILE B 1 75 ? 6.611 28.262 -3.503 1 90.12 75 ILE B C 1
ATOM 2878 O O . ILE B 1 75 ? 7.378 29.004 -2.885 1 90.12 75 ILE B O 1
ATOM 2882 N N . ASP B 1 76 ? 5.343 28.08 -3.246 1 92.3 76 ASP B N 1
ATOM 2883 C CA . ASP B 1 76 ? 4.722 28.512 -1.998 1 92.3 76 ASP B CA 1
ATOM 2884 C C . ASP B 1 76 ? 3.88 27.393 -1.388 1 92.3 76 ASP B C 1
ATOM 2886 O O . ASP B 1 76 ? 3.12 26.726 -2.093 1 92.3 76 ASP B O 1
ATOM 2890 N N . TYR B 1 77 ? 4.079 27.16 -0.071 1 94.48 77 TYR B N 1
ATOM 2891 C CA . TYR B 1 77 ? 3.371 26.038 0.536 1 94.48 77 TYR B CA 1
ATOM 2892 C C . TYR B 1 77 ? 2.168 26.522 1.337 1 94.48 77 TYR B C 1
ATOM 2894 O O . TYR B 1 77 ? 1.441 25.717 1.925 1 94.48 77 TYR B O 1
ATOM 2902 N N . LYS B 1 78 ? 1.888 27.811 1.376 1 93.66 78 LYS B N 1
ATOM 2903 C CA . LYS B 1 78 ? 0.741 28.348 2.102 1 93.66 78 LYS B CA 1
ATOM 2904 C C . LYS B 1 78 ? -0.56 27.711 1.62 1 93.66 78 LYS B C 1
ATOM 2906 O O . LYS B 1 78 ? -1.385 27.283 2.431 1 93.66 78 LYS B O 1
ATOM 2911 N N . PRO B 1 79 ? -0.769 27.619 0.324 1 94.8 79 PRO B N 1
ATOM 2912 C CA . PRO B 1 79 ? -1.993 26.958 -0.135 1 94.8 79 PRO B CA 1
ATOM 2913 C C . PRO B 1 79 ? -2.083 25.503 0.319 1 94.8 79 PRO B C 1
ATOM 2915 O O . PRO B 1 79 ? -3.167 25.027 0.669 1 94.8 79 PRO B O 1
ATOM 2918 N N . PHE B 1 80 ? -0.995 24.816 0.26 1 96.05 80 PHE B N 1
ATOM 2919 C CA . PHE B 1 80 ? -0.924 23.433 0.714 1 96.05 80 PHE B CA 1
ATOM 2920 C C . PHE B 1 80 ? -1.345 23.32 2.174 1 96.05 80 PHE B C 1
ATOM 2922 O O . PHE B 1 80 ? -2.182 22.485 2.522 1 96.05 80 PHE B O 1
ATOM 2929 N N . PHE B 1 81 ? -0.822 24.125 3.036 1 97.36 81 PHE B N 1
ATOM 2930 C CA . PHE B 1 81 ? -1.117 24.0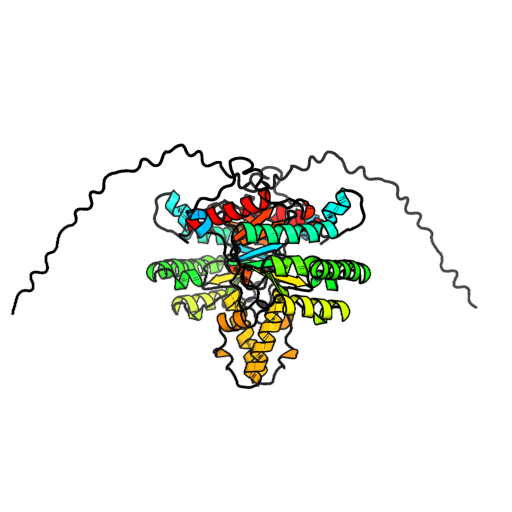75 4.463 1 97.36 81 PHE B CA 1
ATOM 2931 C C . PHE B 1 81 ? -2.556 24.498 4.734 1 97.36 81 PHE B C 1
ATOM 2933 O O . PHE B 1 81 ? -3.21 23.958 5.628 1 97.36 81 PHE B O 1
ATOM 2940 N N . HIS B 1 82 ? -3.055 25.478 3.972 1 96.88 82 HIS B N 1
ATOM 2941 C CA . HIS B 1 82 ? -4.453 25.876 4.092 1 96.88 82 HIS B CA 1
ATOM 2942 C C . HIS B 1 82 ? -5.386 24.706 3.802 1 96.88 82 HIS B C 1
ATOM 2944 O O . HIS B 1 82 ? -6.385 24.515 4.499 1 96.88 82 HIS B O 1
ATOM 2950 N N . LYS B 1 83 ? -5.034 23.92 2.844 1 97.87 83 LYS B N 1
ATOM 2951 C CA . LYS B 1 83 ? -5.892 22.8 2.469 1 97.87 83 LYS B CA 1
ATOM 2952 C C . LYS B 1 83 ? -5.823 21.683 3.507 1 97.87 83 LYS B C 1
ATOM 2954 O O . LYS B 1 83 ? -6.768 20.906 3.654 1 97.87 83 LYS B O 1
ATOM 2959 N N . ASN B 1 84 ? -4.727 21.61 4.231 1 97.68 84 ASN B N 1
ATOM 2960 C CA . ASN B 1 84 ? -4.694 20.687 5.36 1 97.68 84 ASN B CA 1
ATOM 2961 C C . ASN B 1 84 ? -5.665 21.11 6.458 1 97.68 84 ASN B C 1
ATOM 2963 O O . ASN B 1 84 ? -6.278 20.263 7.111 1 97.68 84 ASN B O 1
ATOM 2967 N N . VAL B 1 85 ? -5.843 22.417 6.636 1 98.07 85 VAL B N 1
ATOM 2968 C CA . VAL B 1 85 ? -6.842 22.922 7.571 1 98.07 85 VAL B CA 1
ATOM 2969 C C . VAL B 1 85 ? -8.242 22.574 7.069 1 98.07 85 VAL B C 1
ATOM 2971 O O . VAL B 1 85 ? -9.08 22.09 7.834 1 98.07 85 VAL B O 1
ATOM 2974 N N . VAL B 1 86 ? -8.477 22.773 5.802 1 98.21 86 VAL B N 1
ATOM 2975 C CA . VAL B 1 86 ? -9.766 22.47 5.191 1 98.21 86 VAL B CA 1
ATOM 2976 C C . VAL B 1 86 ? -10.086 20.987 5.367 1 98.21 86 VAL B C 1
ATOM 2978 O O . VAL B 1 86 ? -11.196 20.628 5.766 1 98.21 86 VAL B O 1
ATOM 2981 N N . PHE B 1 87 ? -9.108 20.158 5.119 1 98.5 87 PHE B N 1
ATOM 2982 C CA . PHE B 1 87 ? -9.265 18.719 5.292 1 98.5 87 PHE B CA 1
ATOM 2983 C C . PHE B 1 87 ? -9.676 18.387 6.721 1 98.5 87 PHE B C 1
ATOM 2985 O O . PHE B 1 87 ? -10.607 17.609 6.94 1 98.5 87 PHE B O 1
ATOM 2992 N N . THR B 1 88 ? -8.967 18.991 7.669 1 98.41 88 THR B N 1
ATOM 2993 C CA . THR B 1 88 ? -9.245 18.765 9.083 1 98.41 88 THR B CA 1
ATOM 2994 C C . THR B 1 88 ? -10.666 19.201 9.431 1 98.41 88 THR B C 1
ATOM 2996 O O . THR B 1 88 ? -11.4 18.468 10.097 1 98.41 88 THR B O 1
ATOM 2999 N N . GLN B 1 89 ? -11.078 20.3 8.906 1 98.5 89 GLN B N 1
ATOM 3000 C CA . GLN B 1 89 ? -12.418 20.824 9.145 1 98.5 89 GLN B CA 1
ATOM 3001 C C . GLN B 1 89 ? -13.482 19.908 8.546 1 98.5 89 GLN B C 1
ATOM 3003 O O . GLN B 1 89 ? -14.548 19.718 9.135 1 98.5 89 GLN B O 1
ATOM 3008 N N . LEU B 1 90 ? -13.222 19.405 7.41 1 98.12 90 LEU B N 1
ATOM 3009 C CA . LEU B 1 90 ? -14.167 18.516 6.743 1 98.12 90 LEU B CA 1
ATOM 3010 C C . LEU B 1 90 ? -14.314 17.206 7.508 1 98.12 90 LEU B C 1
ATOM 3012 O O . LEU B 1 90 ? -15.413 16.651 7.592 1 98.12 90 LEU B O 1
ATOM 3016 N N . CYS B 1 91 ? -13.179 16.711 8.06 1 98.15 91 CYS B N 1
ATOM 3017 C CA . CYS B 1 91 ? -13.268 15.528 8.909 1 98.15 91 CYS B CA 1
ATOM 3018 C C . CYS B 1 91 ? -14.158 15.791 10.118 1 98.15 91 CYS B C 1
ATOM 3020 O O . CYS B 1 91 ? -15.007 14.966 10.46 1 98.15 91 CYS B O 1
ATOM 3022 N N . LEU B 1 92 ? -14.008 16.952 10.721 1 97.73 92 LEU B N 1
ATOM 3023 C CA . LEU B 1 92 ? -14.845 17.34 11.851 1 97.73 92 LEU B CA 1
ATOM 3024 C C . LEU B 1 92 ? -16.308 17.441 11.434 1 97.73 92 LEU B C 1
ATOM 3026 O O . LEU B 1 92 ? -17.19 16.915 12.117 1 97.73 92 LEU B O 1
ATOM 3030 N N . LYS B 1 93 ? -16.508 18.069 10.341 1 96.39 93 LYS B N 1
ATOM 3031 C CA . LYS B 1 93 ? -17.858 18.32 9.844 1 96.39 93 LYS B CA 1
ATOM 3032 C C . LYS B 1 93 ? -18.62 17.014 9.641 1 96.39 93 LYS B C 1
ATOM 3034 O O . LYS B 1 93 ? -19.813 16.932 9.941 1 96.39 93 LYS B O 1
ATOM 3039 N N . TRP B 1 94 ? -17.888 15.996 9.207 1 95.88 94 TRP B N 1
ATOM 3040 C CA . TRP B 1 94 ? -18.583 14.77 8.83 1 95.88 94 TRP B CA 1
ATOM 3041 C C . TRP B 1 94 ? -18.378 13.683 9.88 1 95.88 94 TRP B C 1
ATOM 3043 O O . TRP B 1 94 ? -18.667 12.51 9.633 1 95.88 94 TRP B O 1
ATOM 3053 N N . GLY B 1 95 ? -17.777 14.043 10.971 1 95.5 95 GLY B N 1
ATOM 3054 C CA . GLY B 1 95 ? -17.724 13.174 12.135 1 95.5 95 GLY B CA 1
ATOM 3055 C C . GLY B 1 95 ? -16.681 12.079 12.015 1 95.5 95 GLY B C 1
ATOM 3056 O O . GLY B 1 95 ? -16.887 10.963 12.497 1 95.5 95 GLY B O 1
ATOM 3057 N N . ILE B 1 96 ? -15.652 12.312 11.334 1 96.64 96 ILE B N 1
ATOM 3058 C CA . ILE B 1 96 ? -14.548 11.366 11.217 1 96.64 96 ILE B CA 1
ATOM 3059 C C . ILE B 1 96 ? -13.584 11.551 12.387 1 96.64 96 ILE B C 1
ATOM 3061 O O . ILE B 1 96 ? -12.966 12.609 12.529 1 96.64 96 ILE B O 1
ATOM 3065 N N . PRO B 1 97 ? -13.377 10.536 13.128 1 96.75 97 PRO B N 1
ATOM 3066 C CA . PRO B 1 97 ? -12.669 10.744 14.394 1 96.75 97 PRO B CA 1
ATOM 3067 C C . PRO B 1 97 ? -11.151 10.674 14.24 1 96.75 97 PRO B C 1
ATOM 3069 O O . PRO B 1 97 ? -10.416 11.072 15.147 1 96.75 97 PRO B O 1
ATOM 3072 N N . HIS B 1 98 ? -10.619 10.109 13.165 1 96.52 98 HIS B N 1
ATOM 3073 C CA . HIS B 1 98 ? -9.183 10.012 12.932 1 96.52 98 HIS B CA 1
ATOM 3074 C C . HIS B 1 98 ? -8.815 10.515 11.54 1 96.52 98 HIS B C 1
ATOM 3076 O O . HIS B 1 98 ? -9.499 10.204 10.562 1 96.52 98 HIS B O 1
ATOM 3082 N N . ALA B 1 99 ? -7.812 11.273 11.515 1 96.99 99 ALA B N 1
ATOM 3083 C CA . ALA B 1 99 ? -7.309 11.805 10.251 1 96.99 99 ALA B CA 1
ATOM 3084 C C . ALA B 1 99 ? -5.784 11.782 10.215 1 96.99 99 ALA B C 1
ATOM 3086 O O . ALA B 1 99 ? -5.128 12.062 11.221 1 96.99 99 ALA B O 1
ATOM 3087 N N . THR B 1 100 ? -5.212 11.381 9.081 1 95.66 100 THR B N 1
ATOM 3088 C CA . THR B 1 100 ? -3.769 11.389 8.866 1 95.66 100 THR B CA 1
ATOM 3089 C C . THR B 1 100 ? -3.419 12.114 7.569 1 95.66 100 THR B C 1
ATOM 3091 O O . THR B 1 100 ? -4.001 11.834 6.519 1 95.66 100 THR B O 1
ATOM 3094 N N . SER B 1 101 ? -2.54 13.025 7.655 1 96.19 101 SER B N 1
ATOM 3095 C CA . SER B 1 101 ? -2.1 13.755 6.47 1 96.19 101 SER B CA 1
ATOM 3096 C C . SER B 1 101 ? -0.612 13.542 6.211 1 96.19 101 SER B C 1
ATOM 3098 O O . SER B 1 101 ? 0.209 13.692 7.117 1 96.19 101 SER B O 1
ATOM 3100 N N . LEU B 1 102 ? -0.316 13.205 5 1 92.75 102 LEU B N 1
ATOM 3101 C CA . LEU B 1 102 ? 1.081 13.143 4.584 1 92.75 102 LEU B CA 1
ATOM 3102 C C . LEU B 1 102 ? 1.61 14.533 4.249 1 92.75 102 LEU B C 1
ATOM 3104 O O . LEU B 1 102 ? 1.313 15.075 3.182 1 92.75 102 LEU B O 1
ATOM 3108 N N . MET B 1 103 ? 2.449 14.999 5.119 1 93.35 103 MET B N 1
ATOM 3109 C CA . MET B 1 103 ? 2.938 16.366 4.967 1 93.35 103 MET B CA 1
ATOM 3110 C C . MET B 1 103 ? 4.247 16.393 4.186 1 93.35 103 MET B C 1
ATOM 3112 O O . MET B 1 103 ? 4.404 17.186 3.256 1 93.35 103 MET B O 1
ATOM 3116 N N . TRP B 1 104 ? 5.132 15.539 4.663 1 92.38 104 TRP B N 1
ATOM 3117 C CA . TRP B 1 104 ? 6.48 15.556 4.106 1 92.38 104 TRP B CA 1
ATOM 3118 C C . TRP B 1 104 ? 7.132 14.182 4.214 1 92.38 104 TRP B C 1
ATOM 3120 O O . TRP B 1 104 ? 7.408 13.705 5.317 1 92.38 104 TRP B O 1
ATOM 3130 N N . GLY B 1 105 ? 7.467 13.626 3.058 1 90.49 105 GLY B N 1
ATOM 3131 C CA . GLY B 1 105 ? 8.102 12.317 3.049 1 90.49 105 GLY B CA 1
ATOM 3132 C C . GLY B 1 105 ? 9.581 12.371 3.381 1 90.49 105 GLY B C 1
ATOM 3133 O O . GLY B 1 105 ? 10.231 13.399 3.179 1 90.49 105 GLY B O 1
ATOM 3134 N N . LEU B 1 106 ? 10.081 11.26 3.802 1 88.94 106 LEU B N 1
ATOM 3135 C CA . LEU B 1 106 ? 11.496 11.163 4.142 1 88.94 106 LEU B CA 1
ATOM 3136 C C . LEU B 1 106 ? 12.367 11.345 2.904 1 88.94 106 LEU B C 1
ATOM 3138 O O . LEU B 1 106 ? 13.442 11.944 2.978 1 88.94 106 LEU B O 1
ATOM 3142 N N . SER B 1 107 ? 11.903 10.821 1.765 1 83.21 107 SER B N 1
ATOM 3143 C CA . SER B 1 107 ? 12.656 10.956 0.522 1 83.21 107 SER B CA 1
ATOM 3144 C C . SER B 1 107 ? 12.826 12.422 0.135 1 83.21 107 SER B C 1
ATOM 3146 O O . SER B 1 107 ? 13.843 12.802 -0.448 1 83.21 107 SER B O 1
ATOM 3148 N N . ASN B 1 108 ? 11.813 13.215 0.429 1 82.28 108 ASN B N 1
ATOM 3149 C CA . ASN B 1 108 ? 11.922 14.647 0.172 1 82.28 108 ASN B CA 1
ATOM 3150 C C . ASN B 1 108 ? 13.029 15.283 1.008 1 82.28 108 ASN B C 1
ATOM 3152 O O . ASN B 1 108 ? 13.731 16.179 0.537 1 82.28 108 ASN B O 1
ATOM 3156 N N . PHE B 1 109 ? 13.135 14.846 2.138 1 81.28 109 PHE B N 1
ATOM 3157 C CA . PHE B 1 109 ? 14.152 15.36 3.048 1 81.28 109 PHE B CA 1
ATOM 3158 C C . PHE B 1 109 ? 15.549 14.993 2.56 1 81.28 109 PHE B C 1
ATOM 3160 O O . PHE B 1 109 ? 16.472 15.806 2.638 1 81.28 109 PHE B O 1
ATOM 3167 N N . THR B 1 110 ? 15.669 13.817 1.989 1 81.02 110 THR B N 1
ATOM 3168 C CA 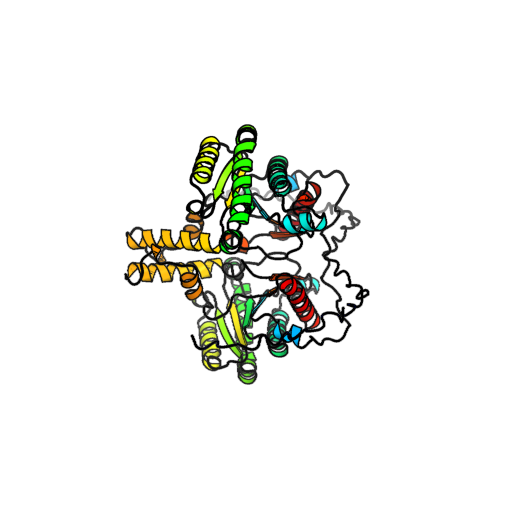. THR B 1 110 ? 16.988 13.318 1.618 1 81.02 110 THR B CA 1
ATOM 3169 C C . THR B 1 110 ? 17.351 13.751 0.201 1 81.02 110 THR B C 1
ATOM 3171 O O . THR B 1 110 ? 18.529 13.918 -0.121 1 81.02 110 THR B O 1
ATOM 3174 N N . LYS B 1 111 ? 16.395 13.993 -0.641 1 81.79 111 LYS B N 1
ATOM 3175 C CA . LYS B 1 111 ? 16.678 14.211 -2.056 1 81.79 111 LYS B CA 1
ATOM 3176 C C . LYS B 1 111 ? 16.643 15.697 -2.401 1 81.79 111 LYS B C 1
ATOM 3178 O O . LYS B 1 111 ? 17.247 16.125 -3.386 1 81.79 111 LYS B O 1
ATOM 3183 N N . ARG B 1 112 ? 15.941 16.463 -1.636 1 84.2 112 ARG B N 1
ATOM 3184 C CA . ARG B 1 112 ? 15.85 17.889 -1.932 1 84.2 112 ARG B CA 1
ATOM 3185 C C . ARG B 1 112 ? 17.015 18.652 -1.31 1 84.2 112 ARG B C 1
ATOM 3187 O O . ARG B 1 112 ? 17.666 18.158 -0.387 1 84.2 112 ARG B O 1
ATOM 3194 N N . THR B 1 113 ? 17.174 19.864 -1.812 1 84.88 113 THR B N 1
ATOM 3195 C CA . THR B 1 113 ? 18.229 20.71 -1.264 1 84.88 113 THR B CA 1
ATOM 3196 C C . THR B 1 113 ? 17.893 21.14 0.161 1 84.88 113 THR B C 1
ATOM 3198 O O . THR B 1 113 ? 16.719 21.251 0.521 1 84.88 113 THR B O 1
ATOM 3201 N N . PRO B 1 114 ? 18.92 21.33 0.875 1 88.55 114 PRO B N 1
ATOM 3202 C CA . PRO B 1 114 ? 18.681 21.813 2.238 1 88.55 114 PRO B CA 1
ATOM 3203 C C . PRO B 1 114 ? 17.836 23.084 2.274 1 88.55 114 PRO B C 1
ATOM 3205 O O . PRO B 1 114 ? 17.002 23.25 3.167 1 88.55 114 PRO B O 1
ATOM 3208 N N . GLU B 1 115 ? 18.036 23.949 1.312 1 89.3 115 GLU B N 1
ATOM 3209 C CA . GLU B 1 115 ? 17.28 25.197 1.251 1 89.3 115 GLU B CA 1
ATOM 3210 C C . GLU B 1 115 ? 15.789 24.93 1.064 1 89.3 115 GLU B C 1
ATOM 3212 O O . GLU B 1 115 ? 14.955 25.53 1.746 1 89.3 115 GLU B O 1
ATOM 3217 N N . ALA B 1 116 ? 15.533 24.033 0.215 1 88.48 116 ALA B N 1
ATOM 3218 C CA . ALA B 1 116 ? 14.139 23.693 -0.059 1 88.48 116 ALA B CA 1
ATOM 3219 C C . ALA B 1 116 ? 13.494 23.013 1.145 1 88.48 116 ALA B C 1
ATOM 3221 O O . ALA B 1 116 ? 12.354 23.32 1.502 1 88.48 116 ALA B O 1
ATOM 3222 N N . SER B 1 117 ? 14.251 22.165 1.746 1 91.25 117 SER B N 1
ATOM 3223 C CA . SER B 1 117 ? 13.758 21.459 2.923 1 91.25 117 SER B CA 1
ATOM 3224 C C . SER B 1 117 ? 13.507 22.42 4.08 1 91.25 117 SER B C 1
ATOM 3226 O O . SER B 1 117 ? 12.463 22.356 4.732 1 91.25 117 SER B O 1
ATOM 3228 N N . ASN B 1 118 ? 14.427 23.318 4.246 1 91.63 118 ASN B N 1
ATOM 3229 C CA . ASN B 1 118 ? 14.289 24.293 5.322 1 91.63 118 ASN B CA 1
ATOM 3230 C C . ASN B 1 118 ? 13.104 25.225 5.087 1 91.63 118 ASN B C 1
ATOM 3232 O O . ASN B 1 118 ? 12.428 25.628 6.036 1 91.63 118 ASN B O 1
ATOM 3236 N N . PHE B 1 119 ? 12.977 25.537 3.868 1 93.28 119 PHE B N 1
ATOM 3237 C CA . PHE B 1 119 ? 11.858 26.406 3.521 1 93.28 119 PHE B CA 1
ATOM 3238 C C . PHE B 1 119 ? 10.53 25.742 3.865 1 93.28 119 PHE B C 1
ATOM 3240 O O . PHE B 1 119 ? 9.685 26.341 4.532 1 93.28 119 PHE B O 1
ATOM 3247 N N . PHE B 1 120 ? 10.353 24.544 3.506 1 94.98 120 PHE B N 1
ATOM 3248 C CA . PHE B 1 120 ? 9.128 23.812 3.803 1 94.98 120 PHE B CA 1
ATOM 3249 C C . PHE B 1 120 ? 8.942 23.655 5.308 1 94.98 120 PHE B C 1
ATOM 3251 O O . PHE B 1 120 ? 7.862 23.924 5.837 1 94.98 120 PHE B O 1
ATOM 3258 N N . LEU B 1 121 ? 9.955 23.225 5.971 1 95.29 121 LEU B N 1
ATOM 3259 C CA . LEU B 1 121 ? 9.889 22.908 7.393 1 95.29 121 LEU B CA 1
ATOM 3260 C C . LEU B 1 121 ? 9.631 24.165 8.218 1 95.29 121 LEU B C 1
ATOM 3262 O O . LEU B 1 121 ? 8.968 24.106 9.256 1 95.29 121 LEU B O 1
ATOM 3266 N N . GLY B 1 122 ? 10.196 25.262 7.742 1 95.29 122 GLY B N 1
ATOM 3267 C CA . GLY B 1 122 ? 9.862 26.528 8.375 1 95.29 122 GLY B CA 1
ATOM 3268 C C . GLY B 1 122 ? 8.385 26.864 8.294 1 95.29 122 GLY B C 1
ATOM 3269 O O . GLY B 1 122 ? 7.782 27.276 9.287 1 95.29 122 GLY B O 1
ATOM 3270 N N . GLN B 1 123 ? 7.829 26.665 7.166 1 95.95 123 GLN B N 1
ATOM 3271 C CA . GLN B 1 123 ? 6.403 26.91 6.979 1 95.95 123 GLN B CA 1
ATOM 3272 C C . GLN B 1 123 ? 5.564 25.904 7.761 1 95.95 123 GLN B C 1
ATOM 3274 O O . GLN B 1 123 ? 4.478 26.234 8.243 1 95.95 123 GLN B O 1
ATOM 3279 N N . PHE B 1 124 ? 6.1 24.73 7.884 1 97.17 124 PHE B N 1
ATOM 3280 C CA . PHE B 1 124 ? 5.435 23.708 8.685 1 97.17 124 PHE B CA 1
ATOM 3281 C C . PHE B 1 124 ? 5.357 24.131 10.147 1 97.17 124 PHE B C 1
ATOM 3283 O O . PHE B 1 124 ? 4.305 24.014 10.777 1 97.17 124 PHE B O 1
ATOM 3290 N N . GLN B 1 125 ? 6.438 24.598 10.638 1 97.45 125 GLN B N 1
ATOM 3291 C CA . GLN B 1 125 ? 6.466 25.085 12.013 1 97.45 125 GLN B CA 1
ATOM 3292 C C . GLN B 1 125 ? 5.445 26.198 12.224 1 97.45 125 GLN B C 1
ATOM 3294 O O . GLN B 1 125 ? 4.696 26.184 13.203 1 97.45 125 GLN B O 1
ATOM 3299 N N . GLU B 1 126 ? 5.439 27.132 11.305 1 97.07 126 GLU B N 1
ATOM 3300 C CA . GLU B 1 126 ? 4.482 28.233 11.362 1 97.07 126 GLU B CA 1
ATOM 3301 C C . GLU B 1 126 ? 3.046 27.719 11.329 1 97.07 126 GLU B C 1
ATOM 3303 O O . GLU B 1 126 ? 2.186 28.215 12.06 1 97.07 126 GLU B O 1
ATOM 3308 N N . PHE B 1 127 ? 2.828 26.758 10.513 1 97.38 127 PHE B N 1
ATOM 3309 C CA . PHE B 1 127 ? 1.505 26.173 10.327 1 97.38 127 PHE B CA 1
ATOM 3310 C C . PHE B 1 127 ? 0.98 25.593 11.635 1 97.38 127 PHE B C 1
ATOM 3312 O O . PHE B 1 127 ? -0.151 25.874 12.036 1 97.38 127 PHE B O 1
ATOM 3319 N N . ILE B 1 128 ? 1.815 24.721 12.341 1 97.41 128 ILE B N 1
ATOM 3320 C CA . ILE B 1 128 ? 1.314 24.064 13.544 1 97.41 128 ILE B CA 1
ATOM 3321 C C . ILE B 1 128 ? 1.224 25.075 14.685 1 97.41 128 ILE B C 1
ATOM 3323 O O . ILE B 1 128 ? 0.326 24.993 15.526 1 97.41 128 ILE B O 1
ATOM 3327 N N . GLU B 1 129 ? 2.077 26.101 14.667 1 97.09 129 GLU B N 1
ATOM 3328 C CA . GLU B 1 129 ? 2.021 27.158 15.672 1 97.09 129 GLU B CA 1
ATOM 3329 C C . GLU B 1 129 ? 0.782 28.029 15.488 1 97.09 129 GLU B C 1
ATOM 3331 O O . GLU B 1 129 ? 0.058 28.298 16.449 1 97.09 129 GLU B O 1
ATOM 3336 N N . ASP B 1 130 ? 0.53 28.4 14.326 1 97.33 130 ASP B N 1
ATOM 3337 C CA . ASP B 1 130 ? -0.551 29.329 14.01 1 97.33 130 ASP B CA 1
ATOM 3338 C C . ASP B 1 130 ? -1.915 28.675 14.217 1 97.33 130 ASP B C 1
ATOM 3340 O O . ASP B 1 130 ? -2.91 29.364 14.45 1 97.33 130 ASP B O 1
ATOM 3344 N N . ASN B 1 131 ? -1.944 27.396 14.192 1 97.91 131 ASN B N 1
ATOM 3345 C CA . ASN B 1 131 ? -3.236 26.721 14.261 1 97.91 131 ASN B CA 1
ATOM 3346 C C . ASN B 1 131 ? -3.451 26.06 15.62 1 97.91 131 ASN B C 1
ATOM 3348 O O . ASN B 1 131 ? -4.42 25.323 15.81 1 97.91 131 ASN B O 1
ATOM 3352 N N . LEU B 1 132 ? -2.571 26.308 16.539 1 98.17 132 LEU B N 1
ATOM 3353 C CA . LEU B 1 132 ? -2.679 25.698 17.86 1 98.17 132 LEU B CA 1
ATOM 3354 C C . LEU B 1 132 ? -4.016 26.041 18.509 1 98.17 132 LEU B C 1
ATOM 3356 O O . LEU B 1 132 ? -4.697 25.161 19.039 1 98.17 132 LEU B O 1
ATOM 3360 N N . GLU B 1 133 ? -4.402 27.297 18.465 1 98.01 133 GLU B N 1
ATOM 3361 C CA . GLU B 1 133 ? -5.66 27.705 19.083 1 98.01 133 GLU B CA 1
ATOM 3362 C C . GLU B 1 133 ? -6.853 27.06 18.385 1 98.01 133 GLU B C 1
ATOM 3364 O O . GLU B 1 133 ? -7.835 26.692 19.034 1 98.01 133 GLU B O 1
ATOM 3369 N N . PHE B 1 134 ? -6.774 27.005 17.13 1 97.79 134 PHE B N 1
ATOM 3370 C CA . PHE B 1 134 ? -7.802 26.321 16.354 1 97.79 134 PHE B CA 1
ATOM 3371 C C . PHE B 1 134 ? -7.92 24.863 16.78 1 97.79 134 PHE B C 1
ATOM 3373 O O . PHE B 1 134 ? -9.026 24.361 16.994 1 97.79 134 PHE B O 1
ATOM 3380 N N . PHE B 1 135 ? -6.759 24.103 16.931 1 98.46 135 PHE B N 1
ATOM 3381 C CA . PHE B 1 135 ? -6.759 22.71 17.362 1 98.46 135 PHE B CA 1
ATOM 3382 C C . PHE B 1 135 ? -7.415 22.567 18.73 1 98.46 135 PHE B C 1
ATOM 3384 O O . PHE B 1 135 ? -8.271 21.702 18.926 1 98.46 135 PHE B O 1
ATOM 3391 N N . LYS B 1 136 ? -7.113 23.491 19.617 1 98.34 136 LYS B N 1
ATOM 3392 C CA . LYS B 1 136 ? -7.647 23.451 20.976 1 98.34 136 LYS B CA 1
ATOM 3393 C C . LYS B 1 136 ? -9.152 23.705 20.982 1 98.34 136 LYS B C 1
ATOM 3395 O O . LYS B 1 136 ? -9.911 22.952 21.595 1 98.34 136 LYS B O 1
ATOM 3400 N N . ARG B 1 137 ? -9.548 24.674 20.288 1 97.93 137 ARG B N 1
ATOM 3401 C CA . ARG B 1 137 ? -10.945 25.095 20.267 1 97.93 137 ARG B CA 1
ATOM 3402 C C . ARG B 1 137 ? -11.834 24.012 19.664 1 97.93 137 ARG B C 1
ATOM 3404 O O . ARG B 1 137 ? -12.944 23.774 20.144 1 97.93 137 ARG B O 1
ATOM 3411 N N . GLU B 1 138 ? -11.284 23.332 18.678 1 98.14 138 GLU B N 1
ATOM 3412 C CA . GLU B 1 138 ? -12.097 22.359 17.953 1 98.14 138 GLU B CA 1
ATOM 3413 C C . GLU B 1 138 ? -11.967 20.967 18.564 1 98.14 138 GLU B C 1
ATOM 3415 O O . GLU B 1 138 ? -12.56 20.008 18.067 1 98.14 138 GLU B O 1
ATOM 3420 N N . GLY B 1 139 ? -11.142 20.828 19.589 1 98.3 139 GLY B N 1
ATOM 3421 C CA . GLY B 1 139 ? -11.001 19.556 20.28 1 98.3 139 GLY B CA 1
ATOM 3422 C C . GLY B 1 139 ? -10.176 18.545 19.506 1 98.3 139 GLY B C 1
ATOM 3423 O O . GLY B 1 139 ? -10.479 17.351 19.516 1 98.3 139 GLY B O 1
ATOM 3424 N N . ILE B 1 140 ? -9.136 19.025 18.83 1 98.4 140 ILE B N 1
ATOM 3425 C CA . ILE B 1 140 ? -8.306 18.186 17.973 1 98.4 140 ILE B CA 1
ATOM 3426 C C . ILE B 1 140 ? -7.03 17.793 18.715 1 98.4 140 ILE B C 1
ATOM 3428 O O . ILE B 1 140 ? -6.28 18.657 19.173 1 98.4 140 ILE B O 1
ATOM 3432 N N . LYS B 1 141 ? -6.836 16.543 18.894 1 97.88 141 LYS B N 1
ATOM 3433 C CA . LYS B 1 141 ? -5.56 16.024 19.377 1 97.88 141 LYS B CA 1
ATOM 3434 C C . LYS B 1 141 ? -4.561 15.87 18.234 1 97.88 141 LYS B C 1
ATOM 3436 O O . LYS B 1 141 ? -4.784 15.087 17.309 1 97.88 141 LYS B O 1
ATOM 3441 N N . VAL B 1 142 ? -3.441 16.543 18.289 1 97.86 142 VAL B N 1
ATOM 3442 C CA . VAL B 1 142 ? -2.479 16.558 17.192 1 97.86 142 VAL B CA 1
ATOM 3443 C C . VAL B 1 142 ? -1.275 15.69 17.549 1 97.86 142 VAL B C 1
ATOM 3445 O O . VAL B 1 142 ? -0.757 15.764 18.666 1 97.86 142 VAL B O 1
ATOM 3448 N N . ARG B 1 143 ? -0.916 14.859 16.616 1 96.36 143 ARG B N 1
ATOM 3449 C CA . ARG B 1 143 ? 0.306 14.067 16.714 1 96.36 143 ARG B CA 1
ATOM 3450 C C . ARG B 1 143 ? 1.178 14.249 15.476 1 96.36 143 ARG B C 1
ATOM 3452 O O . ARG B 1 143 ? 0.688 14.163 14.348 1 96.36 143 ARG B O 1
ATOM 3459 N N . ILE B 1 144 ? 2.409 14.53 15.708 1 96.96 144 ILE B N 1
ATOM 3460 C CA . ILE B 1 144 ? 3.365 14.606 14.609 1 96.96 144 ILE B CA 1
ATOM 3461 C C . ILE B 1 144 ? 4.212 13.336 14.573 1 96.96 144 ILE B C 1
ATOM 3463 O O . ILE B 1 144 ? 4.911 13.021 15.54 1 96.96 144 ILE B O 1
ATOM 3467 N N . ILE B 1 145 ? 4.152 12.657 13.406 1 94.11 145 ILE B N 1
ATOM 3468 C CA . ILE B 1 145 ? 4.826 11.364 13.353 1 94.11 145 ILE B CA 1
ATOM 3469 C C . ILE B 1 145 ? 5.88 11.376 12.249 1 94.11 145 ILE B C 1
ATOM 3471 O O . ILE B 1 145 ? 5.733 12.083 11.249 1 94.11 145 ILE B O 1
ATOM 3475 N N . GLY B 1 146 ? 6.928 10.549 12.443 1 94.51 146 GLY B N 1
ATOM 3476 C CA . GLY B 1 146 ? 8.069 10.478 11.544 1 94.51 146 GLY B CA 1
ATOM 3477 C C . GLY B 1 146 ? 9.398 10.669 12.25 1 94.51 146 GLY B C 1
ATOM 3478 O O . GLY B 1 146 ? 9.493 10.486 13.466 1 94.51 146 GLY B O 1
ATOM 3479 N N . GLU B 1 147 ? 10.432 10.973 11.486 1 94.22 147 GLU B N 1
ATOM 3480 C CA . GLU B 1 147 ? 11.762 11.193 12.046 1 94.22 147 GLU B CA 1
ATOM 3481 C C . GLU B 1 147 ? 11.94 12.64 12.495 1 94.22 147 GLU B C 1
ATOM 3483 O O . GLU B 1 147 ? 12.747 13.378 11.926 1 94.22 147 GLU B O 1
ATOM 3488 N N . THR B 1 148 ? 11.331 12.952 13.601 1 95.34 148 THR B N 1
ATOM 3489 C CA . THR B 1 148 ? 11.308 14.332 14.071 1 95.34 148 THR B CA 1
ATOM 3490 C C . THR B 1 148 ? 12.674 14.741 14.616 1 95.34 148 THR B C 1
ATOM 3492 O O . THR B 1 148 ? 12.978 15.932 14.712 1 95.34 148 THR B O 1
ATOM 3495 N N . THR B 1 149 ? 13.501 13.766 14.919 1 94.07 149 THR B N 1
ATOM 3496 C CA . THR B 1 149 ? 14.831 14.052 15.445 1 94.07 149 THR B CA 1
ATOM 3497 C C . THR B 1 149 ? 15.715 14.675 14.368 1 94.07 149 THR B C 1
ATOM 3499 O O . THR B 1 149 ? 16.765 15.244 14.672 1 94.07 149 THR B O 1
ATOM 3502 N N . LEU B 1 150 ? 15.32 14.539 13.12 1 93.24 150 LEU B N 1
ATOM 3503 C CA . LEU B 1 150 ? 16.074 15.104 12.006 1 93.24 150 LEU B CA 1
ATOM 3504 C C . LEU B 1 150 ? 15.79 16.596 11.86 1 93.24 150 LEU B C 1
ATOM 3506 O O . LEU B 1 150 ? 16.499 17.298 11.136 1 93.24 150 LEU B O 1
ATOM 3510 N N . LEU B 1 151 ? 14.819 17.105 12.583 1 95.57 151 LEU B N 1
ATOM 3511 C CA . LEU B 1 151 ? 14.396 18.495 12.457 1 95.57 151 LEU B CA 1
ATOM 3512 C C . LEU B 1 151 ? 15.199 19.394 13.392 1 95.57 151 LEU B C 1
ATOM 3514 O O . LEU B 1 151 ? 15.889 18.906 14.289 1 95.57 151 LEU B O 1
ATOM 3518 N N . SER B 1 152 ? 15.138 20.702 13.134 1 95.56 152 SER B N 1
ATOM 3519 C CA . SER B 1 152 ? 15.806 21.657 14.011 1 95.56 152 SER B CA 1
ATOM 3520 C C . SER B 1 152 ? 15.218 21.622 15.418 1 95.56 152 SER B C 1
ATOM 3522 O O . SER B 1 152 ? 14.068 21.217 15.605 1 95.56 152 SER B O 1
ATOM 3524 N N . LYS B 1 153 ? 15.956 22.059 16.402 1 97.47 153 LYS B N 1
ATOM 3525 C CA . LYS B 1 153 ? 15.5 22.082 17.789 1 97.47 153 LYS B CA 1
ATOM 3526 C C . LYS B 1 153 ? 14.254 22.949 17.943 1 97.47 153 LYS B C 1
ATOM 3528 O O . LYS B 1 153 ? 13.352 22.617 18.714 1 97.47 153 LYS B O 1
ATOM 3533 N N . SER B 1 154 ? 14.236 24.015 17.238 1 97.7 154 SER B N 1
ATOM 3534 C CA . SER B 1 154 ? 13.092 24.919 17.302 1 97.7 154 SER B CA 1
ATOM 3535 C C . SER B 1 154 ? 11.808 24.217 16.871 1 97.7 154 SER B C 1
ATOM 3537 O O . SER B 1 154 ? 10.775 24.341 17.53 1 97.7 154 SER B O 1
ATOM 3539 N N . ILE B 1 155 ? 11.886 23.44 15.839 1 97.69 155 ILE B N 1
ATOM 3540 C CA . ILE B 1 155 ? 10.723 22.725 15.325 1 97.69 155 ILE B CA 1
ATOM 3541 C C . ILE B 1 155 ? 10.325 21.619 16.3 1 97.69 155 ILE B C 1
ATOM 3543 O O . ILE B 1 155 ? 9.139 21.426 16.579 1 97.69 155 ILE B O 1
ATOM 3547 N N . GLN B 1 156 ? 11.307 20.944 16.819 1 98.15 156 GLN B N 1
ATOM 3548 C CA . GLN B 1 156 ? 11.042 19.887 17.789 1 98.15 156 GLN B CA 1
ATOM 3549 C C . GLN B 1 156 ? 10.318 20.436 19.015 1 98.15 156 GLN B C 1
ATOM 3551 O O . GLN B 1 156 ? 9.387 19.809 19.525 1 98.15 156 GLN B O 1
ATOM 3556 N N . GLU B 1 157 ? 10.761 21.581 19.437 1 98.36 157 GLU B N 1
ATOM 3557 C CA . GLU B 1 157 ? 10.133 22.212 20.594 1 98.36 157 GLU B CA 1
ATOM 3558 C C . GLU B 1 157 ? 8.689 22.606 20.292 1 98.36 157 GLU B C 1
ATOM 3560 O O . GLU B 1 157 ? 7.803 22.425 21.13 1 98.36 157 GLU B O 1
ATOM 3565 N N . THR B 1 158 ? 8.468 23.161 19.138 1 98.31 158 THR B N 1
ATOM 3566 C CA . THR B 1 158 ? 7.119 23.531 18.726 1 98.31 158 THR B CA 1
ATOM 3567 C C . THR B 1 158 ? 6.217 22.301 18.662 1 98.31 158 THR B C 1
ATOM 3569 O O . THR B 1 158 ? 5.065 22.347 19.098 1 98.31 158 THR B O 1
ATOM 3572 N N . ILE B 1 159 ? 6.716 21.201 18.159 1 98.17 159 ILE B N 1
ATOM 3573 C CA . ILE B 1 159 ? 5.985 19.942 18.071 1 98.17 159 ILE B CA 1
ATOM 3574 C C . ILE B 1 159 ? 5.575 19.485 19.469 1 98.17 159 ILE B C 1
ATOM 3576 O O . ILE B 1 159 ? 4.409 19.16 19.706 1 98.17 159 ILE B O 1
ATOM 3580 N N . LYS B 1 160 ? 6.518 19.499 20.338 1 98.17 160 LYS B N 1
ATOM 3581 C CA . LYS B 1 160 ? 6.248 19.079 21.71 1 98.17 160 LYS B CA 1
ATOM 3582 C C . LYS B 1 160 ? 5.147 19.929 22.339 1 98.17 160 LYS B C 1
ATOM 3584 O O . LYS B 1 160 ? 4.261 19.404 23.016 1 98.17 160 LYS B O 1
ATOM 3589 N N . GLN B 1 161 ? 5.237 21.19 22.111 1 98.45 161 GLN B N 1
ATOM 3590 C CA . GLN B 1 161 ? 4.247 22.112 22.658 1 98.45 161 GLN B CA 1
ATOM 3591 C C . GLN B 1 161 ? 2.853 21.809 22.114 1 98.45 161 GLN B C 1
ATOM 3593 O O . GLN B 1 161 ? 1.894 21.693 22.88 1 98.45 161 GLN B O 1
ATOM 3598 N N . VAL B 1 162 ? 2.726 21.649 20.851 1 98.43 162 VAL B N 1
ATOM 3599 C CA . VAL B 1 162 ? 1.439 21.426 20.199 1 98.43 162 VAL B CA 1
ATOM 3600 C C . VAL B 1 162 ? 0.847 20.098 20.665 1 98.43 162 VAL B C 1
ATOM 3602 O O . VAL B 1 162 ? -0.343 20.019 20.981 1 98.43 162 VAL B O 1
ATOM 3605 N N . GLU B 1 163 ? 1.644 19.08 20.725 1 98.01 163 GLU B N 1
ATOM 3606 C CA . GLU B 1 163 ? 1.176 17.766 21.155 1 98.01 163 GLU B CA 1
ATOM 3607 C C . GLU B 1 163 ? 0.727 17.789 22.613 1 98.01 163 GLU B C 1
ATOM 3609 O O . GLU B 1 163 ? -0.307 17.214 22.959 1 98.01 163 GLU B O 1
ATOM 3614 N N . GLU B 1 164 ? 1.507 18.463 23.425 1 98.38 164 GLU B N 1
ATOM 3615 C CA . GLU B 1 164 ? 1.178 18.537 24.845 1 98.38 164 GLU B CA 1
ATOM 3616 C C . GLU B 1 164 ? -0.118 19.31 25.072 1 98.38 164 GLU B C 1
ATOM 3618 O O . GLU B 1 164 ? -0.973 18.883 25.85 1 98.38 164 GLU B O 1
ATOM 3623 N N . GLU B 1 165 ? -0.301 20.379 24.405 1 98.44 165 GLU B N 1
ATOM 3624 C CA . GLU B 1 165 ? -1.442 21.262 24.629 1 98.44 165 GLU B CA 1
ATOM 3625 C C . GLU B 1 165 ? -2.724 20.663 24.057 1 98.44 165 GLU B C 1
ATOM 3627 O O . GLU B 1 165 ? -3.825 21.102 24.395 1 98.44 165 GLU B O 1
ATOM 3632 N N . THR B 1 166 ? -2.559 19.648 23.225 1 98.21 166 THR B N 1
ATOM 3633 C CA . THR B 1 166 ? -3.75 19.096 22.588 1 98.21 166 THR B CA 1
ATOM 3634 C C . THR B 1 166 ? -3.978 17.653 23.028 1 98.21 166 THR B C 1
ATOM 3636 O O . THR B 1 166 ? -4.933 17.008 22.59 1 98.21 166 THR B O 1
ATOM 3639 N N . LYS B 1 167 ? -3.192 17.112 23.913 1 96.91 167 LYS B N 1
ATOM 3640 C CA . LYS B 1 167 ? -3.121 15.689 24.234 1 96.91 167 LYS B CA 1
ATOM 3641 C C . LYS B 1 167 ? -4.434 15.195 24.835 1 96.91 167 LYS B C 1
ATOM 3643 O O . LYS B 1 167 ? -4.756 14.009 24.745 1 96.91 167 LYS B O 1
ATOM 3648 N N . LYS B 1 168 ? -5.282 16.028 25.381 1 97.02 168 LYS B N 1
ATOM 3649 C CA . LYS B 1 168 ? -6.498 15.615 26.076 1 97.02 168 LYS B CA 1
ATOM 3650 C C . LYS B 1 168 ? -7.731 15.833 25.204 1 97.02 168 LYS B C 1
ATOM 3652 O O . LYS B 1 168 ? -8.852 15.536 25.62 1 97.02 168 LYS B O 1
ATOM 3657 N N . LYS B 1 169 ? -7.526 16.344 24.033 1 96.74 169 LYS B N 1
ATOM 3658 C CA . LYS B 1 169 ? -8.649 16.575 23.129 1 96.74 169 LYS B CA 1
ATOM 3659 C C . LYS B 1 169 ? -9.156 15.264 22.535 1 96.74 169 LYS B C 1
ATOM 3661 O O . LYS B 1 169 ? -8.389 14.313 22.373 1 96.74 169 LYS B O 1
ATOM 3666 N N . LYS B 1 170 ? -10.462 15.223 22.154 1 95.43 170 LYS B N 1
ATOM 3667 C CA . LYS B 1 170 ? -11.026 13.906 21.869 1 95.43 170 LYS B CA 1
ATOM 3668 C C . LYS B 1 170 ? -11.911 13.945 20.627 1 95.43 170 LYS B C 1
ATOM 3670 O O . LYS B 1 170 ? -12.373 12.904 20.156 1 95.43 170 LYS B O 1
ATOM 3675 N N . ARG B 1 171 ? -12.142 15.064 20.091 1 97.41 171 ARG B N 1
ATOM 3676 C CA . ARG B 1 171 ? -13.097 15.151 18.991 1 97.41 171 ARG B CA 1
ATOM 3677 C C . ARG B 1 171 ? -12.516 14.559 17.712 1 97.41 171 ARG B C 1
ATOM 3679 O O . ARG B 1 171 ? -13.225 13.901 16.948 1 97.41 171 ARG B O 1
ATOM 3686 N N . LEU B 1 172 ? -11.248 14.831 17.454 1 97.64 172 LEU B N 1
ATOM 3687 C CA . LEU B 1 172 ? -10.524 14.342 16.286 1 97.64 172 LEU B CA 1
ATOM 3688 C C . LEU B 1 172 ? -9.049 14.132 16.609 1 97.64 172 LEU B C 1
ATOM 3690 O O . LEU B 1 172 ? -8.416 14.992 17.227 1 97.64 172 LEU B O 1
ATOM 3694 N N . GLU B 1 173 ? -8.532 12.984 16.29 1 97.52 173 GLU B N 1
ATOM 3695 C CA . GLU B 1 173 ? -7.089 12.767 16.331 1 97.52 173 GLU B CA 1
ATOM 3696 C C . GLU B 1 173 ? -6.456 13.01 14.963 1 97.52 173 GLU B C 1
ATOM 3698 O O . GLU B 1 173 ? -6.777 12.32 13.994 1 97.52 173 GLU B O 1
ATOM 3703 N N . LEU B 1 174 ? -5.633 13.975 14.901 1 97.53 174 LEU B N 1
ATOM 3704 C CA . LEU B 1 174 ? -4.98 14.375 13.66 1 97.53 174 LEU B CA 1
ATOM 3705 C C . LEU B 1 174 ? -3.499 14.01 13.682 1 97.53 174 LEU B C 1
ATOM 3707 O O . LEU B 1 174 ? -2.743 14.517 14.514 1 97.53 174 LEU B O 1
ATOM 3711 N N . ALA B 1 175 ? -3.148 13.129 12.805 1 96.43 175 ALA B N 1
ATOM 3712 C CA . ALA B 1 175 ? -1.737 12.791 12.637 1 96.43 175 ALA B CA 1
ATOM 3713 C C . ALA B 1 175 ? -1.14 13.511 11.431 1 96.43 175 ALA B C 1
ATOM 3715 O O . ALA B 1 175 ? -1.65 13.391 10.314 1 96.43 175 ALA B O 1
ATOM 3716 N N . LEU B 1 176 ? -0.1 14.259 11.66 1 96.9 176 LEU B N 1
ATOM 3717 C CA . LEU B 1 176 ? 0.671 14.916 10.61 1 96.9 176 LEU B CA 1
ATOM 3718 C C . LEU B 1 176 ? 2.039 14.26 10.449 1 96.9 176 LEU B C 1
ATOM 3720 O O . LEU B 1 176 ? 2.789 14.134 11.419 1 96.9 176 LEU B O 1
ATOM 3724 N N . THR B 1 177 ? 2.33 13.854 9.227 1 95.24 177 THR B N 1
ATOM 3725 C CA . THR B 1 177 ? 3.57 13.113 9.025 1 95.24 177 THR B CA 1
ATOM 3726 C C . THR B 1 177 ? 4.672 14.033 8.507 1 95.24 177 THR B C 1
ATOM 3728 O O . THR B 1 177 ? 4.451 14.814 7.579 1 95.24 177 THR B O 1
ATOM 3731 N N . VAL B 1 178 ? 5.851 13.949 9.139 1 94.93 178 VAL B N 1
ATOM 3732 C CA . VAL B 1 178 ? 7.015 14.706 8.69 1 94.93 178 VAL B CA 1
ATOM 3733 C C . VAL B 1 178 ? 8.243 13.8 8.668 1 94.93 178 VAL B C 1
ATOM 3735 O O . VAL B 1 178 ? 8.497 13.064 9.624 1 94.93 178 VAL B O 1
ATOM 3738 N N . CYS B 1 179 ? 8.997 13.853 7.542 1 93.71 179 CYS B N 1
ATOM 3739 C CA . CYS B 1 179 ? 10.129 12.951 7.365 1 93.71 179 CYS B CA 1
ATOM 3740 C C . CYS B 1 179 ? 9.724 11.507 7.637 1 93.71 179 CYS B C 1
ATOM 3742 O O . CYS B 1 179 ? 10.353 10.823 8.446 1 93.71 179 CYS B O 1
ATOM 3744 N N . TYR B 1 180 ? 8.719 11.142 6.864 1 93.22 180 TYR B N 1
ATOM 3745 C CA . TYR B 1 180 ? 8.063 9.877 7.175 1 93.22 180 TYR B CA 1
ATOM 3746 C C . TYR B 1 180 ? 7.998 8.979 5.946 1 93.22 180 TYR B C 1
ATOM 3748 O O . TYR B 1 180 ? 7.764 9.456 4.833 1 93.22 180 TYR B O 1
ATOM 3756 N N . THR B 1 181 ? 8.211 7.717 6.145 1 91.5 181 THR B N 1
ATOM 3757 C CA . THR B 1 181 ? 7.818 6.655 5.224 1 91.5 181 THR B CA 1
ATOM 3758 C C . THR B 1 181 ? 7.279 5.449 5.988 1 91.5 181 THR B C 1
ATOM 3760 O O . THR B 1 181 ? 7.693 5.189 7.12 1 91.5 181 THR B O 1
ATOM 3763 N N . GLY B 1 182 ? 6.306 4.816 5.373 1 90.7 182 GLY B N 1
ATOM 3764 C CA . GLY B 1 182 ? 5.792 3.6 5.985 1 90.7 182 GLY B CA 1
ATOM 3765 C C . GLY B 1 182 ? 6.871 2.571 6.263 1 90.7 182 GLY B C 1
ATOM 3766 O O . GLY B 1 182 ? 6.83 1.881 7.284 1 90.7 182 GLY B O 1
ATOM 3767 N N . GLN B 1 183 ? 7.871 2.47 5.43 1 92.04 183 GLN B N 1
ATOM 3768 C CA . GLN B 1 183 ? 8.958 1.512 5.595 1 92.04 183 GLN B CA 1
ATOM 3769 C C . GLN B 1 183 ? 9.805 1.847 6.819 1 92.04 183 GLN B C 1
ATOM 3771 O O . GLN B 1 183 ? 10.183 0.955 7.583 1 92.04 183 GLN B O 1
ATOM 3776 N N . ARG B 1 184 ? 10.119 3.13 6.942 1 93.46 184 ARG B N 1
ATOM 3777 C CA . ARG B 1 184 ? 10.877 3.548 8.117 1 93.46 184 ARG B CA 1
ATOM 3778 C C . ARG B 1 184 ? 10.087 3.295 9.396 1 93.46 184 ARG B C 1
ATOM 3780 O O . ARG B 1 184 ? 10.657 2.896 10.415 1 93.46 184 ARG B O 1
ATOM 3787 N N . ASP B 1 185 ? 8.813 3.537 9.326 1 93.86 185 ASP B N 1
ATOM 3788 C CA . ASP B 1 185 ? 7.943 3.29 10.472 1 93.86 185 ASP B CA 1
ATOM 3789 C C . ASP B 1 185 ? 7.98 1.819 10.883 1 93.86 185 ASP B C 1
ATOM 3791 O O . ASP B 1 185 ? 8.122 1.503 12.066 1 93.86 185 ASP B O 1
ATOM 3795 N N . ILE B 1 186 ? 7.902 0.956 9.952 1 94.34 186 ILE B N 1
ATOM 3796 C CA . ILE B 1 186 ? 7.972 -0.48 10.196 1 94.34 186 ILE B CA 1
ATOM 3797 C C . ILE B 1 186 ? 9.351 -0.845 10.74 1 94.34 186 ILE B C 1
ATOM 3799 O O . ILE B 1 186 ? 9.469 -1.674 11.646 1 94.34 186 ILE B O 1
ATOM 3803 N N . THR B 1 187 ? 10.358 -0.273 10.18 1 96.52 187 THR B N 1
ATOM 3804 C CA . THR B 1 187 ? 11.722 -0.537 10.624 1 96.52 187 THR B CA 1
ATOM 3805 C C . THR B 1 187 ? 11.892 -0.174 12.096 1 96.52 187 THR B C 1
ATOM 3807 O O . THR B 1 187 ? 12.442 -0.956 12.874 1 96.52 187 THR B O 1
ATOM 3810 N N . ASN B 1 188 ? 11.423 0.991 12.427 1 96.39 188 ASN B N 1
ATOM 3811 C CA . ASN B 1 188 ? 11.497 1.418 13.821 1 96.39 188 ASN B CA 1
ATOM 3812 C C . ASN B 1 188 ? 10.711 0.483 14.736 1 96.39 188 ASN B C 1
ATOM 3814 O O . ASN B 1 188 ? 11.161 0.162 15.837 1 96.39 188 ASN B O 1
ATOM 3818 N N . ALA B 1 189 ? 9.538 0.073 14.294 1 96.25 189 ALA B N 1
ATOM 3819 C CA . ALA B 1 189 ? 8.741 -0.883 15.059 1 96.25 189 ALA B CA 1
ATOM 3820 C C . ALA B 1 189 ? 9.495 -2.195 15.252 1 96.25 189 ALA B C 1
ATOM 3822 O O . ALA B 1 189 ? 9.481 -2.772 16.342 1 96.25 189 ALA B O 1
ATOM 3823 N N . THR B 1 190 ? 10.129 -2.633 14.223 1 97.82 190 THR B N 1
ATOM 3824 C CA . THR B 1 190 ? 10.919 -3.858 14.274 1 97.82 190 THR B CA 1
ATOM 3825 C C . THR B 1 190 ? 12.062 -3.724 15.277 1 97.82 190 THR B C 1
ATOM 3827 O O . THR B 1 190 ? 12.311 -4.637 16.067 1 97.82 190 THR B O 1
ATOM 3830 N N . ARG B 1 191 ? 12.753 -2.607 15.268 1 98.07 191 ARG B N 1
ATOM 3831 C CA . ARG B 1 191 ? 13.838 -2.362 16.211 1 98.07 191 ARG B CA 1
ATOM 3832 C C . ARG B 1 191 ? 13.343 -2.45 17.651 1 98.07 191 ARG B C 1
ATOM 3834 O O . ARG B 1 191 ? 13.992 -3.064 18.5 1 98.07 191 ARG B O 1
ATOM 3841 N N . LYS B 1 192 ? 12.24 -1.873 17.881 1 97.47 192 LYS B N 1
ATOM 3842 C CA . LYS B 1 192 ? 11.668 -1.896 19.224 1 97.47 192 LYS B CA 1
ATOM 3843 C C . LYS B 1 192 ? 11.36 -3.324 19.666 1 97.47 192 LYS B C 1
ATOM 3845 O O . LYS B 1 192 ? 11.618 -3.694 20.813 1 97.47 192 LYS B O 1
ATOM 3850 N N . LEU B 1 193 ? 10.77 -4.087 18.781 1 97.88 193 LEU B N 1
ATOM 3851 C CA . LEU B 1 193 ? 10.458 -5.477 19.098 1 97.88 193 LEU B CA 1
ATOM 3852 C C . LEU B 1 193 ? 11.733 -6.282 19.323 1 97.88 193 LEU B C 1
ATOM 3854 O O . LEU B 1 193 ? 11.789 -7.125 20.221 1 97.88 193 LEU B O 1
ATOM 3858 N N . CYS B 1 194 ? 12.732 -5.984 18.523 1 98.06 194 CYS B N 1
ATOM 3859 C CA . CYS B 1 194 ? 14.023 -6.642 18.69 1 98.06 194 CYS B CA 1
ATOM 3860 C C . CYS B 1 194 ? 14.628 -6.319 20.05 1 98.06 194 CYS B C 1
ATOM 3862 O O . CYS B 1 194 ? 15.264 -7.173 20.671 1 98.06 194 CYS B O 1
ATOM 3864 N N . GLU B 1 195 ? 14.499 -5.094 20.473 1 98.02 195 GLU B N 1
ATOM 3865 C CA . GLU B 1 195 ? 14.975 -4.704 21.797 1 98.02 195 GLU B CA 1
ATOM 3866 C C . GLU B 1 195 ? 14.286 -5.513 22.892 1 98.02 195 GLU B C 1
ATOM 3868 O O . GLU B 1 195 ? 14.937 -5.98 23.829 1 98.02 195 GLU B O 1
ATOM 3873 N N . LYS B 1 196 ? 12.994 -5.694 22.747 1 97.61 196 LYS B N 1
ATOM 3874 C CA . LYS B 1 196 ? 12.235 -6.477 23.718 1 97.61 196 LYS B CA 1
ATOM 3875 C C . LYS B 1 196 ? 12.704 -7.929 23.739 1 97.61 196 LYS B C 1
ATOM 3877 O O . LYS B 1 196 ? 12.733 -8.562 24.796 1 97.61 196 LYS B O 1
ATOM 3882 N N . VAL B 1 197 ? 12.988 -8.439 22.603 1 97.7 197 VAL B N 1
ATOM 3883 C CA . VAL B 1 197 ? 13.489 -9.806 22.502 1 97.7 197 VAL B CA 1
ATOM 3884 C C . VAL B 1 197 ? 14.861 -9.904 23.165 1 97.7 197 VAL B C 1
ATOM 3886 O O . VAL B 1 197 ? 15.126 -10.841 23.921 1 97.7 197 VAL B O 1
ATOM 3889 N N . LYS B 1 198 ? 15.701 -8.961 22.856 1 96.69 198 LYS B N 1
ATOM 3890 C CA . LYS B 1 198 ? 17.039 -8.932 23.438 1 96.69 198 LYS B CA 1
ATOM 3891 C C . LYS B 1 198 ? 16.975 -8.878 24.962 1 96.69 198 LYS B C 1
ATOM 3893 O O . LYS B 1 198 ? 17.775 -9.522 25.645 1 96.69 198 LYS B O 1
ATOM 3898 N N . GLU B 1 199 ? 16.028 -8.179 25.47 1 96.73 199 GLU B N 1
ATOM 3899 C CA . GLU B 1 199 ? 15.861 -8.012 26.911 1 96.73 199 GLU B CA 1
ATOM 3900 C C . GLU B 1 199 ? 15.151 -9.215 27.526 1 96.73 199 GLU B C 1
ATOM 3902 O O . GLU B 1 199 ? 14.996 -9.293 28.747 1 96.73 199 GLU B O 1
ATOM 3907 N N . GLY B 1 200 ? 14.645 -10.131 26.709 1 95.48 200 GLY B N 1
ATOM 3908 C CA . GLY B 1 200 ? 14.006 -11.344 27.195 1 95.48 200 GLY B CA 1
ATOM 3909 C C . GLY B 1 200 ? 12.545 -11.146 27.554 1 95.48 200 GLY B C 1
ATOM 3910 O O . GLY B 1 200 ? 11.949 -11.983 28.236 1 95.48 200 GLY B O 1
ATOM 3911 N N . VAL B 1 201 ? 11.977 -10.02 27.12 1 96.09 201 VAL B N 1
ATOM 3912 C CA . VAL B 1 201 ? 10.586 -9.7 27.426 1 96.09 201 VAL B CA 1
ATOM 3913 C C . VAL B 1 201 ? 9.658 -10.571 26.583 1 96.09 201 VAL B C 1
ATOM 3915 O O . VAL B 1 201 ? 8.592 -10.983 27.047 1 96.09 201 VAL B O 1
ATOM 3918 N N . ILE B 1 202 ? 10.07 -10.848 25.363 1 96.69 202 ILE B N 1
ATOM 3919 C CA . ILE B 1 202 ? 9.283 -11.68 24.46 1 96.69 202 ILE B CA 1
ATOM 3920 C C . ILE B 1 202 ? 10.211 -12.586 23.653 1 96.69 202 ILE B C 1
ATOM 3922 O O . ILE B 1 202 ? 11.419 -12.345 23.585 1 96.69 202 ILE B O 1
ATOM 3926 N N . GLU B 1 203 ? 9.574 -13.629 23.151 1 97.59 203 GLU B N 1
ATOM 3927 C CA . GLU B 1 203 ? 10.296 -14.515 22.243 1 97.59 203 GLU B CA 1
ATOM 3928 C C . GLU B 1 203 ? 9.99 -14.18 20.786 1 97.59 203 GLU B C 1
ATOM 3930 O O . GLU B 1 203 ? 8.908 -13.679 20.472 1 97.59 203 GLU B O 1
ATOM 3935 N N . PRO B 1 204 ? 10.933 -14.452 19.929 1 96.98 204 PRO B N 1
ATOM 3936 C CA . PRO B 1 204 ? 10.704 -14.166 18.511 1 96.98 204 PRO B CA 1
ATOM 3937 C C . PRO B 1 204 ? 9.424 -14.808 17.979 1 96.98 204 PRO B C 1
ATOM 3939 O O . PRO B 1 204 ? 8.679 -14.175 17.226 1 96.98 204 PRO B O 1
ATOM 3942 N N . TYR B 1 205 ? 9.105 -16 18.309 1 94.61 205 TYR B N 1
ATOM 3943 C CA . TYR B 1 205 ? 7.953 -16.727 17.789 1 94.61 205 TYR B CA 1
ATOM 3944 C C . TYR B 1 205 ? 6.651 -16.141 18.323 1 94.61 205 TYR B C 1
ATOM 3946 O O . TYR B 1 205 ? 5.57 -16.453 17.82 1 94.61 205 TYR B O 1
ATOM 3954 N N . ASP B 1 206 ? 6.748 -15.194 19.334 1 94.78 206 ASP B N 1
ATOM 3955 C CA . ASP B 1 206 ? 5.573 -14.56 19.923 1 94.78 206 ASP B CA 1
ATOM 3956 C C . ASP B 1 206 ? 5.092 -13.39 19.067 1 94.78 206 ASP B C 1
ATOM 3958 O O . ASP B 1 206 ? 3.976 -12.9 19.247 1 94.78 206 ASP B O 1
ATOM 3962 N N . ILE B 1 207 ? 5.948 -13.016 18.217 1 97.18 207 ILE B N 1
ATOM 3963 C CA . ILE B 1 207 ? 5.665 -11.788 17.481 1 97.18 207 ILE B CA 1
ATOM 3964 C C . ILE B 1 207 ? 4.468 -12.003 16.558 1 97.18 207 ILE B C 1
ATOM 3966 O O . ILE B 1 207 ? 4.464 -12.928 15.742 1 97.18 207 ILE B O 1
ATOM 3970 N N . THR B 1 208 ? 3.513 -11.138 16.72 1 96.1 208 THR B N 1
ATOM 3971 C CA . THR B 1 208 ? 2.295 -11.187 15.919 1 96.1 208 THR B CA 1
ATOM 3972 C C . THR B 1 208 ? 2.105 -9.886 15.143 1 96.1 208 THR B C 1
ATOM 3974 O O . THR B 1 208 ? 2.819 -8.908 15.377 1 96.1 208 THR B O 1
ATOM 3977 N N . GLU B 1 209 ? 1.164 -9.902 14.24 1 93.48 209 GLU B N 1
ATOM 3978 C CA . GLU B 1 209 ? 0.81 -8.696 13.498 1 93.48 209 GLU B CA 1
ATOM 3979 C C . GLU B 1 209 ? 0.349 -7.585 14.438 1 93.48 209 GLU B C 1
ATOM 3981 O O . GLU B 1 209 ? 0.698 -6.418 14.246 1 93.48 209 GLU B O 1
ATOM 3986 N N . ASP B 1 210 ? -0.342 -7.961 15.493 1 93.48 210 ASP B N 1
ATOM 3987 C CA . ASP B 1 210 ? -0.823 -6.983 16.464 1 93.48 210 ASP B CA 1
ATOM 3988 C C . ASP B 1 210 ? 0.34 -6.318 17.197 1 93.48 210 ASP B C 1
ATOM 3990 O O . ASP B 1 210 ? 0.297 -5.119 17.481 1 93.48 210 ASP B O 1
ATOM 3994 N N . MET B 1 211 ? 1.338 -7.094 17.507 1 95.45 211 MET B N 1
ATOM 3995 C CA . MET B 1 211 ? 2.502 -6.555 18.204 1 95.45 211 MET B CA 1
ATOM 3996 C C . MET B 1 211 ? 3.22 -5.52 17.343 1 95.45 211 MET B C 1
ATOM 3998 O O . MET B 1 211 ? 3.663 -4.486 17.848 1 95.45 211 MET B O 1
ATOM 4002 N N . ILE B 1 212 ? 3.303 -5.823 16.071 1 94.79 212 ILE B N 1
ATOM 4003 C CA . ILE B 1 212 ? 3.937 -4.875 15.162 1 94.79 212 ILE B CA 1
ATOM 4004 C C . ILE B 1 212 ? 3.087 -3.611 15.059 1 94.79 212 ILE B C 1
ATOM 4006 O O . ILE B 1 212 ? 3.601 -2.497 15.182 1 94.79 212 ILE B O 1
ATOM 4010 N N . GLN B 1 213 ? 1.822 -3.802 14.841 1 92.2 213 GLN B N 1
ATOM 4011 C CA . GLN B 1 213 ? 0.896 -2.678 14.74 1 92.2 213 GLN B CA 1
ATOM 4012 C C . GLN B 1 213 ? 1.018 -1.754 15.949 1 92.2 213 GLN B C 1
ATOM 4014 O O . GLN B 1 213 ? 1.001 -0.53 15.805 1 92.2 213 GLN B O 1
ATOM 4019 N N . ASN B 1 214 ? 1.162 -2.319 17.136 1 93.68 214 ASN B N 1
ATOM 4020 C CA . ASN B 1 214 ? 1.194 -1.566 18.385 1 93.68 214 ASN B CA 1
ATOM 4021 C C . ASN B 1 214 ? 2.498 -0.788 18.537 1 93.68 214 ASN B C 1
ATOM 4023 O O . ASN B 1 214 ? 2.6 0.101 19.385 1 93.68 214 ASN B O 1
ATOM 4027 N N . GLU B 1 215 ? 3.49 -1.155 17.739 1 94.57 215 GLU B N 1
ATOM 4028 C CA . GLU B 1 215 ? 4.774 -0.469 17.851 1 94.57 215 GLU B CA 1
ATOM 4029 C C . GLU B 1 215 ? 4.926 0.597 16.77 1 94.57 215 GLU B C 1
ATOM 4031 O O . GLU B 1 215 ? 5.913 1.335 16.754 1 94.57 215 GLU B O 1
ATOM 4036 N N . LEU B 1 216 ? 3.963 0.699 15.852 1 93.38 216 LEU B N 1
ATOM 4037 C CA . LEU B 1 216 ? 4.012 1.723 14.814 1 93.38 216 LEU B CA 1
ATOM 4038 C C . LEU B 1 216 ? 3.75 3.105 15.401 1 93.38 216 LEU B C 1
ATOM 4040 O O . LEU B 1 216 ? 3.435 3.231 16.587 1 93.38 216 LEU B O 1
ATOM 4044 N N . SER B 1 217 ? 3.911 4.147 14.574 1 88.52 217 SER B N 1
ATOM 4045 C CA . SER B 1 217 ? 3.883 5.534 15.027 1 88.52 217 SER B CA 1
ATOM 4046 C C . SER B 1 217 ? 2.482 5.942 15.473 1 88.52 217 SER B C 1
ATOM 4048 O O . SER B 1 217 ? 2.323 6.874 16.263 1 88.52 217 SER B O 1
ATOM 4050 N N . ILE B 1 218 ? 1.444 5.347 14.896 1 78.3 218 ILE B N 1
ATOM 4051 C CA . ILE B 1 218 ? 0.087 5.668 15.325 1 78.3 218 ILE B CA 1
ATOM 4052 C C . ILE B 1 218 ? -0.604 4.406 15.837 1 78.3 218 ILE B C 1
ATOM 4054 O O . ILE B 1 218 ? -1.572 3.934 15.235 1 78.3 218 ILE B O 1
ATOM 4058 N N . PRO B 1 219 ? -0.248 3.987 16.961 1 72.49 219 PRO B N 1
ATOM 4059 C CA . PRO B 1 219 ? -0.74 2.691 17.435 1 72.49 219 PRO B CA 1
ATOM 4060 C C . PRO B 1 219 ? -2.227 2.715 17.781 1 72.49 219 PRO B C 1
ATOM 4062 O O . PRO B 1 219 ? -2.911 1.696 17.652 1 72.49 219 PRO B O 1
ATOM 4065 N N . SER B 1 220 ? -2.633 3.759 18.183 1 69.27 220 SER B N 1
ATOM 4066 C CA . SER B 1 220 ? -3.996 3.836 18.698 1 69.27 220 SER B CA 1
ATOM 4067 C C . SER B 1 220 ? -4.994 4.124 17.581 1 69.27 220 SER B C 1
ATOM 4069 O O . SER B 1 220 ? -6.199 3.928 17.752 1 69.27 220 SER B O 1
ATOM 4071 N N . SER B 1 221 ? -4.434 4.466 16.54 1 73.53 221 SER B N 1
ATOM 4072 C CA . SER B 1 221 ? -5.365 4.813 15.471 1 73.53 221 SER B CA 1
ATOM 4073 C C . SER B 1 221 ? -5.737 3.588 14.643 1 73.53 221 SER B C 1
ATOM 4075 O O . SER B 1 221 ? -4.884 2.748 14.35 1 73.53 221 SER B O 1
ATOM 4077 N N . PRO B 1 222 ? -7.035 3.546 14.449 1 81.85 222 PRO B N 1
ATOM 4078 C CA . PRO B 1 222 ? -7.423 2.466 13.539 1 81.85 222 PRO B CA 1
ATOM 4079 C C . PRO B 1 222 ? -6.759 2.582 12.169 1 81.85 222 PRO B C 1
ATOM 4081 O O . PRO B 1 222 ? -6.286 3.659 11.797 1 81.85 222 PRO B O 1
ATOM 4084 N N . ILE B 1 223 ? -6.625 1.508 11.561 1 86.07 223 ILE B N 1
ATOM 4085 C CA . ILE B 1 223 ? -6.174 1.508 10.173 1 86.07 223 ILE B CA 1
ATOM 4086 C C . ILE B 1 223 ? -7.109 2.369 9.327 1 86.07 223 ILE B C 1
ATOM 4088 O O . ILE B 1 223 ? -8.331 2.309 9.484 1 86.07 223 ILE B O 1
ATOM 4092 N N . PRO B 1 224 ? -6.565 3.194 8.489 1 91.32 224 PRO B N 1
ATOM 4093 C CA . PRO B 1 224 ? -7.43 4.03 7.653 1 91.32 224 PRO B CA 1
ATOM 4094 C C . PRO B 1 224 ? -8.386 3.211 6.788 1 91.32 224 PRO B C 1
ATOM 4096 O O . PRO B 1 224 ? -8.006 2.158 6.27 1 91.32 224 PRO B O 1
ATOM 4099 N N . ASP B 1 225 ? -9.559 3.75 6.703 1 93.17 225 ASP B N 1
ATOM 4100 C CA . ASP B 1 225 ? -10.578 3.159 5.841 1 93.17 225 ASP B CA 1
ATOM 4101 C C . ASP B 1 225 ? -10.457 3.679 4.41 1 93.17 225 ASP B C 1
ATOM 4103 O O . ASP B 1 225 ? -10.785 2.971 3.456 1 93.17 225 ASP B O 1
ATOM 4107 N N . LEU B 1 226 ? -10.018 4.866 4.349 1 94.81 226 LEU B N 1
ATOM 4108 C CA . LEU B 1 226 ? -10.008 5.583 3.079 1 94.81 226 LEU B CA 1
ATOM 4109 C C . LEU B 1 226 ? -8.733 6.406 2.929 1 94.81 226 LEU B C 1
ATOM 4111 O O . LEU B 1 226 ? -8.309 7.079 3.871 1 94.81 226 LEU B O 1
ATOM 4115 N N . PHE B 1 227 ? -8.098 6.236 1.833 1 94.39 227 PHE B N 1
ATOM 4116 C CA . PHE B 1 227 ? -6.938 7.033 1.453 1 94.39 227 PHE B CA 1
ATOM 4117 C C . PHE B 1 227 ? -7.253 7.904 0.242 1 94.39 227 PHE B C 1
ATOM 4119 O O . PHE B 1 227 ? -7.721 7.405 -0.783 1 94.39 227 PHE B O 1
ATOM 4126 N N . ILE B 1 228 ? -6.999 9.212 0.366 1 96.42 228 ILE B N 1
ATOM 4127 C CA . ILE B 1 228 ? -7.243 10.172 -0.705 1 96.42 228 ILE B CA 1
ATOM 4128 C C . ILE B 1 228 ? -5.916 10.741 -1.202 1 96.42 228 ILE B C 1
ATOM 4130 O O . ILE B 1 228 ? -5.094 11.2 -0.405 1 96.42 228 ILE B O 1
ATOM 4134 N N . ARG B 1 229 ? -5.721 10.705 -2.463 1 95.15 229 ARG B N 1
ATOM 4135 C CA . ARG B 1 229 ? -4.545 11.361 -3.025 1 95.15 229 ARG B CA 1
ATOM 4136 C C . ARG B 1 229 ? -4.929 12.278 -4.181 1 95.15 229 ARG B C 1
ATOM 4138 O O . ARG B 1 229 ? -5.641 11.865 -5.099 1 95.15 229 ARG B O 1
ATOM 4145 N N . THR B 1 230 ? -4.445 13.492 -4.124 1 96.56 230 THR B N 1
ATOM 4146 C CA . THR B 1 230 ? -4.646 14.468 -5.19 1 96.56 230 THR B CA 1
ATOM 4147 C C . THR B 1 230 ? -3.461 14.471 -6.151 1 96.56 230 THR B C 1
ATOM 4149 O O . THR B 1 230 ? -2.497 13.727 -5.959 1 96.56 230 THR B O 1
ATOM 4152 N N . GLY B 1 231 ? -3.613 15.161 -7.273 1 93.93 231 GLY B N 1
ATOM 4153 C CA . GLY B 1 231 ? -2.472 15.462 -8.124 1 93.93 231 GLY B CA 1
ATOM 4154 C C . GLY B 1 231 ? -2.34 14.515 -9.301 1 93.93 231 GLY B C 1
ATOM 4155 O O . GLY B 1 231 ? -1.405 14.63 -10.096 1 93.93 231 GLY B O 1
ATOM 4156 N N . GLY B 1 232 ? -3.158 13.492 -9.314 1 90.39 232 GLY B N 1
ATOM 4157 C CA . GLY B 1 232 ? -3.228 12.683 -10.52 1 90.39 232 GLY B CA 1
ATOM 4158 C C . GLY B 1 232 ? -2.29 11.491 -10.495 1 90.39 232 GLY B C 1
ATOM 4159 O O . GLY B 1 232 ? -2.215 10.733 -11.464 1 90.39 232 GLY B O 1
ATOM 4160 N N . GLU B 1 233 ? -1.563 11.339 -9.519 1 88.28 233 GLU B N 1
ATOM 4161 C CA . GLU B 1 233 ? -0.655 10.201 -9.406 1 88.28 233 GLU B CA 1
ATOM 4162 C C . GLU B 1 233 ? -1.355 8.996 -8.784 1 88.28 233 GLU B C 1
ATOM 4164 O O . GLU B 1 233 ? -2.165 9.147 -7.867 1 88.28 233 GLU B O 1
ATOM 4169 N N . PHE B 1 234 ? -0.998 7.838 -9.296 1 89.52 234 PHE B N 1
ATOM 4170 C CA . PHE B 1 234 ? -1.601 6.606 -8.8 1 89.52 234 PHE B CA 1
ATOM 4171 C C . PHE B 1 234 ? -0.58 5.776 -8.032 1 89.52 234 PHE B C 1
ATOM 4173 O O . PHE B 1 234 ? -0.187 4.697 -8.479 1 89.52 234 PHE B O 1
ATOM 4180 N N . ARG B 1 235 ? -0.24 6.261 -6.969 1 89.22 235 ARG B N 1
ATOM 4181 C CA . ARG B 1 235 ? 0.663 5.597 -6.034 1 89.22 235 ARG B CA 1
ATOM 4182 C C . ARG B 1 235 ? 0.361 6.006 -4.597 1 89.22 235 ARG B C 1
ATOM 4184 O O . ARG B 1 235 ? -0.253 7.048 -4.358 1 89.22 235 ARG B O 1
ATOM 4191 N N . VAL B 1 236 ? 0.772 5.248 -3.669 1 84.06 236 VAL B N 1
ATOM 4192 C CA . VAL B 1 236 ? 0.497 5.554 -2.269 1 84.06 236 VAL B CA 1
ATOM 4193 C C . VAL B 1 236 ? 1.585 6.474 -1.718 1 84.06 236 VAL B C 1
ATOM 4195 O O . VAL B 1 236 ? 1.368 7.181 -0.732 1 84.06 236 VAL B O 1
ATOM 4198 N N . GLY B 1 237 ? 2.738 6.533 -2.281 1 77.24 237 GLY B N 1
ATOM 4199 C CA . GLY B 1 237 ? 3.786 7.487 -1.956 1 77.24 237 GLY B CA 1
ATOM 4200 C C . GLY B 1 237 ? 4.419 7.24 -0.599 1 77.24 237 GLY B C 1
ATOM 4201 O O . GLY B 1 237 ? 4.727 8.186 0.129 1 77.24 237 GLY B O 1
ATOM 4202 N N . GLY B 1 238 ? 4.453 6.01 -0.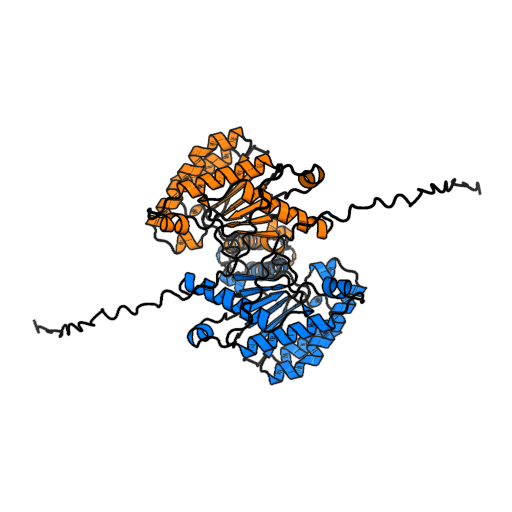212 1 76.94 238 GLY B N 1
ATOM 4203 C CA . GLY B 1 238 ? 5.174 5.671 1.004 1 76.94 238 GLY B CA 1
ATOM 4204 C C . GLY B 1 238 ? 4.338 5.837 2.259 1 76.94 238 GLY B C 1
ATOM 4205 O O . GLY B 1 238 ? 4.832 5.643 3.371 1 76.94 238 GLY B O 1
ATOM 4206 N N . LEU B 1 239 ? 3.151 6.223 1.995 1 73.47 239 LEU B N 1
ATOM 4207 C CA . LEU B 1 239 ? 2.322 6.439 3.176 1 73.47 239 LEU B CA 1
ATOM 4208 C C . LEU B 1 239 ? 1.755 5.121 3.691 1 73.47 239 LEU B C 1
ATOM 4210 O O . LEU B 1 239 ? 1.221 4.324 2.916 1 73.47 239 LEU B O 1
ATOM 4214 N N . LEU B 1 240 ? 1.92 4.849 4.998 1 80.76 240 LEU B N 1
ATOM 4215 C CA . LEU B 1 240 ? 1.215 3.827 5.765 1 80.76 240 LEU B CA 1
ATOM 4216 C C . LEU B 1 240 ? 1.368 2.457 5.114 1 80.76 240 LEU B C 1
ATOM 4218 O O . LEU B 1 240 ? 0.376 1.765 4.875 1 80.76 240 LEU B O 1
ATOM 4222 N N . SER B 1 241 ? 2.599 2.03 4.862 1 85.02 241 SER B N 1
ATOM 4223 C CA . SER B 1 241 ? 2.906 0.782 4.17 1 85.02 241 SER B CA 1
ATOM 4224 C C . SER B 1 241 ? 2.271 -0.412 4.874 1 85.02 241 SER B C 1
ATOM 4226 O O . SER B 1 241 ? 1.827 -1.359 4.223 1 85.02 241 SER B O 1
ATOM 4228 N N . TRP B 1 242 ? 2.18 -0.365 6.159 1 87.59 242 TRP B N 1
ATOM 4229 C CA . TRP B 1 242 ? 1.547 -1.438 6.92 1 87.59 242 TRP B CA 1
ATOM 4230 C C . TRP B 1 242 ? 0.029 -1.376 6.788 1 87.59 242 TRP B C 1
ATOM 4232 O O . TRP B 1 242 ? -0.623 -2.399 6.566 1 87.59 242 TRP B O 1
ATOM 4242 N N . GLN B 1 243 ? -0.508 -0.199 6.812 1 83.94 243 GLN B N 1
ATOM 4243 C CA . GLN B 1 243 ? -1.951 0.004 6.888 1 83.94 243 GLN B CA 1
ATOM 4244 C C . GLN B 1 243 ? -2.591 -0.071 5.504 1 83.94 243 GLN B C 1
ATOM 4246 O O . GLN B 1 243 ? -3.8 -0.282 5.384 1 83.94 243 GLN B O 1
ATOM 4251 N N . VAL B 1 244 ? -1.855 0.033 4.472 1 77.65 244 VAL B N 1
ATOM 4252 C CA . VAL B 1 244 ? -2.39 0.215 3.127 1 77.65 244 VAL B CA 1
ATOM 4253 C C . VAL B 1 244 ? -2.985 -1.099 2.625 1 77.65 244 VAL B C 1
ATOM 4255 O O . VAL B 1 244 ? -3.774 -1.109 1.677 1 77.65 244 VAL B O 1
ATOM 4258 N N . SER B 1 245 ? -2.788 -2.207 3.22 1 74.35 245 SER B N 1
ATOM 4259 C CA . SER B 1 245 ? -3.236 -3.518 2.762 1 74.35 245 SER B CA 1
ATOM 4260 C C . SER B 1 245 ? -4.757 -3.587 2.686 1 74.35 245 SER B C 1
ATOM 4262 O O . SER B 1 245 ? -5.311 -4.336 1.878 1 74.35 245 SER B O 1
ATOM 4264 N N . HIS B 1 246 ? -5.46 -2.717 3.39 1 73.8 246 HIS B N 1
ATOM 4265 C CA . HIS B 1 246 ? -6.908 -2.882 3.419 1 73.8 246 HIS B CA 1
ATOM 4266 C C . HIS B 1 246 ? -7.619 -1.54 3.281 1 73.8 246 HIS B C 1
ATOM 4268 O O . HIS B 1 246 ? -8.764 -1.392 3.715 1 73.8 246 HIS B O 1
ATOM 4274 N N . ILE B 1 247 ? -6.942 -0.727 2.606 1 86 247 ILE B N 1
ATOM 4275 C CA . ILE B 1 247 ? -7.489 0.623 2.534 1 86 247 ILE B CA 1
ATOM 4276 C C . ILE B 1 247 ? -8.145 0.842 1.172 1 86 247 ILE B C 1
ATOM 4278 O O . ILE B 1 247 ? -7.648 0.36 0.152 1 86 247 ILE B O 1
ATOM 4282 N N . GLU B 1 248 ? -9.322 1.519 1.21 1 92.23 248 GLU B N 1
ATOM 4283 C CA . GLU B 1 248 ? -9.903 2.004 -0.038 1 92.23 248 GLU B CA 1
ATOM 4284 C C . GLU B 1 248 ? -9.154 3.228 -0.557 1 92.23 248 GLU B C 1
ATOM 4286 O O . GLU B 1 248 ? -8.818 4.13 0.214 1 92.23 248 GLU B O 1
ATOM 4291 N N . LEU B 1 249 ? -8.875 3.136 -1.81 1 92.69 249 LEU B N 1
ATOM 4292 C CA . LEU B 1 249 ? -8.079 4.21 -2.392 1 92.69 249 LEU B CA 1
ATOM 4293 C C . LEU B 1 249 ? -8.943 5.119 -3.259 1 92.69 249 LEU B C 1
ATOM 4295 O O . LEU B 1 249 ? -9.832 4.643 -3.971 1 92.69 249 LEU B O 1
ATOM 4299 N N . PHE B 1 250 ? -8.729 6.432 -3.168 1 95.25 250 PHE B N 1
ATOM 4300 C CA . PHE B 1 250 ? -9.373 7.448 -3.993 1 95.25 250 PHE B CA 1
ATOM 4301 C C . PHE B 1 250 ? -8.339 8.388 -4.601 1 95.25 250 PHE B C 1
ATOM 4303 O O . PHE B 1 250 ? -7.584 9.04 -3.876 1 95.25 250 PHE B O 1
ATOM 4310 N N . PHE B 1 251 ? -8.323 8.393 -5.882 1 94.45 251 PHE B N 1
ATOM 4311 C CA . PHE B 1 251 ? -7.377 9.238 -6.601 1 94.45 251 PHE B CA 1
ATOM 4312 C C . PHE B 1 251 ? -8.107 10.315 -7.396 1 94.45 251 PHE B C 1
ATOM 4314 O O . PHE B 1 251 ? -9.186 10.069 -7.938 1 94.45 251 PHE B O 1
ATOM 4321 N N . THR B 1 252 ? -7.506 11.507 -7.434 1 95.44 252 THR B N 1
ATOM 4322 C CA . THR B 1 252 ? -8.067 12.6 -8.22 1 95.44 252 THR B CA 1
ATOM 4323 C C . THR B 1 252 ? -6.962 13.389 -8.917 1 95.44 252 THR B C 1
ATOM 4325 O O . THR B 1 252 ? -5.843 13.481 -8.408 1 95.44 252 THR B O 1
ATOM 4328 N N . ASP B 1 253 ? -7.325 13.976 -10.032 1 94.38 253 ASP B N 1
ATOM 4329 C CA . ASP B 1 253 ? -6.357 14.778 -10.774 1 94.38 253 ASP B CA 1
ATOM 4330 C C . ASP B 1 253 ? -6.314 16.212 -10.249 1 94.38 253 ASP B C 1
ATOM 4332 O O . ASP B 1 253 ? -5.48 17.011 -10.679 1 94.38 253 ASP B O 1
ATOM 4336 N N . VAL B 1 254 ? -7.183 16.484 -9.339 1 96.48 254 VAL B N 1
ATOM 4337 C CA . VAL B 1 254 ? -7.207 17.819 -8.75 1 96.48 254 VAL B CA 1
ATOM 4338 C C . VAL B 1 254 ? -5.939 18.044 -7.93 1 96.48 254 VAL B C 1
ATOM 4340 O O . VAL B 1 254 ? -5.508 17.16 -7.185 1 96.48 254 VAL B O 1
ATOM 4343 N N . MET B 1 255 ? -5.402 19.227 -8.131 1 96.82 255 MET B N 1
ATOM 4344 C CA . MET B 1 255 ? -4.174 19.542 -7.406 1 96.82 255 MET B CA 1
ATOM 4345 C C . MET B 1 255 ? -4.48 19.942 -5.967 1 96.82 255 MET B C 1
ATOM 4347 O O . MET B 1 255 ? -5.563 20.454 -5.677 1 96.82 255 MET B O 1
ATOM 4351 N N . ALA B 1 256 ? -3.512 19.798 -5.105 1 96.63 256 ALA B N 1
ATOM 4352 C CA . ALA B 1 256 ? -3.667 19.984 -3.665 1 96.63 256 ALA B CA 1
ATOM 4353 C C . ALA B 1 256 ? -4.334 21.321 -3.353 1 96.63 256 ALA B C 1
ATOM 4355 O O . ALA B 1 256 ? -5.316 21.374 -2.609 1 96.63 256 ALA B O 1
ATOM 4356 N N . PRO B 1 257 ? -3.913 22.445 -3.941 1 96.91 257 PRO B N 1
ATOM 4357 C CA . PRO B 1 257 ? -4.506 23.735 -3.581 1 96.91 257 PRO B CA 1
ATOM 4358 C C . PRO B 1 257 ? -5.966 23.854 -4.01 1 96.91 257 PRO B C 1
ATOM 4360 O O . PRO B 1 257 ? -6.68 24.747 -3.544 1 96.91 257 PRO B O 1
ATOM 4363 N N . ASP B 1 258 ? -6.419 22.999 -4.879 1 96.79 258 ASP B N 1
ATOM 4364 C CA . ASP B 1 258 ? -7.792 23.049 -5.373 1 96.79 258 ASP B CA 1
ATOM 4365 C C . ASP B 1 258 ? -8.677 22.046 -4.637 1 96.79 258 ASP B C 1
ATOM 4367 O O . ASP B 1 258 ? -9.855 21.893 -4.964 1 96.79 258 ASP B O 1
ATOM 4371 N N . PHE B 1 259 ? -8.135 21.392 -3.709 1 97.47 259 PHE B N 1
ATOM 4372 C CA . PHE B 1 259 ? -8.901 20.46 -2.889 1 97.47 259 PHE B CA 1
ATOM 4373 C C . PHE B 1 259 ? -9.968 21.195 -2.088 1 97.47 259 PHE B C 1
ATOM 4375 O O . PHE B 1 259 ? -9.718 22.28 -1.559 1 97.47 259 PHE B O 1
ATOM 4382 N N . GLY B 1 260 ? -11.177 20.598 -1.941 1 96.59 260 GLY B N 1
ATOM 4383 C CA . GLY B 1 260 ? -12.262 21.198 -1.182 1 96.59 260 GLY B CA 1
ATOM 4384 C C . GLY B 1 260 ? -13.37 20.217 -0.848 1 96.59 260 GLY B C 1
ATOM 4385 O O . GLY B 1 260 ? -13.195 19.005 -0.982 1 96.59 260 GLY B O 1
ATOM 4386 N N . GLU B 1 261 ? -14.438 20.751 -0.393 1 96.58 261 GLU B N 1
ATOM 4387 C CA . GLU B 1 261 ? -15.537 19.962 0.153 1 96.58 261 GLU B CA 1
ATOM 4388 C C . GLU B 1 261 ? -16.132 19.037 -0.905 1 96.58 261 GLU B C 1
ATOM 4390 O O . GLU B 1 261 ? -16.443 17.879 -0.621 1 96.58 261 GLU B O 1
ATOM 4395 N N . HIS B 1 262 ? -16.27 19.529 -2.077 1 95.56 262 HIS B N 1
ATOM 4396 C CA . HIS B 1 262 ? -16.866 18.719 -3.133 1 95.56 262 HIS B CA 1
ATOM 4397 C C . HIS B 1 262 ? -16.055 17.451 -3.379 1 95.56 262 HIS B C 1
ATOM 4399 O O . HIS B 1 262 ? -16.621 16.364 -3.513 1 95.56 262 HIS B O 1
ATOM 4405 N N . LEU B 1 263 ? -14.791 17.663 -3.434 1 96.67 263 LEU B N 1
ATOM 4406 C CA . LEU B 1 263 ? -13.921 16.516 -3.668 1 96.67 263 LEU B CA 1
ATOM 4407 C C . LEU B 1 263 ? -13.964 15.551 -2.488 1 96.67 263 LEU B C 1
ATOM 4409 O O . LEU B 1 263 ? -13.977 14.333 -2.677 1 96.67 263 LEU B O 1
ATOM 4413 N N . PHE B 1 264 ? -13.975 16.077 -1.308 1 97.64 264 PHE B N 1
ATOM 4414 C CA . PHE B 1 264 ? -14.042 15.247 -0.112 1 97.64 264 PHE B CA 1
ATOM 4415 C C . PHE B 1 264 ? -15.329 14.432 -0.09 1 97.64 264 PHE B C 1
ATOM 4417 O O . PHE B 1 264 ? -15.312 13.242 0.234 1 97.64 264 PHE B O 1
ATOM 4424 N N . ILE B 1 265 ? -16.416 15.029 -0.457 1 96.48 265 ILE B N 1
ATOM 4425 C CA . ILE B 1 265 ? -17.705 14.348 -0.507 1 96.48 265 ILE B CA 1
ATOM 4426 C C . ILE B 1 265 ? -17.656 13.226 -1.542 1 96.48 265 ILE B C 1
ATOM 4428 O O . ILE B 1 265 ? -18.152 12.124 -1.296 1 96.48 265 ILE B O 1
ATOM 4432 N N . ASP B 1 266 ? -17.053 13.515 -2.665 1 95.77 266 ASP B N 1
ATOM 4433 C CA . ASP B 1 266 ? -16.896 12.483 -3.685 1 95.77 266 ASP B CA 1
ATOM 4434 C C . ASP B 1 266 ? -16.13 11.281 -3.136 1 95.77 266 ASP B C 1
ATOM 4436 O O . ASP B 1 266 ? -16.49 10.133 -3.407 1 95.77 266 ASP B O 1
ATOM 4440 N N . ALA B 1 267 ? -15.087 11.574 -2.435 1 96.8 267 ALA B N 1
ATOM 4441 C CA . ALA B 1 267 ? -14.28 10.507 -1.85 1 96.8 267 ALA B CA 1
ATOM 4442 C C . ALA B 1 267 ? -15.092 9.689 -0.85 1 96.8 267 ALA B C 1
ATOM 4444 O O . ALA B 1 267 ? -15.036 8.457 -0.855 1 96.8 267 ALA B O 1
ATOM 4445 N N . LEU B 1 268 ? -15.852 10.337 -0.017 1 96.56 268 LEU B N 1
ATOM 4446 C CA . LEU B 1 268 ? -16.683 9.652 0.967 1 96.56 268 LEU B CA 1
ATOM 4447 C C . LEU B 1 268 ? -17.732 8.783 0.282 1 96.56 268 LEU B C 1
ATOM 4449 O O . LEU B 1 268 ? -17.973 7.648 0.7 1 96.56 268 LEU B O 1
ATOM 4453 N N . ARG B 1 269 ? -18.306 9.279 -0.727 1 93.95 269 ARG B N 1
ATOM 4454 C CA . ARG B 1 269 ? -19.321 8.523 -1.454 1 93.95 269 ARG B CA 1
ATOM 4455 C C . ARG B 1 269 ? -18.718 7.281 -2.102 1 93.95 269 ARG B C 1
ATOM 4457 O O . ARG B 1 269 ? -19.331 6.212 -2.096 1 93.95 269 ARG B O 1
ATOM 4464 N N . SER B 1 270 ? -17.596 7.517 -2.665 1 92.61 270 SER B N 1
ATOM 4465 C CA . SER B 1 270 ? -16.907 6.376 -3.257 1 92.61 270 SER B CA 1
ATOM 4466 C C . SER B 1 270 ? -16.691 5.268 -2.231 1 92.61 270 SER B C 1
ATOM 4468 O O . SER B 1 270 ? -16.906 4.091 -2.526 1 92.61 270 SER B O 1
ATOM 4470 N N . TYR B 1 271 ? -16.293 5.629 -1.092 1 93.34 271 TYR B N 1
ATOM 4471 C CA . TYR B 1 271 ? -16.081 4.687 0.002 1 93.34 271 TYR B CA 1
ATOM 4472 C C . TYR B 1 271 ? -17.388 4.014 0.402 1 93.34 271 TYR B C 1
ATOM 4474 O O . TYR B 1 271 ? -17.44 2.792 0.562 1 93.34 271 TYR B O 1
ATOM 4482 N N . LEU B 1 272 ? -18.367 4.785 0.586 1 91.38 272 LEU B N 1
ATOM 4483 C CA . LEU B 1 272 ? -19.655 4.281 1.05 1 91.38 272 LEU B CA 1
ATOM 4484 C C . LEU B 1 272 ? -20.264 3.325 0.029 1 91.38 272 LEU B C 1
ATOM 4486 O O . LEU B 1 272 ? -20.939 2.361 0.401 1 91.38 272 LEU B O 1
ATOM 4490 N N . LEU B 1 273 ? -20.071 3.545 -1.211 1 85 273 LEU B N 1
ATOM 4491 C CA . LEU B 1 273 ? -20.588 2.677 -2.263 1 85 273 LEU B CA 1
ATOM 4492 C C . LEU B 1 273 ? -19.876 1.328 -2.253 1 85 273 LEU B C 1
ATOM 4494 O O . LEU B 1 273 ? -20.488 0.297 -2.54 1 85 273 LEU B O 1
ATOM 4498 N N . ARG B 1 274 ? -18.683 1.304 -1.912 1 81.41 274 ARG B N 1
ATOM 4499 C CA . ARG B 1 274 ? -17.893 0.077 -1.927 1 81.41 274 ARG B CA 1
ATOM 4500 C C . ARG B 1 274 ? -18.136 -0.746 -0.666 1 81.41 274 ARG B C 1
ATOM 4502 O O . ARG B 1 274 ? -18.124 -1.978 -0.711 1 81.41 274 ARG B O 1
ATOM 4509 N N . SER B 1 275 ? -18.127 -0.095 0.483 1 66.11 275 SER B N 1
ATOM 4510 C CA . SER B 1 275 ? -18.376 -0.783 1.745 1 66.11 275 SER B CA 1
ATOM 4511 C C . SER B 1 275 ? -19.749 -1.447 1.751 1 66.11 275 SER B C 1
ATOM 4513 O O . SER B 1 275 ? -19.939 -2.486 2.387 1 66.11 275 SER B O 1
ATOM 4515 N N . ARG B 1 276 ? -20.662 -0.906 1.155 1 52.38 276 ARG B N 1
ATOM 4516 C CA . ARG B 1 276 ? -21.982 -1.516 1.035 1 52.38 276 ARG B CA 1
ATOM 4517 C C . ARG B 1 276 ? -21.906 -2.845 0.29 1 52.38 276 ARG B C 1
ATOM 4519 O O . ARG B 1 276 ? -22.642 -3.782 0.604 1 52.38 276 ARG B O 1
ATOM 4526 N N . LYS B 1 277 ? -21.017 -2.937 -0.589 1 50.08 277 LYS B N 1
ATOM 4527 C CA . LYS B 1 277 ? -20.901 -4.185 -1.337 1 50.08 277 LYS B CA 1
ATOM 4528 C C . LYS B 1 277 ? -20.373 -5.31 -0.452 1 50.08 277 LYS B C 1
ATOM 4530 O O . LYS B 1 277 ? -20.693 -6.48 -0.668 1 50.08 277 LYS B O 1
ATOM 4535 N N . PHE B 1 278 ? -19.515 -4.903 0.467 1 48.07 278 PHE B N 1
ATOM 4536 C CA . PHE B 1 278 ? -18.958 -5.977 1.28 1 48.07 278 PHE B CA 1
ATOM 4537 C C . PHE B 1 278 ? -19.774 -6.17 2.553 1 48.07 278 PHE B C 1
ATOM 4539 O O . PHE B 1 278 ? -19.431 -7.003 3.396 1 48.07 278 PHE B O 1
ATOM 4546 N N . GLY B 1 279 ? -20.982 -5.658 2.562 1 41.09 279 GLY B N 1
ATOM 4547 C CA . GLY B 1 279 ? -21.805 -5.834 3.749 1 41.09 279 GLY B CA 1
ATOM 4548 C C . GLY B 1 279 ? -21.242 -5.137 4.973 1 41.09 279 GLY B C 1
ATOM 4549 O O . GLY B 1 279 ? -21.464 -5.579 6.102 1 41.09 279 GLY B O 1
ATOM 4550 N N . LYS B 1 280 ? -20.262 -4.377 4.939 1 39.51 280 LYS B N 1
ATOM 4551 C CA . LYS B 1 280 ? -19.803 -3.699 6.148 1 39.51 280 LYS B CA 1
ATOM 4552 C C . LYS B 1 280 ? -20.631 -2.447 6.425 1 39.51 280 LYS B C 1
ATOM 4554 O O . LYS B 1 280 ? -21.164 -1.833 5.499 1 39.51 280 LYS B O 1
#

Sequence (560 aa):
MATISLFRRQLVFSSNNLLTCPKNLSLTKQRWTTIRNVCSKSEKFTKVEMEAMPKHVAICLDGNRRWCEARGHGIDYKPFFHKNVVFTQLCLKWGIPHATSLMWGLSNFTKRTPEASNFFLGQFQEFIEDNLEFFKREGIKVRIIGETTLLSKSIQETIKQVEEETKKKKRLELALTVCYTGQRDITNATRKLCEKVKEGVIEPYDITEDMIQNELSIPSSPIPDLFIRTGGEFRVGGLLSWQVSHIELFFTDVMAPDFGEHLFIDALRSYLLRSRKFGKMATISLFRRQLVFSSNNLLTCPKNLSLTKQRWTTIRNVCSKSEKFTKVEMEAMPKHVAICLDGNRRWCEARGHGIDYKPFFHKNVVFTQLCLKWGIPHATSLMWGLSNFTKRTPEASNFFLGQFQEFIEDNLEFFKREGIKVRIIGETTLLSKSIQETIKQVEEETKKKKRLELALTVCYTGQRDITNATRKLCEKVKEGVIEPYDITEDMIQNELSIPSSPIPDLFIRTGGEFRVGGLLSWQVSHIELFFTDVMAPDFGEHLFIDALRSYLLRSRKFGK

Solvent-accessible surface area (backbone atoms only — not comparable to full-atom values): 30772 Å² total; per-residue (Å²): 129,88,76,79,77,74,82,75,79,75,79,74,75,82,80,66,84,72,73,76,66,76,76,72,68,70,66,74,74,72,60,66,47,47,75,63,74,83,59,81,69,82,90,66,72,51,74,70,53,58,73,58,48,56,60,15,42,30,37,36,69,30,35,43,62,61,52,26,52,76,70,72,44,72,83,64,61,64,53,47,55,52,36,52,50,50,51,52,50,50,31,58,74,66,67,24,43,28,37,34,39,58,71,35,43,36,64,51,61,72,71,43,53,68,68,58,45,49,52,53,51,50,51,47,46,50,50,58,60,72,39,42,63,58,32,51,75,65,23,29,16,45,41,81,37,56,51,58,83,78,49,56,69,69,48,46,51,52,51,52,49,49,29,62,74,11,62,83,35,74,58,24,40,38,37,40,29,36,44,28,37,20,60,57,40,50,40,54,19,43,28,54,52,24,45,36,31,60,72,62,74,45,55,40,89,68,64,41,64,66,59,48,50,59,46,32,88,60,45,84,51,71,65,37,43,34,36,39,31,28,38,55,54,51,55,60,72,21,56,47,17,77,46,44,28,70,18,39,56,41,68,31,59,52,32,20,64,72,58,50,68,68,57,51,52,50,49,50,49,55,48,50,60,51,36,54,71,71,71,99,130,88,76,79,76,73,82,77,78,74,77,74,73,81,75,64,85,69,72,73,66,77,76,70,67,70,66,75,72,72,62,66,46,47,75,64,74,85,62,78,71,86,84,69,72,50,75,69,50,56,74,59,49,56,58,14,42,32,38,34,68,29,34,44,62,61,53,26,52,74,70,73,44,74,84,64,61,64,52,49,55,51,36,52,51,51,51,52,50,51,32,59,73,65,66,25,42,29,38,36,38,57,72,35,44,35,64,52,62,72,71,43,52,68,67,58,42,48,53,51,50,51,51,48,45,50,50,59,61,72,38,42,65,57,32,52,74,65,23,28,15,45,42,81,38,54,49,57,84,78,49,56,69,68,49,45,51,51,49,52,50,49,28,62,74,11,62,83,37,76,59,23,40,38,37,41,29,38,43,28,36,20,61,56,39,50,39,52,18,44,29,54,52,24,45,35,30,60,72,63,75,44,55,40,89,69,65,41,63,65,59,47,49,60,47,32,86,61,46,84,53,70,66,37,43,34,35,39,29,28,39,56,55,51,54,59,72,21,54,47,18,78,45,43,25,72,18,39,57,40,68,32,58,52,32,21,63,71,59,50,69,66,58,51,51,51,49,51,49,54,49,49,61,50,39,55,71,69,71,99

Nearest PDB structures (foldseek):
  1x07-assembly1_A  TM=9.550E-01  e=1.046E-22  Escherichia coli
  6szg-assembly1_A  TM=9.560E-01  e=1.179E-22  Acinetobacter baumannii
  1x09-assembly1_A  TM=9.794E-01  e=1.555E-21  Escherichia coli
  4onc-assembly1_B  TM=9.285E-01  e=1.690E-22  Mycobacterium tuberculosis
  7jli-assembly1_A  TM=9.100E-01  e=1.794E-22  Bacillus subtilis